Protein 5NNS (pdb70)

CATH classification: 2.70.50.70

Sequence (450 aa):
HGGVLAYSLAGTWYNGFVPYNTPTGQSTIQREWDTTYNPITDPTDASISCNINGASLGSAQKSATVAAGSSVTAYWNQWPHTIGPVMVYMANCGGDCTTATTSSLEWFKINQVGLVSGTLTSSGTWGMGQLVANNNSWTTSIPSSLAAGNYILRHELLAIHTSNQQPQFYPECAQLIVTGGEGATPPASYLVKLPGAYSMSDPGVNIDIYSHETETNYTIPGPAVWQGHGGVLAYSLAGTWYNNGFVPYNTPTGQSTIQREWDTTYNPITDPTDASISCNINGASLGSAQKSATVAAGSSVTAYWNQWPHTIGPVMVYMANCGGDCTTATTSSLEWFKINQVGLVSGTLTSSGTWGMGQLVANNNSWTTSIPSSLAAGNYILRHELLAIHTSNQPQFYPECAQLIVTGGEGATPPASYLVKLPGAYSMSDPGVNIDIYSHETETNYTIPGPAVWQG

Foldseek 3Di:
DWAFQWKQWQRDTWGEEDACDDLVPDATLWFDAHDRFFDFAQQDLCLQAHVPRAASVPRHDAAEHEAFIKMKTAIDLDDFFAFKKWKKKWAQVPDVSPGDRQPTWIFTADMWAFPWFARAPGGGNSNVCNVVNVMDMDGRAQADAFHKMKIKIWTWGCQDQQGTGIHMIIGIYGYDDHNRDDDPPQRIAGRSPQDHSVQDRRRHGRVVGGRHTDHDHTGGDHDND/DWAFQWKQKQNDTWGEEDACDDLVPDATLWFDEHDRFFDFAQLDLQLQAHVPRAQSPPSHDAAEHAQFIKMKTAIDLDDFFAFKKWKKKWAQVPDVSPGDRQPTWIFTADMWGFPWFARPPGHGNSNVCNVVNVMDMDGRQQADAFHKMKIKIWTWGCQDQQGTGIHMIIGIYGYDDHNRDDDDPQRIAGRSGQDHSVQDRSRDGRVVGGRHTDHDHTGGDHDRD

Radius of gyration: 25.84 Å; Cα contacts (8 Å, |Δi|>4): 1245; chains: 2; bounding box: 68×42×73 Å

Secondary structure (DSSP, 8-state):
---EEEEEETTEEEE---TTS-STT--BSBPPB--SPPB--TT-TTTTT-SB----GGGB--EEEETT-EEEEEESS----SS-EEEEEEE-SS-STT--GGGS-EEEEEEE-EEES-TTTSEEHHHHHHHTTTEEEEEPPTTBPSEEEEEEEEEEE--STT--EEEEEEEEEEEES---B---GGG-B-TTTS--TTSTTTS--GGG-TT------SS--B---/---EEEEEETTEEEE---SSS-STT--BSBPPB--SPPB--TT-TTTTT-SB----GGGB--EEEETT-EEEEEESS----SS-EEEEEEE-SS-TTT--GGGS-EEEEEEE-EEES-TTTSEEHHHHHHHTTTEEEEEPPTTBPSEEEEEEEEEEE--STT--EEEEEEEEEEEE-S--B---GGG-B-TTTS--TTSTTTS--GGG-TT------SS--B---

Organism: Heterobasidion irregulare (strain TC 32-1) (NCBI:txid747525)

Structure (mmCIF, N/CA/C/O backbone):
data_5NNS
#
_entry.id   5NNS
#
_cell.length_a   53.695
_cell.length_b   46.375
_cell.length_c   86.492
_cell.angle_alpha   90.00
_cell.angle_beta   103.23
_cell.angle_gamma   90.00
#
_symmetry.space_group_name_H-M   'P 1 21 1'
#
loop_
_entity.id
_entity.type
_entity.pdbx_description
1 polymer 'Glycosyl hydrolase family 61, 2 protein'
2 non-polymer 2-acetamido-2-deoxy-beta-D-glucopyranose
3 non-polymer 'COPPER (II) ION'
4 non-polymer GLYCEROL
5 non-polymer 'ACRYLIC ACID'
6 non-polymer 'SODIUM ION'
7 water water
#
loop_
_atom_site.group_PDB
_atom_site.id
_atom_site.type_symbol
_atom_site.label_atom_id
_atom_site.label_alt_id
_atom_site.label_comp_id
_atom_site.label_asym_id
_atom_site.label_entity_id
_atom_site.label_seq_id
_atom_site.pdbx_PDB_ins_code
_atom_site.Cartn_x
_atom_site.Cartn_y
_atom_site.Cartn_z
_atom_site.occupancy
_atom_site.B_iso_or_equiv
_atom_site.auth_seq_id
_atom_site.auth_comp_id
_atom_site.auth_asym_id
_atom_site.auth_atom_id
_atom_site.pdbx_PDB_model_num
ATOM 1 N N . HIS A 1 1 ? -8.644 36.379 39.173 1.00 16.46 1 HIS A N 1
ATOM 2 C CA . HIS A 1 1 ? -7.324 37.073 39.123 1.00 16.43 1 HIS A CA 1
ATOM 3 C C . HIS A 1 1 ? -6.422 36.438 40.161 1.00 15.72 1 HIS A C 1
ATOM 4 O O . HIS A 1 1 ? -6.839 36.201 41.298 1.00 15.19 1 HIS A O 1
ATOM 11 N N . GLY A 1 2 ? -5.194 36.153 39.754 1.00 15.32 2 GLY A N 1
ATOM 12 C CA . GLY A 1 2 ? -4.266 35.394 40.569 1.00 15.19 2 GLY A CA 1
ATOM 13 C C . GLY A 1 2 ? -3.616 34.313 39.753 1.00 14.87 2 GLY A C 1
ATOM 14 O O . GLY A 1 2 ? -3.490 34.439 38.535 1.00 15.06 2 GLY A O 1
ATOM 15 N N . GLY A 1 3 ? -3.211 33.247 40.434 1.00 14.46 3 GLY A N 1
ATOM 16 C CA . GLY A 1 3 ? -2.587 32.109 39.787 1.00 14.17 3 GLY A CA 1
ATOM 17 C C . GLY A 1 3 ? -2.008 31.191 40.830 1.00 14.12 3 GLY A C 1
ATOM 18 O O . GLY A 1 3 ? -2.256 31.367 42.028 1.00 14.15 3 GLY A O 1
ATOM 19 N N . VAL A 1 4 ? -1.230 30.217 40.368 1.00 13.73 4 VAL A N 1
ATOM 20 C CA . VAL A 1 4 ? -0.576 29.253 41.244 1.00 13.25 4 VAL A CA 1
ATOM 21 C C . VAL A 1 4 ? 0.639 29.917 41.899 1.00 13.10 4 VAL A C 1
ATOM 22 O O . VAL A 1 4 ? 1.608 30.279 41.212 1.00 12.56 4 VAL A O 1
ATOM 26 N N . LEU A 1 5 ? 0.567 30.073 43.222 1.00 12.85 5 LEU A N 1
ATOM 27 C CA . LEU A 1 5 ? 1.622 30.705 44.012 1.00 12.90 5 LEU A CA 1
ATOM 28 C C . LEU A 1 5 ? 2.663 29.718 44.538 1.00 13.20 5 LEU A C 1
ATOM 29 O O . LEU A 1 5 ? 3.811 30.098 44.756 1.00 13.43 5 LEU A O 1
ATOM 34 N N . ALA A 1 6 ? 2.263 28.467 44.755 1.00 13.19 6 ALA A N 1
ATOM 35 C CA . ALA A 1 6 ? 3.153 27.455 45.316 1.00 13.15 6 ALA A CA 1
ATOM 36 C C . ALA A 1 6 ? 2.655 26.049 45.000 1.00 13.39 6 ALA A C 1
ATOM 37 O O . ALA A 1 6 ? 1.532 25.869 44.519 1.00 13.24 6 ALA A O 1
ATOM 39 N N . TYR A 1 7 ? 3.504 25.060 45.279 1.00 13.53 7 TYR A N 1
ATOM 40 C CA . TYR A 1 7 ? 3.165 23.651 45.087 1.00 13.80 7 TYR A CA 1
ATOM 41 C C . TYR A 1 7 ? 3.533 22.814 46.308 1.00 14.36 7 TYR A C 1
ATOM 42 O O . TYR A 1 7 ? 4.409 23.192 47.095 1.00 14.29 7 TYR A O 1
ATOM 51 N N . SER A 1 8 ? 2.829 21.692 46.458 1.00 14.90 8 SER A N 1
ATOM 52 C CA . SER A 1 8 ? 3.281 20.564 47.271 1.00 15.31 8 SER A CA 1
ATOM 53 C C . SER A 1 8 ? 3.272 19.360 46.340 1.00 15.81 8 SER A C 1
ATOM 54 O O . SER A 1 8 ? 2.212 18.954 45.862 1.00 15.92 8 SER A O 1
ATOM 57 N N . LEU A 1 9 ? 4.460 18.825 46.062 1.00 16.72 9 LEU A N 1
ATOM 58 C CA . LEU A 1 9 ? 4.650 17.749 45.095 1.00 17.39 9 LEU A CA 1
ATOM 59 C C . LEU A 1 9 ? 5.326 16.572 45.800 1.00 18.05 9 LEU A C 1
ATOM 60 O O . LEU A 1 9 ? 6.483 16.674 46.228 1.00 17.20 9 LEU A O 1
ATOM 65 N N . ALA A 1 10 ? 4.583 15.470 45.932 1.00 18.86 10 ALA A N 1
ATOM 66 C CA . ALA A 1 10 ? 5.063 14.253 46.586 1.00 19.01 10 ALA A CA 1
ATOM 67 C C . ALA A 1 10 ? 5.690 14.556 47.956 1.00 19.57 10 ALA A C 1
ATOM 68 O O . ALA A 1 10 ? 6.819 14.145 48.245 1.00 19.39 10 ALA A O 1
ATOM 70 N N . GLY A 1 11 ? 4.952 15.316 48.770 1.00 20.12 11 GLY A N 1
ATOM 71 C CA 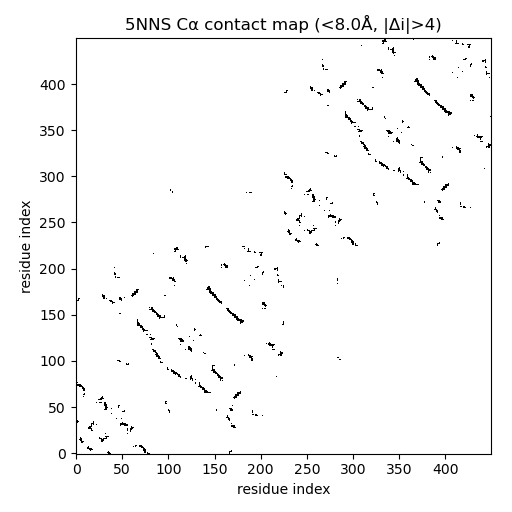. GLY A 1 11 ? 5.325 15.602 50.152 1.00 20.45 11 GLY A CA 1
ATOM 72 C C . GLY A 1 11 ? 6.256 16.777 50.417 1.00 20.66 11 GLY A C 1
ATOM 73 O O . GLY A 1 11 ? 6.587 17.032 51.573 1.00 20.50 11 GLY A O 1
ATOM 74 N N . THR A 1 12 ? 6.671 17.498 49.375 1.00 21.09 12 THR A N 1
ATOM 75 C CA . THR A 1 12 ? 7.659 18.582 49.512 1.00 21.17 12 THR A CA 1
ATOM 76 C C . THR A 1 12 ? 7.104 19.897 48.984 1.00 21.03 12 THR A C 1
ATOM 77 O O . THR A 1 12 ? 6.564 19.947 47.881 1.00 21.03 12 THR A O 1
ATOM 81 N N . TRP A 1 13 ? 7.274 20.955 49.770 1.00 20.97 13 TRP A N 1
ATOM 82 C CA . TRP A 1 13 ? 6.818 22.295 49.405 1.00 21.36 13 TRP A CA 1
ATOM 83 C C . TRP A 1 13 ? 7.761 22.934 48.381 1.00 21.24 13 TRP A C 1
ATOM 84 O O . TRP A 1 13 ? 8.976 22.819 48.505 1.00 20.87 13 TRP A O 1
ATOM 95 N N . TYR A 1 14 ? 7.189 23.606 47.382 1.00 21.25 14 TYR A N 1
ATOM 96 C CA . TYR A 1 14 ? 7.950 24.397 46.417 1.00 21.37 14 TYR A CA 1
ATOM 97 C C . TYR A 1 14 ? 7.313 25.776 46.263 1.00 21.54 14 TYR A C 1
ATOM 98 O O . TYR A 1 14 ? 6.111 25.883 45.980 1.00 20.89 14 TYR A O 1
ATOM 107 N N . ASN A 1 15 ? 8.118 26.821 46.460 1.00 21.65 15 ASN A N 1
ATOM 108 C CA . ASN A 1 15 ? 7.705 28.196 46.174 1.00 21.97 15 ASN A CA 1
ATOM 109 C C . ASN A 1 15 ? 7.514 28.349 44.665 1.00 21.68 15 ASN A C 1
ATOM 110 O O . ASN A 1 15 ? 8.214 27.701 43.884 1.00 22.26 15 ASN A O 1
ATOM 115 N N . GLY A 1 16 ? 6.557 29.184 44.270 1.00 21.40 16 GLY A N 1
ATOM 116 C CA . GLY A 1 16 ? 6.348 29.542 42.862 1.00 21.50 16 GLY A CA 1
ATOM 117 C C . GLY A 1 16 ? 6.996 30.880 42.550 1.00 21.34 16 GLY A C 1
ATOM 118 O O . GLY A 1 16 ? 7.653 31.476 43.407 1.00 20.93 16 GLY A O 1
ATOM 119 N N . PHE A 1 17 ? 6.796 31.355 41.324 1.00 21.21 17 PHE A N 1
ATOM 120 C CA . PHE A 1 17 ? 7.238 32.689 40.925 1.00 21.26 17 PHE A CA 1
ATOM 121 C C . PHE A 1 17 ? 6.364 33.737 41.611 1.00 21.41 17 PHE A C 1
ATOM 122 O O . PHE A 1 17 ? 5.185 33.493 41.847 1.00 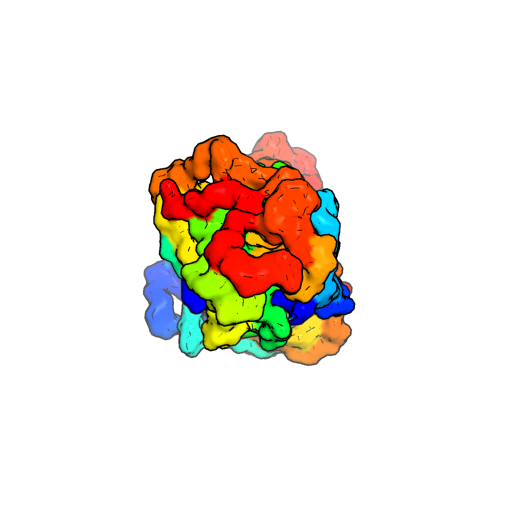21.87 17 PHE A O 1
ATOM 130 N N . VAL A 1 18 ? 6.954 34.886 41.939 1.00 21.51 18 VAL A N 1
ATOM 131 C CA . VAL A 1 18 ? 6.225 36.022 42.514 1.00 21.70 18 VAL A CA 1
ATOM 132 C C . VAL A 1 18 ? 5.962 37.044 41.395 1.00 21.90 18 VAL A C 1
ATOM 133 O O . VAL A 1 18 ? 6.893 37.717 40.947 1.00 21.45 18 VAL A O 1
ATOM 137 N N . PRO A 1 19 ? 4.699 37.152 40.926 1.00 22.02 19 PRO A N 1
ATOM 138 C CA . PRO A 1 19 ? 4.408 38.127 39.862 1.00 22.67 19 PRO A CA 1
ATOM 139 C C . PRO A 1 19 ? 4.597 39.586 40.286 1.00 22.96 19 PRO A C 1
ATOM 140 O O . PRO A 1 19 ? 4.610 39.893 41.480 1.00 22.13 19 PRO A O 1
ATOM 144 N N . TYR A 1 20 ? 4.764 40.455 39.290 1.00 23.81 20 TYR A N 1
ATOM 145 C CA . TYR A 1 20 ? 5.000 41.899 39.467 1.00 24.97 20 TYR A CA 1
ATOM 146 C C . TYR A 1 20 ? 6.390 42.274 39.990 1.00 25.43 20 TYR A C 1
ATOM 147 O O . TYR A 1 20 ? 6.787 43.423 39.858 1.00 26.96 20 TYR A O 1
ATOM 156 N N . ASN A 1 21 ? 7.102 41.339 40.612 1.00 26.33 21 ASN A N 1
ATOM 157 C CA . ASN A 1 21 ? 8.513 41.511 40.915 1.00 27.21 21 ASN A CA 1
ATOM 158 C C . ASN A 1 21 ? 9.344 41.041 39.737 1.00 27.87 21 ASN A C 1
ATOM 159 O O . ASN A 1 21 ? 8.910 40.193 38.947 1.00 28.20 21 ASN A O 1
ATOM 164 N N . THR A 1 22 ? 10.549 41.599 39.638 1.00 28.52 22 THR A N 1
ATOM 165 C CA . THR A 1 22 ? 11.511 41.230 38.603 1.00 28.15 22 THR A CA 1
ATOM 166 C C . THR A 1 22 ? 11.906 39.754 38.727 1.00 27.20 22 THR A C 1
ATOM 167 O O . THR A 1 22 ? 11.942 39.225 39.839 1.00 26.82 22 THR A O 1
ATOM 171 N N . PRO A 1 23 ? 12.173 39.078 37.587 1.00 26.64 23 PRO A N 1
ATOM 172 C CA . PRO A 1 23 ? 12.612 37.681 37.690 1.00 26.36 23 PRO A CA 1
ATOM 173 C C . PRO A 1 23 ? 14.032 37.529 38.242 1.00 26.42 23 PRO A C 1
ATOM 174 O O . PRO A 1 23 ? 14.348 36.483 38.810 1.00 25.85 23 PRO A O 1
ATOM 178 N N . THR A 1 24 ? 14.868 38.558 38.073 1.00 27.14 24 THR A N 1
ATOM 179 C CA . THR A 1 24 ? 16.209 38.588 38.665 1.00 27.69 24 THR A CA 1
ATOM 180 C C . THR A 1 24 ? 16.124 38.323 40.165 1.00 27.02 24 THR A C 1
ATOM 181 O O . THR A 1 24 ? 15.383 39.008 40.871 1.00 28.10 24 THR A O 1
ATOM 185 N N . GLY A 1 25 ? 16.854 37.311 40.630 1.00 26.34 25 GLY A N 1
ATOM 186 C CA . GLY A 1 25 ? 16.879 36.938 42.043 1.00 26.02 25 GLY A CA 1
ATOM 187 C C . GLY A 1 25 ? 15.902 35.846 42.447 1.00 25.98 25 GLY A C 1
ATOM 188 O O . GLY A 1 25 ? 16.111 35.180 43.465 1.00 25.77 25 GLY A O 1
ATOM 189 N N . GLN A 1 26 ? 14.830 35.658 41.674 1.00 25.27 26 GLN A N 1
ATOM 190 C CA . GLN A 1 26 ? 13.829 34.641 41.996 1.00 24.21 26 GLN A CA 1
ATOM 191 C C . GLN A 1 26 ? 14.346 33.267 41.584 1.00 23.80 26 GLN A C 1
ATOM 192 O O . GLN A 1 26 ? 15.090 33.138 40.612 1.00 24.24 26 GLN A O 1
ATOM 198 N N . SER A 1 27 ? 13.969 32.247 42.347 1.00 23.02 27 SER A N 1
ATOM 199 C CA . SER A 1 27 ? 14.356 30.875 42.059 1.00 21.83 27 SER A CA 1
ATOM 200 C C . SER A 1 27 ? 13.192 29.955 42.407 1.00 21.51 27 SER A C 1
ATOM 201 O O . SER A 1 27 ? 12.718 29.945 43.545 1.00 20.95 27 SER A O 1
ATOM 204 N N . THR A 1 28 ? 12.728 29.198 41.419 1.00 21.08 28 THR A N 1
ATOM 205 C CA . THR A 1 28 ? 11.556 28.351 41.590 1.00 21.04 28 THR A CA 1
ATOM 206 C C . THR A 1 28 ? 11.489 27.258 40.537 1.00 20.60 28 THR A C 1
ATOM 207 O O . THR A 1 28 ? 12.115 27.358 39.479 1.00 20.63 28 THR A O 1
ATOM 211 N N . ILE A 1 29 ? 10.717 26.217 40.838 1.00 20.12 29 ILE A N 1
ATOM 212 C CA . ILE A 1 29 ? 10.362 25.214 39.831 1.00 19.64 29 ILE A CA 1
ATOM 213 C C . ILE A 1 29 ? 9.408 25.774 38.767 1.00 18.95 29 ILE A C 1
ATOM 214 O O . ILE A 1 29 ? 9.290 25.208 37.676 1.00 19.07 29 ILE A O 1
ATOM 219 N N . GLN A 1 30 ? 8.738 26.877 39.097 1.00 18.20 30 GLN A N 1
ATOM 220 C CA . GLN A 1 30 ? 7.708 27.461 38.254 1.00 17.94 30 GLN A CA 1
ATOM 221 C C . GLN A 1 30 ? 8.283 28.382 37.176 1.00 17.94 30 GLN A C 1
ATOM 222 O O . GLN A 1 30 ? 9.262 29.091 37.418 1.00 18.47 30 GLN A O 1
ATOM 228 N N . ARG A 1 31 ? 7.661 28.366 35.995 1.00 17.63 31 ARG A N 1
ATOM 229 C CA . ARG A 1 31 ? 7.987 29.307 34.924 1.00 17.26 31 ARG A CA 1
ATOM 230 C C . ARG A 1 31 ? 7.461 30.696 35.271 1.00 17.11 31 ARG A C 1
ATOM 231 O O . ARG A 1 31 ? 6.461 30.834 35.988 1.00 16.80 31 ARG A O 1
ATOM 239 N N . GLU A 1 32 ? 8.153 31.718 34.766 1.00 16.46 32 GLU A N 1
ATOM 240 C CA . GLU A 1 32 ? 7.842 33.107 35.090 1.00 16.16 32 GLU A CA 1
ATOM 241 C C . GLU A 1 32 ? 6.462 33.484 34.571 1.00 15.91 32 GLU A C 1
ATOM 242 O O . GLU A 1 32 ? 6.161 33.259 33.407 1.00 16.29 32 GLU A O 1
ATOM 248 N N . TRP A 1 33 ? 5.636 34.045 35.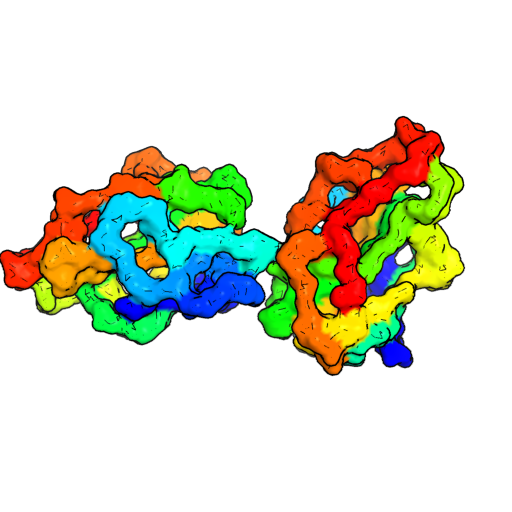446 1.00 15.35 33 TRP A N 1
ATOM 249 C CA . TRP A 1 33 ? 4.376 34.666 35.048 1.00 14.93 33 TRP A CA 1
ATOM 250 C C . TRP A 1 33 ? 4.280 36.007 35.761 1.00 14.82 33 TRP A C 1
ATOM 251 O O . TRP A 1 33 ? 4.476 36.083 36.968 1.00 14.53 33 TRP A O 1
ATOM 262 N N . ASP A 1 34 ? 3.979 37.061 35.008 1.00 15.31 34 ASP A N 1
ATOM 263 C CA . ASP A 1 34 ? 4.233 38.440 35.451 1.00 15.54 34 ASP A CA 1
ATOM 264 C C . ASP A 1 34 ? 3.066 39.232 36.051 1.00 15.44 34 ASP A C 1
ATOM 265 O O . ASP A 1 34 ? 3.306 40.264 36.686 1.00 15.53 34 ASP A O 1
ATOM 270 N N A THR A 1 35 ? 1.834 38.751 35.880 0.50 15.30 35 THR A N 1
ATOM 271 N N B THR A 1 35 ? 1.828 38.771 35.846 0.50 15.20 35 THR A N 1
ATOM 272 C CA A THR A 1 35 ? 0.658 39.458 36.376 0.50 15.19 35 THR A CA 1
ATOM 273 C CA B THR A 1 35 ? 0.637 39.475 36.328 0.50 15.04 35 THR A CA 1
ATOM 274 C C A THR A 1 35 ? -0.452 38.495 36.744 0.50 15.17 35 THR A C 1
ATOM 275 C C B THR A 1 35 ? -0.445 38.496 36.750 0.50 15.08 35 THR A C 1
ATOM 276 O O A THR A 1 35 ? -0.451 37.342 36.322 0.50 15.15 35 THR A O 1
ATOM 277 O O B THR A 1 35 ? -0.414 37.329 36.372 0.50 15.05 35 THR A O 1
ATOM 284 N N . TYR A 1 36 ? -1.407 38.997 37.523 1.00 15.04 36 TYR A N 1
ATOM 285 C CA . TYR A 1 36 ? -2.612 38.247 37.897 1.00 15.02 36 TYR A CA 1
ATOM 286 C C . TYR A 1 36 ? -3.669 38.165 36.783 1.00 15.33 36 TYR A C 1
ATOM 287 O O . TYR A 1 36 ? -4.640 37.439 36.938 1.00 15.22 36 TYR A O 1
ATOM 296 N N . ASN A 1 37 ? -3.496 38.919 35.694 1.00 15.80 37 ASN A N 1
ATOM 297 C CA . ASN A 1 37 ? -4.504 39.059 34.643 1.00 16.17 37 ASN A CA 1
ATOM 298 C C . ASN A 1 37 ? -4.673 37.807 33.800 1.00 15.85 37 ASN A C 1
ATOM 299 O O . ASN A 1 37 ? -3.701 37.077 33.560 1.00 16.00 37 ASN A O 1
ATOM 304 N N . PRO A 1 38 ? -5.899 37.574 33.312 1.00 15.68 38 PRO A N 1
ATOM 305 C CA . PRO A 1 38 ? -6.103 36.436 32.426 1.00 15.78 38 PRO A CA 1
ATOM 306 C C . PRO A 1 38 ? -5.526 36.657 31.029 1.00 15.83 38 PRO A C 1
ATOM 307 O O . PRO A 1 38 ? -5.350 37.798 30.590 1.00 15.87 38 PRO A O 1
ATOM 311 N N . ILE A 1 39 ? -5.227 35.550 30.365 1.00 15.86 39 ILE A N 1
ATOM 312 C CA . ILE A 1 39 ? -5.061 35.516 28.918 1.00 16.01 39 ILE A CA 1
ATOM 313 C C . ILE A 1 39 ? -6.472 35.365 28.353 1.00 16.11 39 ILE A C 1
ATOM 314 O O . ILE A 1 39 ? -7.176 34.419 28.700 1.00 16.29 39 ILE A O 1
ATOM 319 N N . THR A 1 40 ? -6.881 36.312 27.510 1.00 16.07 40 THR A N 1
ATOM 320 C CA . THR A 1 40 ? -8.251 36.372 26.971 1.00 16.27 40 THR A CA 1
ATOM 321 C C . THR A 1 40 ? -8.393 35.865 25.526 1.00 16.29 40 THR A C 1
ATOM 322 O O . THR A 1 40 ? -9.508 35.597 25.076 1.00 15.84 40 THR A O 1
ATOM 326 N N . ASP A 1 41 ? -7.279 35.761 24.799 1.00 16.47 41 ASP A N 1
ATOM 327 C CA . ASP A 1 41 ? -7.279 35.187 23.458 1.00 16.59 41 ASP A CA 1
ATOM 328 C C . ASP A 1 41 ? -6.926 33.709 23.599 1.00 16.28 41 ASP A C 1
ATOM 329 O O . ASP A 1 41 ? -5.807 33.402 24.015 1.00 16.38 41 ASP A O 1
ATOM 334 N N . PRO A 1 42 ? -7.858 32.787 23.243 1.00 15.74 42 PRO A N 1
ATOM 335 C CA . PRO A 1 42 ? -7.528 31.359 23.363 1.00 15.45 42 PRO A CA 1
ATOM 336 C C . PRO A 1 42 ? -6.354 30.901 22.484 1.00 15.29 42 PRO A C 1
ATOM 337 O O . PRO A 1 42 ? -5.751 29.877 22.788 1.00 15.43 42 PRO A O 1
ATOM 341 N N . THR A 1 43 ? -6.036 31.654 21.427 1.00 15.18 43 THR A N 1
ATOM 342 C CA . THR A 1 43 ? -4.882 31.372 20.557 1.00 15.17 43 THR A CA 1
ATOM 343 C C . THR A 1 43 ? -3.619 32.185 20.884 1.00 15.18 43 THR A C 1
ATOM 344 O O . THR A 1 43 ? -2.683 32.187 20.090 1.00 15.05 43 THR A O 1
ATOM 348 N N . ASP A 1 44 ? -3.582 32.866 22.034 1.00 15.25 44 ASP A N 1
ATOM 349 C CA . ASP A 1 44 ? -2.406 33.657 22.445 1.00 15.37 44 ASP A CA 1
ATOM 350 C C . ASP A 1 44 ? -1.136 32.794 22.405 1.00 15.28 44 ASP A C 1
ATOM 351 O O . ASP A 1 44 ? -1.149 31.637 22.839 1.00 15.03 44 ASP A O 1
ATOM 356 N N . ALA A 1 45 ? -0.050 33.359 21.878 1.00 15.37 45 ALA A N 1
ATOM 357 C CA . ALA A 1 45 ? 1.231 32.635 21.751 1.00 15.52 45 ALA A CA 1
ATOM 358 C C . ALA A 1 45 ? 1.794 32.135 23.099 1.00 15.54 45 ALA A C 1
ATOM 359 O O . ALA A 1 45 ? 2.447 31.092 23.149 1.00 15.52 45 ALA A O 1
ATOM 361 N N . SER A 1 46 ? 1.519 32.875 24.175 1.00 15.57 46 SER A N 1
ATOM 362 C CA . SER A 1 46 ? 2.007 32.556 25.524 1.00 15.70 46 SER A CA 1
ATOM 363 C C . SER A 1 46 ? 0.994 31.813 26.420 1.00 15.48 46 SER A C 1
ATOM 364 O O . SER A 1 46 ? 1.164 31.765 27.641 1.00 15.45 46 SER A O 1
ATOM 367 N N . ILE A 1 47 ? -0.047 31.227 25.830 1.00 15.27 47 ILE A N 1
ATOM 368 C CA . ILE A 1 47 ? -1.084 30.555 26.624 1.00 15.10 47 ILE A CA 1
ATOM 369 C C . ILE A 1 47 ? -0.590 29.267 27.308 1.00 14.78 47 ILE A C 1
ATOM 370 O O . ILE A 1 47 ? -1.200 28.828 28.287 1.00 14.23 47 ILE A O 1
ATOM 375 N N . SER A 1 48 ? 0.515 28.684 26.821 1.00 14.64 48 SER A N 1
ATOM 376 C CA . SER A 1 48 ? 1.085 27.481 27.433 1.00 14.81 48 SER A CA 1
ATOM 377 C C . SER A 1 48 ? 1.533 27.712 28.876 1.00 14.95 48 SER A C 1
ATOM 378 O O . SER A 1 48 ? 1.109 26.981 29.770 1.00 14.50 48 SER A O 1
ATOM 381 N N . CYS A 1 49 ? 2.371 28.729 29.099 1.00 15.42 49 CYS A N 1
ATOM 382 C CA . CYS A 1 49 ? 2.933 28.989 30.431 1.00 15.69 49 CYS A CA 1
ATOM 383 C C . CYS A 1 49 ? 2.824 30.440 30.899 1.00 15.77 49 CYS A C 1
ATOM 384 O O . CYS A 1 49 ? 3.574 30.873 31.778 1.00 15.71 49 CYS A O 1
ATOM 387 N N . ASN A 1 50 ? 1.842 31.160 30.345 1.00 15.71 50 ASN A N 1
ATOM 388 C CA . ASN A 1 50 ? 1.544 32.556 30.682 1.00 15.43 50 ASN A CA 1
ATOM 389 C C . ASN A 1 50 ? 2.582 33.522 30.119 1.00 15.45 50 ASN A C 1
ATOM 390 O O . ASN A 1 50 ? 3.521 33.104 29.450 1.00 15.28 50 ASN A O 1
ATOM 395 N N . ILE A 1 51 ? 2.373 34.813 30.372 1.00 15.73 51 ILE A N 1
ATOM 396 C CA . ILE A 1 51 ? 3.266 35.875 29.939 1.00 16.09 51 ILE A CA 1
ATOM 397 C C . ILE A 1 51 ? 4.221 36.239 31.093 1.00 16.71 51 ILE A C 1
ATOM 398 O O . ILE A 1 51 ? 3.754 36.565 32.181 1.00 16.40 51 ILE A O 1
ATOM 403 N N . ASN A 1 52 ? 5.543 36.202 30.889 1.00 17.30 52 ASN A N 1
ATOM 404 C CA . ASN A 1 52 ? 6.191 35.820 29.620 1.00 17.58 52 ASN A CA 1
ATOM 405 C C . ASN A 1 52 ? 6.450 34.312 29.497 1.00 17.98 52 ASN A C 1
ATOM 406 O O . ASN A 1 52 ? 6.865 33.847 28.440 1.00 18.77 52 ASN A O 1
ATOM 411 N N . GLY A 1 53 ? 6.222 33.553 30.569 1.00 18.18 53 GLY A N 1
ATOM 412 C CA . GLY A 1 53 ? 6.443 32.104 30.562 1.00 18.46 53 GLY A CA 1
ATOM 413 C C . GLY A 1 53 ? 7.913 31.716 30.549 1.00 18.96 53 GLY A C 1
ATOM 414 O O . GLY A 1 53 ? 8.249 30.554 30.304 1.00 18.50 53 GLY A O 1
ATOM 415 N N . ALA A 1 54 ? 8.786 32.677 30.855 1.00 19.64 54 ALA A N 1
ATOM 416 C CA . ALA A 1 54 ? 10.214 32.510 30.644 1.00 20.13 54 ALA A CA 1
ATOM 417 C C . ALA A 1 54 ? 10.829 31.557 31.660 1.00 20.68 54 ALA A C 1
ATOM 418 O O . ALA A 1 54 ? 10.382 31.459 32.809 1.00 21.05 54 ALA A O 1
ATOM 420 N N . SER A 1 55 ? 11.841 30.835 31.198 1.00 20.94 55 SER A N 1
ATOM 421 C CA . SER A 1 55 ? 12.729 30.075 32.059 1.00 21.26 55 SER A CA 1
ATOM 422 C C . SER A 1 55 ? 13.550 31.046 32.910 1.00 21.47 55 SER A C 1
ATOM 423 O O . SER A 1 55 ? 13.781 32.182 32.508 1.00 20.73 55 SER A O 1
ATOM 426 N N . LEU A 1 56 ? 13.990 30.585 34.077 1.00 22.33 56 LEU A N 1
ATOM 427 C CA . LEU A 1 56 ? 14.851 31.378 34.961 1.00 23.54 56 LEU A CA 1
ATOM 428 C C . LEU A 1 56 ? 16.350 31.046 34.829 1.00 24.14 56 LEU A C 1
ATOM 429 O O . LEU A 1 56 ? 17.146 31.444 35.683 1.00 23.89 56 LEU A O 1
ATOM 434 N N . GLY A 1 57 ? 16.732 30.330 33.770 1.00 24.99 57 GLY A N 1
ATOM 435 C CA . GLY A 1 57 ? 18.138 30.047 33.487 1.00 25.48 57 GLY A CA 1
ATOM 436 C C . GLY A 1 57 ? 18.797 29.207 34.568 1.00 26.35 57 GLY A C 1
ATOM 437 O O . GLY A 1 57 ? 18.343 28.095 34.861 1.00 26.07 57 GLY A O 1
ATOM 438 N N . SER A 1 58 ? 19.860 29.744 35.165 1.00 26.97 58 SER A N 1
ATOM 439 C CA . SER A 1 58 ? 20.574 29.064 36.252 1.00 27.93 58 SER A CA 1
ATOM 440 C C . SER A 1 58 ? 19.764 29.012 37.559 1.00 28.07 58 SER A C 1
ATOM 441 O O . SER A 1 58 ? 19.962 28.101 38.364 1.00 27.99 58 SER A O 1
ATOM 444 N N . ALA A 1 59 ? 18.865 29.980 37.762 1.00 27.99 59 ALA A N 1
ATOM 445 C CA . ALA A 1 59 ? 17.954 29.979 38.919 1.00 28.47 59 ALA A CA 1
ATOM 446 C C . ALA A 1 59 ? 16.731 29.053 38.758 1.00 28.40 59 ALA A C 1
ATOM 447 O O . ALA A 1 59 ? 15.976 28.862 39.719 1.00 28.27 59 ALA A O 1
ATOM 449 N N . GLN A 1 60 ? 16.536 28.483 37.564 1.00 27.80 60 GLN A N 1
ATOM 450 C CA . GLN A 1 60 ? 15.397 27.605 37.292 1.00 26.94 60 GLN A CA 1
ATOM 451 C C . GLN A 1 60 ? 15.579 26.266 37.994 1.00 26.82 60 GLN A C 1
ATOM 452 O O . GLN A 1 60 ? 16.590 25.596 37.791 1.00 26.95 60 GLN A O 1
ATOM 458 N N . LYS A 1 61 ? 14.600 25.885 38.813 1.00 26.46 61 LYS A N 1
ATOM 459 C CA . LYS A 1 61 ? 14.596 24.585 39.485 1.00 26.51 61 LYS A CA 1
ATOM 460 C C . LYS A 1 61 ? 13.667 23.606 38.759 1.00 25.46 61 LYS A C 1
ATOM 461 O O . LYS A 1 61 ? 12.896 24.006 37.885 1.00 24.82 61 LYS A O 1
ATOM 467 N N . SER A 1 62 ? 13.781 22.323 39.110 1.00 25.01 62 SER A N 1
ATOM 468 C CA . SER A 1 62 ? 12.832 21.271 38.704 1.00 24.95 62 SER A CA 1
ATOM 469 C C . SER A 1 62 ? 12.518 20.377 39.913 1.00 24.69 62 SER A C 1
ATOM 470 O O . SER A 1 62 ? 13.405 20.082 40.709 1.00 25.16 62 SER A O 1
ATOM 473 N N . ALA A 1 63 ? 11.264 19.943 40.043 1.00 24.20 63 ALA A N 1
ATOM 474 C CA . ALA A 1 63 ? 10.856 19.059 41.136 1.00 23.35 63 ALA A CA 1
ATOM 475 C C . ALA A 1 63 ? 10.968 17.615 40.682 1.00 22.90 63 ALA A C 1
ATOM 476 O O . ALA A 1 63 ? 10.348 17.228 39.693 1.00 21.33 63 ALA A O 1
ATOM 478 N N . THR A 1 64 ? 11.766 16.821 41.395 1.00 22.87 64 THR A N 1
ATOM 479 C CA . THR A 1 64 ? 11.868 15.389 41.117 1.00 22.85 64 THR A CA 1
ATOM 480 C C . THR A 1 64 ? 10.767 14.652 41.865 1.00 22.53 64 THR A C 1
ATOM 481 O O . THR A 1 64 ? 10.638 14.803 43.080 1.00 22.42 64 THR A O 1
ATOM 485 N N . VAL A 1 65 ? 9.970 13.875 41.124 1.00 22.15 65 VAL A N 1
ATOM 486 C CA . VAL A 1 65 ? 8.824 13.134 41.670 1.00 21.87 65 VAL A CA 1
ATOM 487 C C . VAL A 1 65 ? 8.630 11.819 40.921 1.00 21.35 65 VAL A C 1
ATOM 488 O O . VAL A 1 65 ? 8.874 11.743 39.720 1.00 21.85 65 VAL A O 1
ATOM 492 N N . ALA A 1 66 ? 8.185 10.787 41.631 1.00 20.65 66 ALA A N 1
ATOM 493 C CA . ALA A 1 66 ? 7.869 9.507 41.000 1.00 20.20 66 ALA A CA 1
ATOM 494 C C . ALA A 1 66 ? 6.560 9.629 40.233 1.00 20.18 66 ALA A C 1
ATOM 495 O O . ALA A 1 66 ? 5.677 10.411 40.606 1.00 20.42 66 ALA A O 1
ATOM 497 N N . ALA A 1 67 ? 6.444 8.869 39.149 1.00 19.69 67 ALA A N 1
ATOM 498 C CA . ALA A 1 67 ? 5.178 8.725 38.455 1.00 19.10 67 ALA A CA 1
ATOM 499 C C . ALA A 1 67 ? 4.265 8.003 39.435 1.00 18.94 67 ALA A C 1
ATOM 500 O O . ALA A 1 67 ? 4.706 7.071 40.106 1.00 19.58 67 ALA A O 1
ATOM 502 N N . GLY A 1 68 ? 3.017 8.460 39.549 1.00 18.31 68 GLY A N 1
ATOM 503 C CA . GLY A 1 68 ? 2.098 7.992 40.597 1.00 17.62 68 GLY A CA 1
ATOM 504 C C . GLY A 1 68 ? 1.963 8.971 41.757 1.00 17.20 68 GLY A C 1
ATOM 505 O O . GLY A 1 68 ? 0.972 8.916 42.490 1.00 16.75 68 GLY A O 1
ATOM 506 N N . SER A 1 69 ? 2.954 9.862 41.920 1.00 16.47 69 SER A N 1
ATOM 507 C CA . SER A 1 69 ? 2.972 10.871 42.987 1.00 16.09 69 SER A CA 1
ATOM 508 C C . SER A 1 69 ? 1.809 11.853 42.926 1.00 15.55 69 SER A C 1
ATOM 509 O O . SER A 1 69 ? 1.370 12.238 41.847 1.00 15.29 69 SER A O 1
ATOM 512 N N . SER A 1 70 ? 1.363 12.275 44.105 1.00 14.95 70 SER A N 1
ATOM 513 C CA . SER A 1 70 ? 0.341 13.299 44.260 1.00 14.42 70 SER A CA 1
ATOM 514 C C . SER A 1 70 ? 0.997 14.680 44.125 1.00 14.13 70 SER A C 1
ATOM 515 O O . SER A 1 70 ? 2.038 14.946 44.742 1.00 13.72 70 SER A O 1
ATOM 518 N N . VAL A 1 71 ? 0.378 15.548 43.325 1.00 13.76 71 VAL A N 1
ATOM 519 C CA . VAL A 1 71 ? 0.858 16.911 43.109 1.00 13.62 71 VAL A CA 1
ATOM 520 C C . VAL A 1 71 ? -0.279 17.883 43.397 1.00 13.31 71 VAL A C 1
ATOM 521 O O . VAL A 1 71 ? -1.384 17.724 42.875 1.00 13.33 71 VAL A O 1
ATOM 525 N N . THR A 1 72 ? -0.009 18.856 44.267 1.00 12.86 72 THR A N 1
ATOM 526 C CA . THR A 1 72 ? -0.983 19.869 44.650 1.00 12.64 72 THR A CA 1
ATOM 527 C C . THR A 1 72 ? -0.474 21.235 44.213 1.00 12.57 72 THR A C 1
ATOM 528 O O . THR A 1 72 ? 0.710 21.548 44.395 1.00 12.67 72 THR A O 1
ATOM 532 N N . ALA A 1 73 ? -1.373 22.028 43.628 1.00 12.28 73 ALA A N 1
ATOM 533 C CA . ALA A 1 73 ? -1.103 23.422 43.284 1.00 12.05 73 ALA A CA 1
ATOM 534 C C . ALA A 1 73 ? -1.935 24.293 44.205 1.00 11.85 73 ALA A C 1
ATOM 535 O O . ALA A 1 73 ? -3.111 23.999 44.440 1.00 11.54 73 ALA A O 1
ATOM 537 N N . TYR A 1 74 ? -1.322 25.350 44.738 1.00 11.76 74 TYR A N 1
ATOM 538 C CA . TYR A 1 74 ? -2.010 26.266 45.648 1.00 11.79 74 TYR A CA 1
ATOM 539 C C . TYR A 1 74 ? -2.172 27.629 44.990 1.00 11.53 74 TYR A C 1
ATOM 540 O O . TYR A 1 74 ? -1.214 28.162 44.421 1.00 11.46 74 TYR A O 1
ATOM 549 N N . TRP A 1 75 ? -3.382 28.182 45.077 1.00 11.19 75 TRP A N 1
ATOM 550 C CA . TRP A 1 75 ? -3.685 29.511 44.544 1.00 11.08 75 TRP A CA 1
ATOM 551 C C . TRP A 1 75 ? -3.743 30.557 45.656 1.00 11.15 75 TRP A C 1
ATOM 552 O O . TRP A 1 75 ? -3.727 30.231 46.851 1.00 11.04 75 TRP A O 1
ATOM 563 N N . ASN A 1 76 ? -3.810 31.818 45.236 1.00 11.20 76 ASN A N 1
ATOM 564 C CA . ASN A 1 76 ? -4.304 32.906 46.079 1.00 11.40 76 ASN A CA 1
ATOM 565 C C . ASN A 1 76 ? -5.761 32.635 46.483 1.00 11.58 76 ASN A C 1
ATOM 566 O O . ASN A 1 76 ? -6.372 31.659 46.033 1.00 11.34 76 ASN A O 1
ATOM 571 N N . GLN A 1 77 ? -6.321 33.496 47.323 1.00 11.73 77 GLN A N 1
ATOM 572 C CA . GLN A 1 77 ? -7.764 33.437 47.612 1.00 11.80 77 GLN A CA 1
ATOM 573 C C . GLN A 1 77 ? -8.538 33.756 46.332 1.00 11.76 77 GLN A C 1
ATOM 574 O O . GLN A 1 77 ? -8.828 34.919 46.033 1.00 11.66 77 GLN A O 1
ATOM 580 N N . TRP A 1 78 ? -8.834 32.692 45.582 1.00 11.52 78 TRP A N 1
ATOM 581 C CA . TRP A 1 78 ? -9.296 32.784 44.205 1.00 11.43 78 TRP A CA 1
ATOM 582 C C . TRP A 1 78 ? -10.716 33.355 44.163 1.00 11.55 78 TRP A C 1
ATOM 583 O O . TRP A 1 78 ? -11.609 32.825 44.844 1.00 11.58 78 TRP A O 1
ATOM 594 N N . PRO A 1 79 ? -10.922 34.448 43.396 1.00 11.55 79 PRO A N 1
ATOM 595 C CA . PRO A 1 79 ? -12.222 35.147 43.402 1.00 11.93 79 PRO A CA 1
ATOM 596 C C . PRO A 1 79 ? -13.312 34.614 42.462 1.00 12.07 79 PRO A C 1
ATOM 597 O O . PRO A 1 79 ? -14.452 35.056 42.570 1.00 12.49 79 PRO A O 1
ATOM 601 N N . HIS A 1 80 ? -12.984 33.696 41.557 1.00 12.01 80 HIS A N 1
ATOM 602 C CA . HIS A 1 80 ? -13.953 33.231 40.569 1.00 12.02 80 HIS A CA 1
ATOM 603 C C . HIS A 1 80 ? -14.387 31.797 40.829 1.00 12.01 80 HIS A C 1
ATOM 604 O O . HIS A 1 80 ? -13.615 30.984 41.329 1.00 12.15 80 HIS A O 1
ATOM 611 N N . THR A 1 81 ? -15.647 31.510 40.524 1.00 11.82 81 THR A N 1
ATOM 612 C CA . THR A 1 81 ? -16.258 30.230 40.865 1.00 11.70 81 THR A CA 1
ATOM 613 C C . THR A 1 81 ? -16.859 29.456 39.684 1.00 11.41 81 THR A C 1
ATOM 614 O O . THR A 1 81 ? -17.262 28.311 39.865 1.00 11.35 81 THR A O 1
ATOM 618 N N . ILE A 1 82 ? -16.886 30.047 38.490 1.00 11.22 82 ILE A N 1
ATOM 619 C CA . ILE A 1 82 ? -17.565 29.449 37.335 1.00 11.27 82 ILE A CA 1
ATOM 620 C C . ILE A 1 82 ? -16.568 29.141 36.210 1.00 11.08 82 ILE A C 1
ATOM 621 O O . ILE A 1 82 ? -16.012 30.047 35.591 1.00 11.19 82 ILE A O 1
ATOM 626 N N . GLY A 1 83 ? -16.350 27.850 35.977 1.00 10.70 83 GLY A N 1
ATOM 627 C CA . GLY A 1 83 ? -15.548 27.346 34.864 1.00 10.62 83 GLY A CA 1
ATOM 628 C C . GLY A 1 83 ? -14.756 26.102 35.252 1.00 10.35 83 GLY A C 1
ATOM 629 O O . GLY A 1 83 ? -14.733 25.727 36.427 1.00 10.15 83 GLY A O 1
ATOM 630 N N . PRO A 1 84 ? -14.118 25.443 34.267 1.00 10.34 84 PRO A N 1
ATOM 631 C CA . PRO A 1 84 ? -13.387 24.216 34.554 1.00 10.36 84 PRO A CA 1
ATOM 632 C C . PRO A 1 84 ? -11.995 24.454 35.123 1.00 10.52 84 PRO A C 1
ATOM 633 O O . PRO A 1 84 ? -11.434 25.536 34.957 1.00 10.44 84 PRO A O 1
ATOM 637 N N . VAL A 1 85 ? -11.469 23.429 35.797 1.00 10.69 85 VAL A N 1
ATOM 638 C CA . VAL A 1 85 ? -10.050 23.330 36.155 1.00 10.76 85 VAL A CA 1
ATOM 639 C C . VAL A 1 85 ? -9.451 22.251 35.271 1.00 10.89 85 VAL A C 1
ATOM 640 O O . VAL A 1 85 ? -10.074 21.211 35.079 1.00 10.73 85 VAL A O 1
ATOM 644 N N . MET A 1 86 ? -8.251 22.492 34.746 1.00 11.07 86 MET A N 1
ATOM 645 C CA . MET A 1 86 ? -7.564 21.515 33.897 1.00 11.33 86 MET A CA 1
ATOM 646 C C . MET A 1 86 ? -6.112 21.405 34.310 1.00 11.48 86 MET A C 1
ATOM 647 O O . MET A 1 86 ? -5.469 22.416 34.618 1.00 11.57 86 MET A O 1
ATOM 652 N N . VAL A 1 87 ? -5.604 20.177 34.318 1.00 11.65 87 VAL A N 1
ATOM 653 C CA . VAL A 1 87 ? -4.197 19.911 34.590 1.00 12.00 87 VAL A CA 1
ATOM 654 C C . VAL A 1 87 ? -3.610 19.190 33.379 1.00 12.51 87 VAL A C 1
ATOM 655 O O . VAL A 1 87 ? -4.110 18.148 32.964 1.00 12.38 87 VAL A O 1
ATOM 659 N N . TYR A 1 88 ? -2.576 19.790 32.794 1.00 13.44 88 TYR A N 1
ATOM 660 C CA . TYR A 1 88 ? -1.884 19.251 31.629 1.00 14.04 88 TYR A CA 1
ATOM 661 C C . TYR A 1 88 ? -0.455 18.882 32.007 1.00 14.69 88 TYR A C 1
ATOM 662 O O . TYR A 1 88 ? 0.105 19.400 32.987 1.00 14.77 88 TYR A O 1
ATOM 671 N N . MET A 1 89 ? 0.136 18.002 31.204 1.00 15.08 89 MET A N 1
ATOM 672 C CA . MET A 1 89 ? 1.580 17.811 31.195 1.00 15.47 89 MET A CA 1
ATOM 673 C C . MET A 1 89 ? 2.109 17.746 29.764 1.00 15.77 89 MET A C 1
ATOM 674 O O . MET A 1 89 ? 1.357 17.517 28.815 1.00 15.24 89 MET A O 1
ATOM 679 N N . ALA A 1 90 ? 3.415 17.949 29.633 1.00 16.38 90 ALA A N 1
ATOM 680 C CA . ALA A 1 90 ? 4.103 17.858 28.352 1.00 17.24 90 ALA A CA 1
ATOM 681 C C . ALA A 1 90 ? 5.535 17.427 28.573 1.00 18.07 90 ALA A C 1
ATOM 682 O O . ALA A 1 90 ? 6.205 17.960 29.449 1.00 17.86 90 ALA A O 1
ATOM 684 N N . ASN A 1 91 ? 5.998 16.478 27.762 1.00 19.69 91 ASN A N 1
ATOM 685 C CA . ASN A 1 91 ? 7.407 16.088 27.731 1.00 20.54 91 ASN A CA 1
ATOM 686 C C . ASN A 1 91 ? 8.208 17.245 27.140 1.00 21.81 91 ASN A C 1
ATOM 687 O O . ASN A 1 91 ? 7.849 17.778 26.096 1.00 21.95 91 ASN A O 1
ATOM 692 N N . CYS A 1 92 ? 9.283 17.634 27.819 1.00 24.00 92 CYS A N 1
ATOM 693 C CA . CYS A 1 92 ? 10.156 18.711 27.343 1.00 25.61 92 CYS A CA 1
ATOM 694 C C . CYS A 1 92 ? 11.088 18.277 26.200 1.00 26.45 92 CYS A C 1
ATOM 695 O O . CYS A 1 92 ? 11.650 19.131 25.509 1.00 26.57 92 CYS A O 1
ATOM 698 N N . GLY A 1 93 ? 11.261 16.968 26.010 1.00 27.07 93 GLY A N 1
ATOM 699 C CA . GLY A 1 93 ? 12.102 16.440 24.931 1.00 28.73 93 GLY A CA 1
ATOM 700 C C . GLY A 1 93 ? 13.538 16.915 25.033 1.00 29.23 93 GLY A C 1
ATOM 701 O O . GLY A 1 93 ? 14.110 17.381 24.048 1.00 30.54 93 GLY A O 1
ATOM 702 N N . GLY A 1 94 ? 14.103 16.795 26.236 1.00 29.41 94 GLY A N 1
ATOM 703 C CA . GLY A 1 94 ? 15.404 17.368 26.579 1.00 29.75 94 GLY A CA 1
ATOM 704 C C . GLY A 1 94 ? 15.332 18.069 27.925 1.00 30.03 94 GLY A C 1
ATOM 705 O O . GLY A 1 94 ? 14.620 17.619 28.825 1.00 31.53 94 GLY A O 1
ATOM 706 N N . ASP A 1 95 ? 16.067 19.168 28.061 1.00 29.86 95 ASP A N 1
ATOM 707 C CA . ASP A 1 95 ? 16.029 20.001 29.266 1.00 30.18 95 ASP A CA 1
ATOM 708 C C . ASP A 1 95 ? 14.787 20.906 29.213 1.00 28.92 95 ASP A C 1
ATOM 709 O O . ASP A 1 95 ? 14.534 21.545 28.190 1.00 29.17 95 ASP A O 1
ATOM 714 N N . CYS A 1 96 ? 14.011 20.951 30.297 1.00 27.60 96 CYS A N 1
ATOM 715 C CA . CYS A 1 96 ? 12.834 21.843 30.375 1.00 26.39 96 CYS A CA 1
ATOM 716 C C . CYS A 1 96 ? 13.226 23.313 30.442 1.00 25.42 96 CYS A C 1
ATOM 717 O O . CYS A 1 96 ? 12.553 24.168 29.863 1.00 24.36 96 CYS A O 1
ATOM 720 N N . THR A 1 97 ? 14.320 23.590 31.146 1.00 24.86 97 THR A N 1
ATOM 721 C CA . THR A 1 97 ? 14.853 24.941 31.309 1.00 24.06 97 THR A CA 1
ATOM 722 C C . THR A 1 97 ? 15.090 25.650 29.967 1.00 24.14 97 THR A C 1
ATOM 723 O O . THR A 1 97 ? 14.861 26.854 29.858 1.00 23.61 97 THR A O 1
ATOM 727 N N . THR A 1 98 ? 15.533 24.901 28.956 1.00 24.50 98 THR A N 1
ATOM 728 C CA . THR A 1 98 ? 15.808 25.452 27.618 1.00 24.56 98 THR A CA 1
ATOM 729 C C . THR A 1 98 ? 14.678 25.217 26.591 1.00 24.68 98 THR A C 1
ATOM 730 O O . THR A 1 98 ? 14.798 25.635 25.439 1.00 24.88 98 THR A O 1
ATOM 734 N N . ALA A 1 99 ? 13.590 24.566 27.009 1.00 24.27 99 ALA A N 1
ATOM 735 C CA . ALA A 1 99 ? 12.490 24.208 26.108 1.00 23.55 99 ALA A CA 1
ATOM 736 C C . ALA A 1 99 ? 11.570 25.394 25.855 1.00 22.80 99 ALA A C 1
ATOM 737 O O . ALA A 1 99 ? 11.243 26.132 26.783 1.00 22.94 99 ALA A O 1
ATOM 739 N N . THR A 1 100 ? 11.165 25.572 24.598 1.00 22.55 100 THR A N 1
ATOM 740 C CA . THR A 1 100 ? 10.105 26.517 24.233 1.00 22.24 100 THR A CA 1
ATOM 741 C C . THR A 1 100 ? 8.775 25.795 24.478 1.00 21.44 100 THR A C 1
ATOM 742 O O . THR A 1 100 ? 8.468 24.808 23.800 1.00 21.10 100 THR A O 1
ATOM 746 N N . THR A 1 101 ? 8.003 26.272 25.456 1.00 20.34 101 THR A N 1
ATOM 747 C CA . THR A 1 101 ? 6.819 25.538 25.932 1.00 19.82 101 THR A CA 1
ATOM 748 C C . THR A 1 101 ? 5.677 25.529 24.901 1.00 19.69 101 THR A C 1
ATOM 749 O O . THR A 1 101 ? 4.876 24.584 24.868 1.00 19.19 101 THR A O 1
ATOM 753 N N . SER A 1 102 ? 5.629 26.563 24.055 1.00 19.61 102 SER A N 1
ATOM 754 C CA . SER A 1 102 ? 4.664 26.644 22.950 1.00 19.68 102 SER A CA 1
ATOM 755 C C . SER A 1 102 ? 4.870 25.598 21.844 1.00 19.81 102 SER A C 1
ATOM 756 O O . SER A 1 102 ? 3.959 25.374 21.043 1.00 19.86 102 SER A O 1
ATOM 759 N N . SER A 1 103 ? 6.050 24.974 21.794 1.00 19.62 103 SER A N 1
ATOM 760 C CA . SER A 1 103 ? 6.343 23.923 20.816 1.00 19.32 103 SER A CA 1
ATOM 761 C C . SER A 1 103 ? 6.072 22.508 21.323 1.00 18.65 103 SER A C 1
ATOM 762 O O . SER A 1 103 ? 6.214 21.556 20.561 1.00 18.47 103 SER A O 1
ATOM 765 N N . LEU A 1 104 ? 5.681 22.359 22.588 1.00 17.98 104 LEU A N 1
ATOM 766 C CA . LEU A 1 104 ? 5.556 21.034 23.190 1.00 17.55 104 LEU A CA 1
ATOM 767 C C . LEU A 1 104 ? 4.225 20.374 22.860 1.00 17.38 104 LEU A C 1
ATOM 768 O O . LEU A 1 104 ? 3.272 21.031 22.418 1.00 16.57 104 LEU A O 1
ATOM 773 N N . GLU A 1 105 ? 4.188 19.059 23.074 1.00 17.33 105 GLU A N 1
ATOM 774 C CA . GLU A 1 105 ? 2.976 18.263 22.921 1.00 17.34 105 GLU A CA 1
ATOM 775 C C . GLU A 1 105 ? 2.335 18.063 24.287 1.00 16.53 105 GLU A 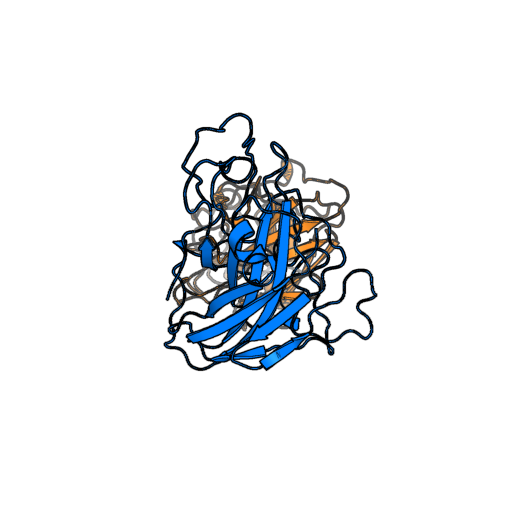C 1
ATOM 776 O O . GLU A 1 105 ? 2.880 17.356 25.139 1.00 16.44 105 GLU A O 1
ATOM 782 N N . TRP A 1 106 ? 1.175 18.683 24.479 1.00 15.69 106 TRP A N 1
ATOM 783 C CA . TRP A 1 106 ? 0.493 18.709 25.774 1.00 15.05 106 TRP A CA 1
ATOM 784 C C . TRP A 1 106 ? -0.586 17.655 25.845 1.00 14.99 106 TRP A C 1
ATOM 785 O O . TRP A 1 106 ? -1.392 17.533 24.920 1.00 14.87 106 TRP A O 1
ATOM 796 N N . PHE A 1 107 ? -0.607 16.916 26.956 1.00 14.75 107 PHE A N 1
ATOM 797 C CA . PHE A 1 107 ? -1.685 15.977 27.263 1.00 14.51 107 PHE A CA 1
ATOM 798 C C . PHE A 1 107 ? -2.309 16.320 28.616 1.00 14.28 107 PHE A C 1
ATOM 799 O O . PHE A 1 107 ? -1.636 16.813 29.523 1.00 14.29 107 PHE A O 1
ATOM 807 N N . LYS A 1 108 ? -3.598 16.030 28.731 1.00 14.12 108 LYS A N 1
ATOM 808 C CA . LYS A 1 108 ? -4.412 16.378 29.889 1.00 13.94 108 LYS A CA 1
ATOM 809 C C . LYS A 1 108 ? -4.507 15.180 30.848 1.00 13.62 108 LYS A C 1
ATOM 810 O O . LYS A 1 108 ? -4.905 14.090 30.440 1.00 13.43 108 LYS A O 1
ATOM 816 N N . ILE A 1 109 ? -4.115 15.380 32.108 1.00 13.01 109 ILE A N 1
ATOM 817 C CA . ILE A 1 109 ? -4.171 14.303 33.119 1.00 12.83 109 ILE A CA 1
ATOM 818 C C . ILE A 1 109 ? -5.363 14.402 34.069 1.00 12.54 109 ILE A C 1
ATOM 819 O O . ILE A 1 109 ? -5.722 13.414 34.709 1.00 12.48 109 ILE A O 1
ATOM 824 N N . ASN A 1 110 ? -5.969 15.585 34.167 1.00 12.19 110 ASN A N 1
ATOM 825 C CA . ASN A 1 110 ? -7.106 15.784 35.052 1.00 12.09 110 ASN A CA 1
ATOM 826 C C . ASN A 1 110 ? -7.909 17.005 34.627 1.00 11.76 110 ASN A C 1
ATOM 827 O O . ASN A 1 110 ? -7.339 18.021 34.235 1.00 11.84 110 ASN A O 1
ATOM 832 N N . GLN A 1 111 ? -9.229 16.895 34.691 1.00 11.43 111 GLN A N 1
ATOM 833 C CA . GLN A 1 111 ? -10.090 18.065 34.591 1.00 11.38 111 GLN A CA 1
ATOM 834 C C . GLN A 1 111 ? -11.389 17.838 35.342 1.00 11.44 111 GLN A C 1
ATOM 835 O O . GLN A 1 111 ? -11.822 16.697 35.516 1.00 11.31 111 GLN A O 1
ATOM 841 N N . VAL A 1 112 ? -11.987 18.934 35.801 1.00 11.60 112 VAL A N 1
ATOM 842 C CA . VAL A 1 112 ? -13.334 18.917 36.359 1.00 11.85 112 VAL A CA 1
ATOM 843 C C . VAL A 1 112 ? -14.031 20.174 35.859 1.00 12.25 112 VAL A C 1
ATOM 844 O O . VAL A 1 112 ? -13.570 21.289 36.121 1.00 12.16 112 VAL A O 1
ATOM 848 N N . GLY A 1 113 ? -15.123 19.978 35.126 1.00 12.77 113 GLY A N 1
ATOM 849 C CA . GLY A 1 113 ? -15.904 21.067 34.554 1.00 13.27 113 GLY A CA 1
ATOM 850 C C . GLY A 1 113 ? -17.163 21.260 35.365 1.00 13.78 113 GLY A C 1
ATOM 851 O O . GLY A 1 113 ? -17.096 21.454 36.584 1.00 13.81 113 GLY A O 1
ATOM 852 N N . LEU A 1 114 ? -18.311 21.204 34.695 1.00 14.58 114 LEU A N 1
ATOM 853 C CA . LEU A 1 114 ? -19.602 21.337 35.368 1.00 15.29 114 LEU A CA 1
ATOM 854 C C . LEU A 1 114 ? -19.933 19.990 36.002 1.00 15.70 114 LEU A C 1
ATOM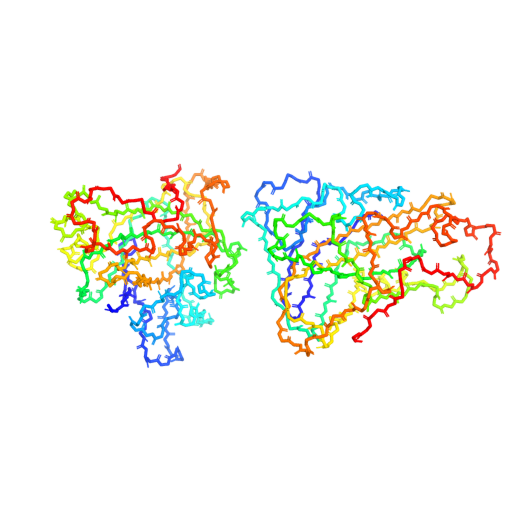 855 O O . LEU A 1 114 ? -20.167 19.021 35.292 1.00 15.83 114 LEU A O 1
ATOM 860 N N . VAL A 1 115 ? -19.914 19.937 37.333 1.00 16.27 115 VAL A N 1
ATOM 861 C CA . VAL A 1 115 ? -20.132 18.693 38.075 1.00 16.75 115 VAL A CA 1
ATOM 862 C C . VAL A 1 115 ? -21.623 18.356 38.133 1.00 17.09 115 VAL A C 1
ATOM 863 O O . VAL A 1 115 ? -22.006 17.202 37.965 1.00 17.34 115 VAL A O 1
ATOM 867 N N . SER A 1 116 ? -22.450 19.362 38.392 1.00 17.32 116 SER A N 1
ATOM 868 C CA . SER A 1 116 ? -23.907 19.207 38.369 1.00 17.28 116 SER A CA 1
ATOM 869 C C . SER A 1 116 ? -24.568 20.571 38.310 1.00 16.73 116 SER A C 1
ATOM 870 O O . SER A 1 116 ? -23.909 21.604 38.477 1.00 16.61 116 SER A O 1
ATOM 873 N N . GLY A 1 117 ? -25.878 20.564 38.091 1.00 16.28 117 GLY A N 1
ATOM 874 C CA . GLY A 1 117 ? -26.647 21.795 37.999 1.00 15.88 117 GLY A CA 1
ATOM 875 C C . GLY A 1 117 ? -26.475 22.459 36.650 1.00 15.63 117 GLY A C 1
ATOM 876 O O . GLY A 1 117 ? -26.016 21.846 35.680 1.00 14.83 117 GLY A O 1
ATOM 877 N N . THR A 1 118 ? -26.857 23.726 36.600 1.00 15.77 118 THR A N 1
ATOM 878 C CA . THR A 1 118 ? -26.836 24.488 35.370 1.00 16.18 118 THR A CA 1
ATOM 879 C C . THR A 1 118 ? -25.582 25.330 35.321 1.00 16.53 118 THR A C 1
ATOM 880 O O . THR A 1 118 ? -24.903 25.498 36.338 1.00 16.86 118 THR A O 1
ATOM 884 N N . LEU A 1 119 ? -25.291 25.882 34.147 1.00 16.75 119 LEU A N 1
ATOM 885 C CA . LEU A 1 119 ? -24.115 26.740 33.973 1.00 17.11 119 LEU A CA 1
ATOM 886 C C . LEU A 1 119 ? -24.065 27.858 35.022 1.00 17.29 119 LEU A C 1
ATOM 887 O O . LEU A 1 119 ? -23.000 28.160 35.562 1.00 17.41 119 LEU A O 1
ATOM 892 N N . THR A 1 120 ? -25.228 28.445 35.316 1.00 17.51 120 THR A N 1
ATOM 893 C CA . THR A 1 120 ? -25.326 29.636 36.173 1.00 17.69 120 THR A CA 1
ATOM 894 C C . THR A 1 120 ? -25.585 29.402 37.668 1.00 17.65 120 THR A C 1
ATOM 895 O O . THR A 1 120 ? -25.322 30.306 38.475 1.00 17.76 120 THR A O 1
ATOM 899 N N A SER A 1 121 ? -26.105 28.223 38.028 0.50 17.41 121 SER A N 1
ATOM 900 N N B SER A 1 121 ? -26.109 28.231 38.025 0.50 17.58 121 SER A N 1
ATOM 901 C CA A SER A 1 121 ? -26.386 27.871 39.432 0.50 17.28 121 SER A CA 1
ATOM 902 C CA B SER A 1 121 ? -26.343 27.879 39.425 0.50 17.55 121 SER A CA 1
ATOM 903 C C A SER A 1 121 ? -25.769 26.536 39.895 0.50 17.23 121 SER A C 1
ATOM 904 C C B SER A 1 121 ? -25.965 26.426 39.722 0.50 17.46 121 SER A C 1
ATOM 905 O O A SER A 1 121 ? -26.035 26.094 41.018 0.50 17.61 121 SER A O 1
ATOM 906 O O B SER A 1 121 ? -26.640 25.760 40.506 0.50 18.22 121 SER A O 1
ATOM 911 N N . GLY A 1 122 ? -24.907 25.935 39.079 1.00 16.90 122 GLY A N 1
ATOM 912 C CA . GLY A 1 122 ? -24.369 24.597 39.347 1.00 16.42 122 GLY A CA 1
ATOM 913 C C . GLY A 1 122 ? -23.062 24.594 40.122 1.00 15.66 122 GLY A C 1
ATOM 914 O O . GLY A 1 122 ? -22.595 25.629 40.596 1.00 15.82 122 GLY A O 1
ATOM 915 N N . THR A 1 123 ? -22.481 23.407 40.253 1.00 14.96 123 THR A N 1
ATOM 916 C CA . THR A 1 123 ? -21.199 23.224 40.911 1.00 14.52 123 THR A CA 1
ATOM 917 C C . THR A 1 123 ? -20.128 23.010 39.849 1.00 13.64 123 THR A C 1
ATOM 918 O O . THR A 1 123 ? -20.233 22.090 39.032 1.00 13.36 123 THR A O 1
ATOM 922 N N . TRP A 1 124 ? -19.107 23.861 39.884 1.00 12.96 124 TRP A N 1
ATOM 923 C CA . TRP A 1 124 ? -17.966 23.789 38.975 1.00 12.62 124 TRP A CA 1
ATOM 924 C C . TRP A 1 124 ? -16.695 23.372 39.711 1.00 12.36 124 TRP A C 1
ATOM 925 O O . TRP A 1 124 ? -16.561 23.591 40.917 1.00 12.08 124 TRP A O 1
ATOM 936 N N . GLY A 1 125 ? -15.757 22.785 38.969 1.00 12.41 125 GLY A N 1
ATOM 937 C CA . GLY A 1 125 ? -14.415 22.492 39.482 1.00 12.36 125 GLY A CA 1
ATOM 938 C C . GLY A 1 125 ? -13.738 23.689 40.135 1.00 12.32 125 GLY A C 1
ATOM 939 O O . GLY A 1 125 ? -13.074 23.554 41.163 1.00 12.24 125 GLY A O 1
ATOM 940 N N . MET A 1 126 ? -13.922 24.867 39.546 1.00 12.53 126 MET A N 1
ATOM 941 C CA . MET A 1 126 ? -13.328 26.097 40.074 1.00 12.77 126 MET A CA 1
ATOM 942 C C . MET A 1 126 ? -13.893 26.462 41.442 1.00 12.49 126 MET A C 1
ATOM 943 O O . MET A 1 126 ? -13.154 26.947 42.302 1.00 12.56 126 MET A O 1
ATOM 948 N N . GLY A 1 127 ? -15.197 26.239 41.628 1.00 12.18 127 GLY A N 1
ATOM 949 C CA . GLY A 1 127 ? -15.834 26.340 42.941 1.00 12.04 127 GLY A CA 1
ATOM 950 C C . GLY A 1 127 ? -15.313 25.324 43.943 1.00 12.09 127 GLY A C 1
ATOM 951 O O . GLY A 1 127 ? -15.184 25.631 45.126 1.00 12.03 127 GLY A O 1
ATOM 952 N N . GLN A 1 128 ? -15.015 24.118 43.469 1.00 12.29 128 GLN A N 1
ATOM 953 C CA . GLN A 1 128 ? -14.412 23.081 44.315 1.00 12.66 128 GLN A CA 1
ATOM 954 C C . GLN A 1 128 ? -12.978 23.443 44.728 1.00 12.67 128 GLN A C 1
ATOM 955 O O . GLN A 1 128 ? -12.587 23.207 45.863 1.00 12.22 128 GLN A O 1
ATOM 961 N N . LEU A 1 129 ? -12.213 24.006 43.792 1.00 13.08 129 LEU A N 1
ATOM 962 C CA . LEU A 1 129 ? -10.854 24.489 44.052 1.00 13.15 129 LEU A CA 1
ATOM 963 C C . LEU A 1 129 ? -10.834 25.531 45.183 1.00 13.26 129 LEU A C 1
ATOM 964 O O . LEU A 1 129 ? -10.060 25.407 46.129 1.00 13.03 129 LEU A O 1
ATOM 969 N N . VAL A 1 130 ? -11.713 26.526 45.088 1.00 13.65 130 VAL A N 1
ATOM 970 C CA . VAL A 1 130 ? -11.834 27.575 46.116 1.00 13.87 130 VAL A CA 1
ATOM 971 C C . VAL A 1 130 ? -12.161 26.942 47.475 1.00 14.14 130 VAL A C 1
ATOM 972 O O . VAL A 1 130 ? -11.514 27.250 48.478 1.00 13.87 130 VAL A O 1
ATOM 976 N N . ALA A 1 131 ? -13.149 26.043 47.483 1.00 14.59 131 ALA A N 1
ATOM 977 C CA . ALA A 1 131 ? -13.612 25.367 48.707 1.00 14.85 131 ALA A CA 1
ATOM 978 C C . ALA A 1 131 ? -12.568 24.470 49.361 1.00 15.18 131 ALA A C 1
ATOM 979 O O . ALA A 1 131 ? -12.615 24.258 50.571 1.00 15.18 131 ALA A O 1
ATOM 981 N N . ASN A 1 132 ? -11.633 23.953 48.562 1.00 15.67 132 ASN A N 1
ATOM 982 C CA . ASN A 1 132 ? -10.550 23.104 49.048 1.00 16.11 132 ASN A CA 1
ATOM 983 C C . ASN A 1 132 ? -9.296 23.938 49.323 1.00 16.20 132 ASN A C 1
ATOM 984 O O . ASN A 1 132 ? -8.223 23.643 48.793 1.00 15.97 132 ASN A O 1
ATOM 989 N N . ASN A 1 133 ? -9.431 24.971 50.156 1.00 16.56 133 ASN A N 1
ATOM 990 C CA . ASN A 1 133 ? -8.302 25.832 50.541 1.00 16.92 133 ASN A CA 1
ATOM 991 C C . ASN A 1 133 ? -7.578 26.444 49.324 1.00 15.45 133 ASN A C 1
ATOM 992 O O . ASN A 1 133 ? -6.351 26.539 49.303 1.00 15.44 133 ASN A O 1
ATOM 997 N N . ASN A 1 134 ? -8.346 26.839 48.310 1.00 13.93 134 ASN A N 1
ATOM 998 C CA . ASN A 1 134 ? -7.806 27.423 47.085 1.00 13.13 134 ASN A CA 1
ATOM 999 C C . ASN A 1 134 ? -6.693 26.578 46.484 1.00 12.68 134 ASN A C 1
ATOM 1000 O O . ASN A 1 134 ? -5.601 27.090 46.195 1.00 12.42 134 ASN A O 1
ATOM 1005 N N . SER A 1 135 ? -6.969 25.282 46.317 1.00 12.05 135 SER A N 1
ATOM 1006 C CA . SER A 1 135 ? -5.959 24.334 45.854 1.00 11.94 135 SER A CA 1
ATOM 1007 C C . SER A 1 135 ? -6.555 23.208 45.027 1.00 11.79 135 SER A C 1
ATOM 1008 O O . SER A 1 135 ? -7.758 22.975 45.060 1.00 11.58 135 SER A O 1
ATOM 1011 N N . TRP A 1 136 ? -5.691 22.523 44.284 1.00 11.66 136 TRP A N 1
ATOM 1012 C CA . TRP A 1 136 ? -6.103 21.435 43.417 1.00 11.69 136 TRP A CA 1
ATOM 1013 C C . TRP A 1 136 ? -5.091 20.291 43.497 1.00 12.09 136 TRP A C 1
ATOM 1014 O O . TRP A 1 136 ? -3.898 20.478 43.221 1.00 11.81 136 TRP A O 1
ATOM 1025 N N . THR A 1 137 ? -5.577 19.112 43.863 1.00 12.58 137 THR A N 1
ATOM 1026 C CA . THR A 1 137 ? -4.729 17.937 44.019 1.00 13.23 137 THR A CA 1
ATOM 1027 C C . THR A 1 137 ? -5.158 16.823 43.062 1.00 14.19 137 THR A C 1
ATOM 1028 O O . THR A 1 137 ? -6.337 16.450 43.018 1.00 14.02 137 THR A O 1
ATOM 1032 N N . THR A 1 138 ? -4.189 16.329 42.286 1.00 15.18 138 THR A N 1
ATOM 1033 C CA . THR A 1 138 ? -4.361 15.174 41.406 1.00 16.26 138 THR A CA 1
ATOM 1034 C C . THR A 1 138 ? -3.016 14.445 41.300 1.00 17.07 138 THR A C 1
ATOM 1035 O O . THR A 1 138 ? -1.986 14.996 41.682 1.00 17.63 138 THR A O 1
ATOM 1039 N N . SER A 1 139 ? -3.021 13.212 40.799 1.00 17.70 139 SER A N 1
ATOM 1040 C CA . SER A 1 139 ? -1.793 12.408 40.732 1.00 18.51 139 SER A CA 1
ATOM 1041 C C . SER A 1 139 ? -1.187 12.429 39.336 1.00 18.60 139 SER A C 1
ATOM 1042 O O . SER A 1 139 ? -1.906 12.508 38.347 1.00 18.68 139 SER A O 1
ATOM 1045 N N . ILE A 1 140 ? 0.139 12.366 39.268 1.00 18.82 140 ILE A N 1
ATOM 1046 C CA . ILE A 1 140 ? 0.839 12.124 38.006 1.00 18.74 140 ILE A CA 1
ATOM 1047 C C . ILE A 1 140 ? 0.543 10.673 37.619 1.00 18.83 140 ILE A C 1
ATOM 1048 O O . ILE A 1 140 ? 0.631 9.788 38.476 1.00 18.45 140 ILE A O 1
ATOM 1053 N N . PRO A 1 141 ? 0.159 10.421 36.349 1.00 19.23 141 PRO A N 1
ATOM 1054 C CA . PRO A 1 141 ? -0.172 9.037 35.974 1.00 19.70 141 PRO A CA 1
ATOM 1055 C C . PRO A 1 141 ? 0.918 8.006 36.325 1.00 20.48 141 PRO A C 1
ATOM 1056 O O . PRO A 1 141 ? 2.087 8.193 35.957 1.00 19.82 141 PRO A O 1
ATOM 1060 N N . SER A 1 142 ? 0.516 6.946 37.039 1.00 21.48 142 SER A N 1
ATOM 1061 C CA . SER A 1 142 ? 1.418 5.871 37.506 1.00 22.13 142 SER A CA 1
ATOM 1062 C C . SER A 1 142 ? 2.302 5.280 36.409 1.00 22.39 142 SER A C 1
ATOM 1063 O O . SER A 1 142 ? 3.475 4.989 36.648 1.00 22.38 142 SER A O 1
ATOM 1066 N N . SER A 1 143 ? 1.732 5.128 35.212 1.00 22.46 143 SER A N 1
ATOM 1067 C CA . SER A 1 143 ? 2.410 4.505 34.071 1.00 22.74 143 SER A CA 1
ATOM 1068 C C . SER A 1 143 ? 3.340 5.414 33.252 1.00 22.78 143 SER A C 1
ATOM 1069 O O . SER A 1 143 ? 4.078 4.912 32.394 1.00 22.17 143 SER A O 1
ATOM 1072 N N . LEU A 1 144 ? 3.308 6.727 33.501 1.00 22.56 144 LEU A N 1
ATOM 1073 C CA . LEU A 1 144 ? 3.985 7.701 32.640 1.00 22.37 144 LEU A CA 1
ATOM 1074 C C . LEU A 1 144 ? 5.475 7.385 32.488 1.00 23.02 144 LEU A C 1
ATOM 1075 O O . LEU A 1 144 ? 6.140 7.044 33.469 1.00 23.06 144 LEU A O 1
ATOM 1080 N N . ALA A 1 145 ? 5.984 7.493 31.260 1.00 22.83 145 ALA A N 1
ATOM 1081 C CA . ALA A 1 145 ? 7.395 7.238 30.976 1.00 23.25 145 ALA A CA 1
ATOM 1082 C C . ALA A 1 145 ? 8.271 8.235 31.724 1.00 23.46 145 ALA A C 1
ATOM 1083 O O . ALA A 1 145 ? 7.953 9.425 31.772 1.00 23.22 145 ALA A O 1
ATOM 1085 N N . ALA A 1 146 ? 9.363 7.751 32.313 1.00 23.58 146 ALA A N 1
ATOM 1086 C CA . ALA A 1 146 ? 10.322 8.629 32.997 1.00 23.21 146 ALA A CA 1
ATOM 1087 C C . ALA A 1 146 ? 10.848 9.687 32.028 1.00 22.87 146 ALA A C 1
ATOM 1088 O O . ALA A 1 146 ? 11.029 9.418 30.837 1.00 22.56 146 ALA A O 1
ATOM 1090 N N . GLY A 1 147 ? 11.062 10.894 32.540 1.00 22.59 147 GLY A N 1
ATOM 1091 C CA . GLY A 1 147 ? 11.568 11.986 31.726 1.00 22.43 147 GLY A CA 1
ATOM 1092 C C . GLY A 1 147 ? 11.340 13.349 32.331 1.00 22.39 147 GLY A C 1
ATOM 1093 O O . GLY A 1 147 ? 10.878 13.473 33.475 1.00 22.40 147 GLY A O 1
ATOM 1094 N N . ASN A 1 148 ? 11.672 14.363 31.540 1.00 21.66 148 ASN A N 1
ATOM 1095 C CA . ASN A 1 148 ? 11.529 15.758 31.921 1.00 21.59 148 ASN A CA 1
ATOM 1096 C C . ASN A 1 148 ? 10.206 16.276 31.362 1.00 21.11 148 ASN A C 1
ATOM 1097 O O . ASN A 1 148 ? 9.948 16.153 30.154 1.00 21.12 148 ASN A O 1
ATOM 1102 N N . TYR A 1 149 ? 9.376 16.833 32.246 1.00 19.86 149 TYR A N 1
ATOM 1103 C CA . TYR A 1 149 ? 8.021 17.274 31.909 1.00 18.89 149 TYR A CA 1
ATOM 1104 C C . TYR A 1 149 ? 7.693 18.638 32.502 1.00 18.15 149 TYR A C 1
ATOM 1105 O O . TYR A 1 149 ? 8.149 18.969 33.604 1.00 17.83 149 TYR A O 1
ATOM 1114 N N . ILE A 1 150 ? 6.883 19.413 31.780 1.00 17.29 150 ILE A N 1
ATOM 1115 C CA . ILE A 1 150 ? 6.175 20.541 32.379 1.00 16.95 150 ILE A CA 1
ATOM 1116 C C . ILE A 1 150 ? 4.874 20.016 32.992 1.00 16.38 150 ILE A C 1
ATOM 1117 O O . ILE A 1 150 ? 4.227 19.149 32.408 1.00 16.36 150 ILE A O 1
ATOM 1122 N N . LEU A 1 151 ? 4.515 20.539 34.164 1.00 15.75 151 LEU A N 1
ATOM 1123 C CA . LEU A 1 151 ? 3.214 20.311 34.789 1.00 15.46 151 LEU A CA 1
ATOM 1124 C C . LEU A 1 151 ? 2.469 21.634 34.754 1.00 15.06 151 LEU A C 1
ATOM 1125 O O . LEU A 1 151 ? 2.939 22.623 35.326 1.00 15.53 151 LEU A O 1
ATOM 1130 N N . ARG A 1 152 ? 1.298 21.632 34.120 1.00 14.12 152 ARG A N 1
ATOM 1131 C CA . ARG A 1 152 ? 0.577 22.849 33.780 1.00 13.36 152 ARG A CA 1
ATOM 1132 C C . ARG A 1 152 ? -0.808 22.849 34.429 1.00 12.77 152 ARG A C 1
ATOM 1133 O O . ARG A 1 152 ? -1.591 21.924 34.198 1.00 12.47 152 ARG A O 1
ATOM 1141 N N . HIS A 1 153 ? -1.104 23.884 35.223 1.00 11.96 153 HIS A N 1
ATOM 1142 C CA . HIS A 1 153 ? -2.446 24.078 35.801 1.00 11.52 153 HIS A CA 1
ATOM 1143 C C . HIS A 1 153 ? -3.133 25.235 35.102 1.00 11.16 153 HIS A C 1
ATOM 1144 O O . HIS A 1 153 ? -2.502 26.258 34.837 1.00 10.99 153 HIS A O 1
ATOM 1151 N N . GLU A 1 154 ? -4.427 25.069 34.824 1.00 10.75 154 GLU A N 1
ATOM 1152 C CA . GLU A 1 154 ? -5.196 26.058 34.095 1.00 10.49 154 GLU A CA 1
ATOM 1153 C C . GLU A 1 154 ? -6.601 26.211 34.657 1.00 10.41 154 GLU A C 1
ATOM 1154 O O . GLU A 1 154 ? -7.304 25.218 34.902 1.00 10.28 154 GLU A O 1
ATOM 1160 N N . LEU A 1 155 ? -6.991 27.468 34.849 1.00 10.17 155 LEU A N 1
ATOM 1161 C CA . LEU A 1 155 ? -8.349 27.826 35.218 1.00 10.11 155 LEU A CA 1
ATOM 1162 C C . LEU A 1 155 ? -8.938 28.593 34.063 1.00 10.13 155 LEU A C 1
ATOM 1163 O O . LEU A 1 155 ? -8.302 29.507 33.534 1.00 10.43 155 LEU A O 1
ATOM 1168 N N . LEU A 1 156 ? -10.139 28.203 33.656 1.00 10.11 156 LEU A N 1
ATOM 1169 C CA . LEU A 1 156 ? -10.868 28.893 32.605 1.00 10.11 156 LEU A CA 1
ATOM 1170 C C . LEU A 1 156 ? -12.105 29.482 33.261 1.00 10.08 156 LEU A C 1
ATOM 1171 O O . LEU A 1 156 ? -13.097 28.789 33.445 1.00 9.76 156 LEU A O 1
ATOM 1176 N N . ALA A 1 157 ? -12.015 30.755 33.637 1.00 10.18 157 ALA A N 1
ATOM 1177 C CA . ALA A 1 157 ? -13.134 31.488 34.212 1.00 10.37 157 ALA A CA 1
ATOM 1178 C C . ALA A 1 157 ? -14.016 32.020 33.087 1.00 10.47 157 ALA A C 1
ATOM 1179 O O . ALA A 1 157 ? -13.532 32.742 32.219 1.00 10.34 157 ALA A O 1
ATOM 1181 N N . ILE A 1 158 ? -15.302 31.666 33.120 1.00 10.64 158 ILE A N 1
ATOM 1182 C CA . ILE A 1 158 ? -16.259 31.999 32.048 1.00 10.92 158 ILE A CA 1
ATOM 1183 C C . ILE A 1 158 ? -17.478 32.782 32.568 1.00 11.29 158 ILE A C 1
ATOM 1184 O O . ILE A 1 158 ? -18.585 32.685 32.027 1.00 11.15 158 ILE A O 1
ATOM 1189 N N . HIS A 1 159 ? -17.236 33.567 33.614 1.00 11.73 159 HIS A N 1
ATOM 1190 C CA . HIS A 1 159 ? -18.239 34.425 34.237 1.00 12.40 159 HIS A CA 1
ATOM 1191 C C . HIS A 1 159 ? -18.555 35.697 33.442 1.00 12.97 159 HIS A C 1
ATOM 1192 O O . HIS A 1 159 ? -19.590 36.321 33.692 1.00 12.93 159 HIS A O 1
ATOM 1199 N N . THR A 1 160 ? -17.664 36.101 32.531 1.00 13.61 160 THR A N 1
ATOM 1200 C CA . THR A 1 160 ? -17.918 37.247 31.640 1.00 14.40 160 THR A CA 1
ATOM 1201 C C . THR A 1 160 ? -18.358 36.753 30.271 1.00 14.48 160 THR A C 1
ATOM 1202 O O . THR A 1 160 ? -17.622 36.019 29.616 1.00 14.49 160 THR A O 1
ATOM 1206 N N . SER A 1 161 ? -19.551 37.176 29.853 1.00 14.92 161 SER A N 1
ATOM 1207 C CA . SER A 1 161 ? -20.167 36.770 28.581 1.00 15.42 161 SER A CA 1
ATOM 1208 C C . SER A 1 161 ? -19.239 36.882 27.384 1.00 15.43 161 SER A C 1
ATOM 1209 O O . SER A 1 161 ? -18.811 37.973 27.037 1.00 15.69 161 SER A O 1
ATOM 1212 N N . ASN A 1 162 ? -18.915 35.740 26.783 1.00 15.56 162 ASN A N 1
ATOM 1213 C CA . ASN A 1 162 ? -18.125 35.658 25.539 1.00 15.75 162 ASN A CA 1
ATOM 1214 C C . ASN A 1 162 ? -16.659 36.124 25.617 1.00 15.81 162 ASN A C 1
ATOM 1215 O O . ASN A 1 162 ? -16.024 36.307 24.584 1.00 15.98 162 ASN A O 1
ATOM 1220 N N A GLN A 1 163 ? -16.154 36.350 26.832 0.70 16.24 163 GLN A N 1
ATOM 1221 N N B GLN A 1 163 ? -16.121 36.238 26.830 0.30 15.74 163 GLN A N 1
ATOM 1222 C CA A GLN A 1 163 ? -14.747 36.641 27.072 0.70 16.52 163 GLN A CA 1
ATOM 1223 C CA B GLN A 1 163 ? -14.746 36.662 27.052 0.30 15.70 163 GLN A CA 1
ATOM 1224 C C A GLN A 1 163 ? -14.220 35.532 27.978 0.70 16.16 163 GLN A C 1
ATOM 1225 C C B GLN A 1 163 ? -14.081 35.643 27.973 0.30 15.61 163 GLN A C 1
ATOM 1226 O O A GLN A 1 163 ? -14.497 35.528 29.184 0.70 16.40 163 GLN A O 1
ATOM 1227 O O B GLN A 1 163 ? -14.112 35.820 29.194 0.30 15.71 163 GLN A O 1
ATOM 1238 N N . PRO A 1 164 ? -13.488 34.567 27.398 1.00 15.51 164 PRO A N 1
ATOM 1239 C CA . PRO A 1 164 ? -12.854 33.546 28.234 1.00 15.09 164 PRO A CA 1
ATOM 1240 C C . PRO A 1 164 ? -11.649 34.118 28.948 1.00 14.32 164 PRO A C 1
ATOM 1241 O O . PRO A 1 164 ? -10.988 34.997 28.411 1.00 14.51 164 PRO A O 1
ATOM 1245 N N . GLN A 1 165 ? -11.398 33.641 30.160 1.00 13.67 165 GLN A N 1
ATOM 1246 C CA . GLN A 1 165 ? -10.252 34.065 30.940 1.00 13.19 165 GLN A CA 1
ATOM 1247 C C . GLN A 1 165 ? -9.439 32.830 31.310 1.00 12.77 165 GLN A C 1
ATOM 1248 O O . GLN A 1 165 ? -9.821 32.068 32.206 1.00 12.58 165 GLN A O 1
ATOM 1254 N N . PHE A 1 166 ? -8.336 32.639 30.590 1.00 12.02 166 PHE A N 1
ATOM 1255 C CA . PHE A 1 166 ? -7.406 31.551 30.822 1.00 11.72 166 PHE A CA 1
ATOM 1256 C C . PHE A 1 166 ? -6.339 32.007 31.811 1.00 11.78 166 PHE A C 1
ATOM 1257 O O . PHE A 1 166 ? -5.732 33.066 31.626 1.00 11.55 166 PHE A O 1
ATOM 1265 N N . TYR A 1 167 ? -6.127 31.215 32.861 1.00 11.90 167 TYR A N 1
ATOM 1266 C CA . TYR A 1 167 ? -5.100 31.491 33.873 1.00 12.12 167 TYR A CA 1
ATOM 1267 C C . TYR A 1 167 ? -4.181 30.277 33.985 1.00 12.52 167 TYR A C 1
ATOM 1268 O O . TYR A 1 167 ? -4.443 29.379 34.792 1.00 12.35 167 TYR A O 1
ATOM 1277 N N . PRO A 1 168 ? -3.115 30.231 33.160 1.00 13.08 168 PRO A N 1
ATOM 1278 C CA . PRO A 1 168 ? -2.199 29.097 33.162 1.00 13.41 168 PRO A CA 1
ATOM 1279 C C . PRO A 1 168 ? -0.895 29.369 33.895 1.00 13.78 168 PRO A C 1
ATOM 1280 O O . PRO A 1 168 ? -0.362 30.465 33.794 1.00 13.95 168 PRO A O 1
ATOM 1284 N N . GLU A 1 169 ? -0.393 28.376 34.627 1.00 14.16 169 GLU A N 1
ATOM 1285 C CA . GLU A 1 169 ? 0.991 28.384 35.120 1.00 14.46 169 GLU A CA 1
ATOM 1286 C C . GLU A 1 169 ? 1.646 27.037 34.858 1.00 15.05 169 GLU A C 1
ATOM 1287 O O . GLU A 1 169 ? 0.958 26.024 34.717 1.00 15.41 169 GLU A O 1
ATOM 1293 N N . CYS A 1 170 ? 2.978 27.050 34.793 1.00 15.65 170 CYS A N 1
ATOM 1294 C CA . CYS A 1 170 ? 3.789 25.861 34.507 1.00 15.99 170 CYS A CA 1
ATOM 1295 C C . CYS A 1 170 ? 4.848 25.630 35.570 1.00 16.08 170 CYS A C 1
ATOM 1296 O O . CYS A 1 170 ? 5.419 26.583 36.091 1.00 16.12 170 CYS A O 1
ATOM 1299 N N . ALA A 1 171 ? 5.106 24.358 35.867 1.00 16.36 171 ALA A N 1
ATOM 1300 C CA . ALA A 1 171 ? 6.178 23.939 36.772 1.00 16.65 171 ALA A CA 1
ATOM 1301 C C . ALA A 1 171 ? 7.016 22.865 36.088 1.00 17.05 171 ALA A C 1
ATOM 1302 O O . ALA A 1 171 ? 6.469 22.019 35.381 1.00 16.89 171 ALA A O 1
ATOM 1304 N N . GLN A 1 172 ? 8.334 22.901 36.293 1.00 17.90 172 GLN A N 1
ATOM 1305 C CA . GLN A 1 172 ? 9.239 21.892 35.722 1.00 18.49 172 GLN A CA 1
ATOM 1306 C C . GLN A 1 172 ? 9.359 20.689 36.655 1.00 18.91 172 GLN A C 1
ATOM 1307 O O . GLN A 1 172 ? 9.584 20.852 37.853 1.00 18.91 172 GLN A O 1
ATOM 1313 N N . LEU A 1 173 ? 9.194 19.489 36.101 1.00 19.68 173 LEU A N 1
ATOM 1314 C CA . LEU A 1 173 ? 9.365 18.248 36.852 1.00 20.59 173 LEU A CA 1
ATOM 1315 C C . LEU A 1 173 ? 10.430 17.358 36.219 1.00 21.75 173 LEU A C 1
ATOM 1316 O O . LEU A 1 173 ? 10.689 17.439 35.017 1.00 22.18 173 LEU A O 1
ATOM 1321 N N . ILE A 1 174 ? 11.044 16.521 37.049 1.00 23.20 174 ILE A N 1
ATOM 1322 C CA . ILE A 1 174 ? 11.785 15.353 36.598 1.00 24.05 174 ILE A CA 1
ATOM 1323 C C . ILE A 1 174 ? 10.979 14.150 37.086 1.00 24.44 174 ILE A C 1
ATOM 1324 O O . ILE A 1 174 ? 10.884 13.911 38.287 1.00 24.50 174 ILE A O 1
ATOM 1329 N N . VAL A 1 175 ? 10.373 13.419 36.150 1.00 25.10 175 VAL A N 1
ATOM 1330 C CA . VAL A 1 175 ? 9.549 12.259 36.473 1.00 25.31 175 VAL A CA 1
ATOM 1331 C C . VAL A 1 175 ? 10.430 11.016 36.460 1.00 25.75 175 VAL A C 1
ATOM 1332 O O . VAL A 1 175 ? 11.094 10.738 35.463 1.00 26.02 175 VAL A O 1
ATOM 1336 N N . THR A 1 176 ? 10.433 10.283 37.573 1.00 26.52 176 THR A N 1
ATOM 1337 C CA . THR A 1 176 ? 11.242 9.072 37.733 1.00 26.90 176 THR A CA 1
ATOM 1338 C C . THR A 1 176 ? 10.331 7.852 37.830 1.00 27.29 176 THR A C 1
ATOM 1339 O O . THR A 1 176 ? 9.129 7.987 38.048 1.00 27.26 176 THR A O 1
ATOM 1343 N N . GLY A 1 177 ? 10.908 6.664 37.670 1.00 27.80 177 GLY A N 1
ATOM 1344 C CA . GLY A 1 177 ? 10.147 5.418 37.736 1.00 28.06 177 GLY A CA 1
ATOM 1345 C C . GLY A 1 177 ? 9.204 5.288 36.554 1.00 28.43 177 GLY A C 1
ATOM 1346 O O . GLY A 1 177 ? 9.602 5.525 35.416 1.00 28.85 177 GLY A O 1
ATOM 1347 N N . GLY A 1 178 ? 7.955 4.919 36.826 1.00 28.28 178 GLY A N 1
ATOM 1348 C CA . GLY A 1 178 ? 6.939 4.779 35.788 1.00 28.63 178 GLY A CA 1
ATOM 1349 C C . GLY A 1 178 ? 6.906 3.407 35.148 1.00 28.86 178 GLY A C 1
ATOM 1350 O O . GLY A 1 178 ? 7.497 2.463 35.660 1.00 29.77 178 GLY A O 1
ATOM 1351 N N . GLU A 1 179 ? 6.183 3.303 34.036 1.00 28.82 179 GLU A N 1
ATOM 1352 C CA . GLU A 1 179 ? 6.035 2.054 33.285 1.00 28.96 179 GLU A CA 1
ATOM 1353 C C . GLU A 1 179 ? 6.154 2.312 31.778 1.00 28.33 179 GLU A C 1
ATOM 1354 O O . GLU A 1 179 ? 5.554 1.592 30.975 1.00 28.56 179 GLU A O 1
ATOM 1360 N N . GLY A 1 180 ? 6.919 3.341 31.397 1.00 27.28 180 GLY A N 1
ATOM 1361 C CA . GLY A 1 180 ? 7.199 3.649 29.994 1.00 27.01 180 GLY A CA 1
ATOM 1362 C C . GLY A 1 180 ? 6.049 4.056 29.078 1.00 26.66 180 GLY A C 1
ATOM 1363 O O . GLY A 1 180 ? 6.237 4.133 27.862 1.00 26.04 180 GLY A O 1
ATOM 1364 N N . ALA A 1 181 ? 4.874 4.339 29.641 1.00 26.25 181 ALA A N 1
ATOM 1365 C CA . ALA A 1 181 ? 3.705 4.696 28.840 1.00 25.28 181 ALA A CA 1
ATOM 1366 C C . ALA A 1 181 ? 3.772 6.162 28.402 1.00 25.18 181 ALA A C 1
ATOM 1367 O O . ALA A 1 181 ? 4.205 7.029 29.167 1.00 24.57 181 ALA A O 1
ATOM 1369 N N . THR A 1 182 ? 3.373 6.415 27.155 1.00 24.90 182 THR A N 1
ATOM 1370 C CA . THR A 1 182 ? 3.231 7.768 26.609 1.00 24.76 182 THR A CA 1
ATOM 1371 C C . THR A 1 182 ? 1.829 7.907 26.021 1.00 24.01 182 THR A C 1
ATOM 1372 O O . THR A 1 182 ? 1.305 6.941 25.477 1.00 22.96 182 THR A O 1
ATOM 1376 N N . PRO A 1 183 ? 1.224 9.110 26.102 1.00 24.57 183 PRO A N 1
ATOM 1377 C CA . PRO A 1 183 ? -0.108 9.248 25.508 1.00 24.65 183 PRO A CA 1
ATOM 1378 C C . PRO A 1 183 ? -0.080 9.086 23.983 1.00 24.26 183 PRO A C 1
ATOM 1379 O O . PRO A 1 183 ? 0.840 9.608 23.345 1.00 24.87 183 PRO A O 1
ATOM 1383 N N . PRO A 1 184 ? -1.067 8.365 23.403 1.00 23.42 184 PRO A N 1
ATOM 1384 C CA . PRO A 1 184 ? -1.194 8.327 21.937 1.00 23.09 184 PRO A CA 1
ATOM 1385 C C . PRO A 1 184 ? -1.411 9.718 21.317 1.00 22.82 184 PRO A C 1
ATOM 1386 O O . PRO A 1 184 ? -1.831 10.651 22.007 1.00 23.03 184 PRO A O 1
ATOM 1390 N N . ALA A 1 185 ? -1.129 9.831 20.021 1.00 22.51 185 ALA A N 1
ATOM 1391 C CA . ALA A 1 185 ? -1.192 11.102 19.295 1.00 22.16 185 ALA A CA 1
ATOM 1392 C C . ALA A 1 185 ? -2.534 11.838 19.411 1.00 21.83 185 ALA A C 1
ATOM 1393 O O . ALA A 1 185 ? -2.550 13.056 19.438 1.00 22.39 185 ALA A O 1
ATOM 1395 N N . SER A 1 186 ? -3.641 11.103 19.497 1.00 22.05 186 SER A N 1
ATOM 1396 C CA . SER A 1 186 ? -4.982 11.702 19.633 1.00 22.04 186 SER A CA 1
ATOM 1397 C C . SER A 1 186 ? -5.230 12.503 20.919 1.00 21.59 186 SER A C 1
ATOM 1398 O O . SER A 1 186 ? -6.117 13.351 20.940 1.00 21.75 186 SER A O 1
ATOM 1401 N N . TYR A 1 187 ? -4.473 12.226 21.983 1.00 20.99 187 TYR A N 1
ATOM 1402 C CA . TYR A 1 187 ? -4.567 12.996 23.240 1.00 20.08 187 TYR A CA 1
ATOM 1403 C C . TYR A 1 187 ? -3.660 14.217 23.260 1.00 19.35 187 TYR A C 1
ATOM 1404 O O . TYR A 1 187 ? -3.781 15.050 24.154 1.00 18.63 187 TYR A O 1
ATOM 1413 N N . LEU A 1 188 ? -2.753 14.314 22.285 1.00 19.09 188 LEU A N 1
ATOM 1414 C CA . LEU A 1 188 ? -1.719 15.342 22.270 1.00 18.77 188 LEU A CA 1
ATOM 1415 C C . LEU A 1 188 ? -2.178 16.576 21.494 1.00 18.16 188 LEU A C 1
ATOM 1416 O O . LEU A 1 188 ? -2.710 16.460 20.390 1.00 17.86 188 LEU A O 1
ATOM 1421 N N . VAL A 1 189 ? -1.984 17.752 22.093 1.00 17.56 189 VAL A N 1
ATOM 1422 C CA . VAL A 1 189 ? -2.321 19.031 21.460 1.00 17.39 189 VAL A CA 1
ATOM 1423 C C . VAL A 1 189 ? -1.209 20.057 21.676 1.00 17.23 189 VAL A C 1
ATOM 1424 O O . VAL A 1 189 ? -0.277 19.837 22.450 1.00 17.09 189 VAL A O 1
ATOM 1428 N N . LYS A 1 190 ? -1.328 21.177 20.977 1.00 17.43 190 LYS A N 1
ATOM 1429 C CA . LYS A 1 190 ? -0.421 22.306 21.111 1.00 17.37 190 LYS A CA 1
ATOM 1430 C C . LYS A 1 190 ? -1.124 23.435 21.855 1.00 16.65 190 LYS A C 1
ATOM 1431 O O . LYS A 1 190 ? -2.363 23.515 21.874 1.00 15.65 190 LYS A O 1
ATOM 1437 N N . LEU A 1 191 ? -0.318 24.310 22.450 1.00 16.10 191 LEU A N 1
ATOM 1438 C CA . LEU A 1 191 ? -0.805 25.487 23.167 1.00 15.78 191 LEU A CA 1
ATOM 1439 C C . LEU A 1 191 ? 0.027 26.715 22.786 1.00 15.66 191 LEU A C 1
ATOM 1440 O O . LEU A 1 191 ? 1.174 26.813 23.227 1.00 15.75 191 LEU A O 1
ATOM 1445 N N . PRO A 1 192 ? -0.502 27.643 21.974 1.00 15.35 192 PRO A N 1
ATOM 1446 C CA . PRO A 1 192 ? -1.853 27.596 21.387 1.00 15.30 192 PRO A CA 1
ATOM 1447 C C . PRO A 1 192 ? -2.032 26.525 20.304 1.00 15.01 192 PRO A C 1
ATOM 1448 O O . PRO A 1 192 ? -1.053 25.937 19.829 1.00 14.92 192 PRO A O 1
ATOM 1452 N N . GLY A 1 193 ? -3.286 26.309 19.917 1.00 14.64 193 GLY A N 1
ATOM 1453 C CA . GLY A 1 193 ? -3.668 25.292 18.936 1.00 14.47 193 GLY A CA 1
ATOM 1454 C C . GLY A 1 193 ? -4.862 24.489 19.412 1.00 14.47 193 GLY A C 1
ATOM 1455 O O . GLY A 1 193 ? -5.770 24.203 18.633 1.00 14.43 193 GLY A O 1
ATOM 1456 N N . ALA A 1 194 ? -4.855 24.133 20.697 1.00 14.48 194 ALA A N 1
ATOM 1457 C CA . ALA A 1 194 ? -5.909 23.308 21.307 1.00 14.53 194 ALA A CA 1
ATOM 1458 C C . ALA A 1 194 ? -7.258 24.004 21.400 1.00 14.41 194 ALA A C 1
ATOM 1459 O O . ALA A 1 194 ? -8.294 23.347 21.294 1.00 14.28 194 ALA A O 1
ATOM 1461 N N . TYR A 1 195 ? -7.229 25.321 21.632 1.00 14.45 195 TYR A N 1
ATOM 1462 C CA . TYR A 1 195 ? -8.427 26.110 21.912 1.00 14.42 195 TYR A CA 1
ATOM 1463 C C . TYR A 1 195 ? -8.714 27.087 20.784 1.00 14.52 195 TYR A C 1
ATOM 1464 O O . TYR A 1 195 ? -7.802 27.519 20.084 1.00 14.91 195 TYR A O 1
ATOM 1473 N N . SER A 1 196 ? -9.985 27.439 20.621 1.00 14.44 196 SER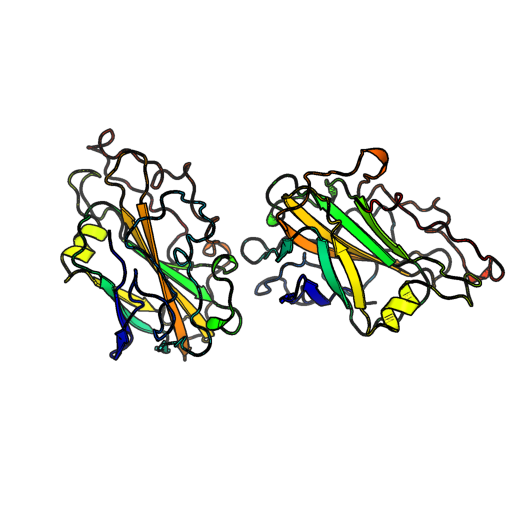 A N 1
ATOM 1474 C CA . SER A 1 196 ? -10.379 28.553 19.758 1.00 14.35 196 SER A CA 1
ATOM 1475 C C . SER A 1 196 ? -11.749 29.083 20.151 1.00 14.23 196 SER A C 1
ATOM 1476 O O . SER A 1 196 ? -12.484 28.443 20.904 1.00 13.57 196 SER A O 1
ATOM 1479 N N . MET A 1 197 ? -12.093 30.242 19.593 1.00 14.39 197 MET A N 1
ATOM 1480 C CA . MET A 1 197 ? -13.399 30.864 19.825 1.00 14.55 197 MET A CA 1
ATOM 1481 C C . MET A 1 197 ? -14.591 30.153 19.165 1.00 14.43 197 MET A C 1
ATOM 1482 O O . MET A 1 197 ? -15.720 30.603 19.332 1.00 15.10 197 MET A O 1
ATOM 1487 N N . SER A 1 198 ? -14.365 29.066 18.421 1.00 14.26 198 SER A N 1
ATOM 1488 C CA . SER A 1 198 ? -15.467 28.203 17.958 1.00 14.16 198 SER A CA 1
ATOM 1489 C C . SER A 1 198 ? -15.787 27.039 18.919 1.00 13.99 198 SER A C 1
ATOM 1490 O O . SER A 1 198 ? -16.789 26.339 18.733 1.00 13.94 198 SER A O 1
ATOM 1493 N N . ASP A 1 199 ? -14.963 26.843 19.951 1.00 13.50 199 ASP A N 1
ATOM 1494 C CA . ASP A 1 199 ? -15.248 25.848 20.991 1.00 13.07 199 ASP A CA 1
ATOM 1495 C C . ASP A 1 199 ? -16.423 26.301 21.854 1.00 12.69 199 ASP A C 1
ATOM 1496 O O . ASP A 1 199 ? -16.408 27.437 22.346 1.00 12.58 199 ASP A O 1
ATOM 1501 N N . PRO A 1 200 ? -17.422 25.416 22.073 1.00 12.25 200 PRO A N 1
ATOM 1502 C CA . PRO A 1 200 ? -18.599 25.798 22.870 1.00 12.09 200 PRO A CA 1
ATOM 1503 C C . PRO A 1 200 ? -18.301 26.181 24.313 1.00 11.57 200 PRO A C 1
ATOM 1504 O O . PRO A 1 200 ? -19.026 26.989 24.885 1.00 11.42 200 PRO A O 1
ATOM 1508 N N . GLY A 1 201 ? -17.253 25.596 24.887 1.00 11.05 201 GLY A N 1
ATOM 1509 C CA . GLY A 1 201 ? -16.826 25.930 26.240 1.00 10.74 201 GLY A CA 1
ATOM 1510 C C . GLY A 1 201 ? -15.930 27.151 26.373 1.00 10.39 201 GLY A C 1
ATOM 1511 O O . GLY A 1 201 ? -15.626 27.554 27.495 1.00 10.20 201 GLY A O 1
ATOM 1512 N N . VAL A 1 202 ? -15.510 27.739 25.249 1.00 10.24 202 VAL A N 1
ATOM 1513 C CA . VAL A 1 202 ? -14.578 28.878 25.236 1.00 10.28 202 VAL A CA 1
ATOM 1514 C C . VAL A 1 202 ? -15.288 30.199 24.954 1.00 10.34 202 VAL A C 1
ATOM 1515 O O . VAL A 1 202 ? -15.050 31.180 25.654 1.00 10.42 202 VAL A O 1
ATOM 1519 N N . ASN A 1 203 ? -16.117 30.220 23.912 1.00 10.34 203 ASN A N 1
ATOM 1520 C CA . ASN A 1 203 ? -16.895 31.391 23.532 1.00 10.38 203 ASN A CA 1
ATOM 1521 C C . ASN A 1 203 ? -18.325 31.134 23.968 1.00 10.60 203 ASN A C 1
ATOM 1522 O O . ASN A 1 203 ? -19.150 30.642 23.207 1.00 10.47 203 ASN A O 1
ATOM 1527 N N . ILE A 1 204 ? -18.605 31.480 25.216 1.00 11.19 204 ILE A N 1
ATOM 1528 C CA . ILE A 1 204 ? -19.851 31.102 25.872 1.00 11.40 204 ILE A CA 1
ATOM 1529 C C . ILE A 1 204 ? -20.411 32.284 26.641 1.00 11.66 204 ILE A C 1
ATOM 1530 O O . ILE A 1 204 ? -19.670 33.057 27.244 1.00 11.54 204 ILE A O 1
ATOM 1535 N N . ASP A 1 205 ? -21.726 32.431 26.579 1.00 12.12 205 ASP A N 1
ATOM 1536 C CA . ASP A 1 205 ? -22.454 33.384 27.392 1.00 12.54 205 ASP A CA 1
ATOM 1537 C C . ASP A 1 205 ? -23.355 32.525 28.254 1.00 12.66 205 ASP A C 1
ATOM 1538 O O . ASP A 1 205 ? -24.407 32.081 27.801 1.00 12.82 205 ASP A O 1
ATOM 1543 N N . ILE A 1 206 ? -22.925 32.278 29.489 1.00 13.10 206 ILE A N 1
ATOM 1544 C CA . ILE A 1 206 ? -23.684 31.426 30.424 1.00 13.38 206 ILE A CA 1
ATOM 1545 C C . ILE A 1 206 ? -25.068 32.002 30.770 1.00 13.70 206 ILE A C 1
ATOM 1546 O O . ILE A 1 206 ? -26.007 31.246 31.027 1.00 13.62 206 ILE A O 1
ATOM 1551 N N . TYR A 1 207 ? -25.188 33.331 30.728 1.00 14.04 207 TYR A N 1
ATOM 1552 C CA . TYR A 1 207 ? -26.422 34.040 31.121 1.00 14.41 207 TYR A CA 1
ATOM 1553 C C . TYR A 1 207 ? -27.580 33.934 30.117 1.00 14.81 207 TYR A C 1
ATOM 1554 O O . TYR A 1 207 ? -28.726 34.147 30.493 1.00 14.98 207 TYR A O 1
ATOM 1563 N N . SER A 1 208 ? -27.284 33.602 28.861 1.00 15.21 208 SER A N 1
ATOM 1564 C CA . SER A 1 208 ? -28.316 33.233 27.882 1.00 15.66 208 SER A CA 1
ATOM 1565 C C . SER A 1 208 ? -28.543 31.714 27.786 1.00 15.97 208 SER A C 1
ATOM 1566 O O . SER A 1 208 ? -29.180 31.256 26.850 1.00 16.59 208 SER A O 1
ATOM 1569 N N . HIS A 1 209 ? -28.022 30.942 28.741 1.00 16.38 209 HIS A N 1
ATOM 1570 C CA . HIS A 1 209 ? -28.125 29.478 28.746 1.00 17.07 209 HIS A CA 1
ATOM 1571 C C . HIS A 1 209 ? -28.235 28.988 30.189 1.00 17.91 209 HIS A C 1
ATOM 1572 O O . HIS A 1 209 ? -27.576 28.018 30.584 1.00 17.49 209 HIS A O 1
ATOM 1579 N N . GLU A 1 210 ? -29.101 29.645 30.961 1.00 19.20 210 GLU A N 1
ATOM 1580 C CA . GLU A 1 210 ? -29.164 29.447 32.409 1.00 20.30 210 GLU A CA 1
ATOM 1581 C C . GLU A 1 210 ? -29.810 28.134 32.853 1.00 20.05 210 GLU A C 1
ATOM 1582 O O . GLU A 1 210 ? -29.710 27.777 34.029 1.00 20.49 210 GLU A O 1
ATOM 1588 N N . THR A 1 211 ? -30.479 27.438 31.933 1.00 19.46 211 THR A N 1
ATOM 1589 C CA . THR A 1 211 ? -31.000 26.087 32.168 1.00 19.30 211 THR A CA 1
ATOM 1590 C C . THR A 1 211 ? -30.122 24.977 31.570 1.00 18.75 211 THR A C 1
ATOM 1591 O O . THR A 1 211 ? -30.429 23.798 31.750 1.00 18.47 211 THR A O 1
ATOM 1595 N N . GLU A 1 212 ? -29.048 25.347 30.863 1.00 18.18 212 GLU A N 1
ATOM 1596 C CA . GLU A 1 212 ? -28.120 24.375 30.271 1.00 17.74 212 GLU A CA 1
ATOM 1597 C C . GLU A 1 212 ? -27.328 23.623 31.348 1.00 17.07 212 GLU A C 1
ATOM 1598 O O . GLU A 1 212 ? -26.747 24.234 32.232 1.00 16.79 212 GLU A O 1
ATOM 1604 N N . THR A 1 213 ? -27.300 22.299 31.231 1.00 16.62 213 THR A N 1
ATOM 1605 C CA . THR A 1 213 ? -26.632 21.407 32.179 1.00 16.38 213 THR A CA 1
ATOM 1606 C C . THR A 1 213 ? -25.423 20.646 31.586 1.00 16.03 213 THR A C 1
ATOM 1607 O O . THR A 1 213 ? -24.806 19.837 32.285 1.00 16.32 213 THR A O 1
ATOM 1611 N N . ASN A 1 214 ? -25.084 20.904 30.318 1.00 15.30 214 ASN A N 1
ATOM 1612 C CA . ASN A 1 214 ? -23.903 20.307 29.682 1.00 15.01 214 ASN A CA 1
ATOM 1613 C C . ASN A 1 214 ? -22.828 21.359 29.441 1.00 13.99 214 ASN A C 1
ATOM 1614 O O . ASN A 1 214 ? -23.131 22.503 29.121 1.00 13.60 214 ASN A O 1
ATOM 1619 N N . TYR A 1 215 ? -21.571 20.956 29.601 1.00 13.22 215 TYR A N 1
ATOM 1620 C CA . TYR A 1 215 ? -20.440 21.807 29.274 1.00 12.64 215 TYR A CA 1
ATOM 1621 C C . TYR A 1 215 ? -19.291 20.936 28.798 1.00 12.36 215 TYR A C 1
ATOM 1622 O O . TYR A 1 215 ? -18.670 20.229 29.588 1.00 11.97 215 TYR A O 1
ATOM 1631 N N . THR A 1 216 ? -19.033 20.986 27.494 1.00 12.09 216 THR A N 1
ATOM 1632 C CA . THR A 1 216 ? -17.886 20.328 26.898 1.00 11.97 216 THR A CA 1
ATOM 1633 C C . THR A 1 216 ? -16.647 21.129 27.269 1.00 11.75 216 THR A C 1
ATOM 1634 O O . THR A 1 216 ? -16.501 22.290 26.874 1.00 11.32 216 THR A O 1
ATOM 1638 N N . ILE A 1 217 ? -15.774 20.513 28.055 1.00 11.73 217 ILE A N 1
ATOM 1639 C CA . ILE A 1 217 ? -14.565 21.177 28.495 1.00 12.00 217 ILE A CA 1
ATOM 1640 C C . ILE A 1 217 ? -13.682 21.275 27.252 1.00 12.41 217 ILE A C 1
ATOM 1641 O O . ILE A 1 217 ? -13.538 20.286 26.535 1.00 12.73 217 ILE A O 1
ATOM 1646 N N . PRO A 1 218 ? -13.121 22.469 26.968 1.00 12.80 218 PRO A N 1
ATOM 1647 C CA . PRO A 1 218 ? -12.201 22.609 25.833 1.00 12.87 218 PRO A CA 1
ATOM 1648 C C . PRO A 1 218 ? -10.964 21.731 25.958 1.00 12.82 218 PRO A C 1
ATOM 1649 O O . PRO A 1 218 ? -10.594 21.332 27.062 1.00 12.50 218 PRO A O 1
ATOM 1653 N N . GLY A 1 219 ? -10.321 21.466 24.826 1.00 12.93 219 GLY A N 1
ATOM 1654 C CA . GLY A 1 219 ? -9.085 20.699 24.800 1.00 13.10 219 GLY A CA 1
ATOM 1655 C C . GLY A 1 219 ? -9.359 19.224 24.642 1.00 13.33 219 GLY A C 1
ATOM 1656 O O . GLY A 1 219 ? -10.512 18.829 24.439 1.00 13.46 219 GLY A O 1
ATOM 1657 N N . PRO A 1 220 ? -8.307 18.392 24.744 1.00 13.61 220 PRO A N 1
ATOM 1658 C CA . PRO A 1 220 ? -8.443 16.959 24.469 1.00 13.77 220 PRO A CA 1
ATOM 1659 C C . PRO A 1 220 ? -9.076 16.165 25.613 1.00 13.89 220 PRO A C 1
ATOM 1660 O O . PRO A 1 220 ? -9.352 16.707 26.688 1.00 13.37 220 PRO A O 1
ATOM 1664 N N . ALA A 1 221 ? -9.299 14.877 25.361 1.00 14.20 221 ALA A N 1
ATOM 1665 C CA . ALA A 1 221 ? -9.719 13.948 26.406 1.00 14.42 221 ALA A CA 1
ATOM 1666 C C . ALA A 1 221 ? -8.596 13.783 27.427 1.00 14.58 221 ALA A C 1
ATOM 1667 O O . ALA A 1 221 ? -7.427 14.096 27.150 1.00 13.56 221 ALA A O 1
ATOM 1669 N N . VAL A 1 222 ? -8.977 13.303 28.608 1.00 14.83 222 VAL A N 1
ATOM 1670 C CA . VAL A 1 222 ? -8.042 13.090 29.705 1.00 15.20 222 VAL A CA 1
ATOM 1671 C C . VAL A 1 222 ? -7.316 11.758 29.519 1.00 15.72 222 VAL A C 1
ATOM 1672 O O . VAL A 1 222 ? -7.941 10.731 29.240 1.00 15.89 222 VAL A O 1
ATOM 1676 N N . TRP A 1 223 ? -5.993 11.798 29.666 1.00 16.43 223 TRP A N 1
ATOM 1677 C CA . TRP A 1 223 ? -5.147 10.612 29.630 1.00 16.97 223 TRP A CA 1
ATOM 1678 C C . TRP A 1 223 ? -4.742 10.241 31.061 1.00 17.57 223 TRP A C 1
ATOM 1679 O O . TRP A 1 223 ? -3.873 10.881 31.653 1.00 17.40 223 TRP A O 1
ATOM 1690 N N . GLN A 1 224 ? -5.389 9.207 31.600 1.00 18.57 224 GLN A N 1
ATOM 1691 C CA . GLN A 1 224 ? -5.126 8.717 32.957 1.00 19.52 224 GLN A CA 1
ATOM 1692 C C . GLN A 1 224 ? -3.984 7.689 33.085 1.00 20.11 224 GLN A C 1
ATOM 1693 O O . GLN A 1 224 ? -3.687 7.250 34.194 1.00 20.52 224 GLN A O 1
ATOM 1699 N N . GLY A 1 225 ? -3.348 7.316 31.972 1.00 20.88 225 GLY A N 1
ATOM 1700 C CA . GLY A 1 225 ? -2.193 6.406 31.986 1.00 21.26 225 GLY A CA 1
ATOM 1701 C C . GLY A 1 225 ? -2.263 5.356 30.898 1.00 21.77 225 GLY A C 1
ATOM 1702 O O . GLY A 1 225 ? -3.347 5.032 30.410 1.00 23.25 225 GLY A O 1
ATOM 1703 N N . HIS B 1 1 ? 23.955 9.744 -1.212 1.00 14.55 1 HIS B N 1
ATOM 1704 C CA . HIS B 1 1 ? 22.937 9.092 -0.336 1.00 14.61 1 HIS B CA 1
ATOM 1705 C C . HIS B 1 1 ? 23.013 9.724 1.042 1.00 14.14 1 HIS B C 1
ATOM 1706 O O . HIS B 1 1 ? 24.100 9.937 1.569 1.00 13.95 1 HIS B O 1
ATOM 1713 N N . GLY B 1 2 ? 21.853 10.040 1.599 1.00 13.88 2 GLY B N 1
ATOM 1714 C CA . GLY B 1 2 ? 21.764 10.828 2.814 1.00 13.86 2 GLY B CA 1
ATOM 1715 C C . GLY B 1 2 ? 20.725 11.909 2.662 1.00 13.83 2 GLY B C 1
ATOM 1716 O O . GLY B 1 2 ? 19.798 11.779 1.859 1.00 13.90 2 GLY B O 1
ATOM 1717 N N . GLY B 1 3 ? 20.895 12.978 3.434 1.00 13.65 3 GLY B N 1
ATOM 1718 C CA . GLY B 1 3 ? 20.005 14.128 3.396 1.00 13.74 3 GLY B CA 1
ATOM 1719 C C . GLY B 1 3 ? 20.244 15.004 4.601 1.00 13.96 3 GLY B C 1
ATOM 1720 O O . GLY B 1 3 ? 21.194 14.779 5.349 1.00 14.20 3 GLY B O 1
ATOM 1721 N N . VAL B 1 4 ? 19.382 15.999 4.787 1.00 14.17 4 VAL B N 1
ATOM 1722 C CA . VAL B 1 4 ? 19.503 16.941 5.900 1.00 14.31 4 VAL B CA 1
ATOM 1723 C C . VAL B 1 4 ? 19.101 16.258 7.214 1.00 14.33 4 VAL B C 1
ATOM 1724 O O . VAL B 1 4 ? 17.932 15.910 7.405 1.00 14.01 4 VAL B O 1
ATOM 1728 N N . LEU B 1 5 ? 20.071 16.087 8.111 1.00 14.58 5 LEU B N 1
ATOM 1729 C CA . LEU B 1 5 ? 19.847 15.442 9.412 1.00 14.79 5 LEU B CA 1
ATOM 1730 C C . LEU B 1 5 ? 19.476 16.421 10.523 1.00 15.07 5 LEU B C 1
ATOM 1731 O O . LEU B 1 5 ? 18.812 16.033 11.484 1.00 14.88 5 LEU B O 1
ATOM 1736 N N . ALA B 1 6 ? 19.932 17.669 10.408 1.00 15.31 6 ALA B N 1
ATOM 1737 C CA . ALA B 1 6 ? 19.653 18.701 11.402 1.00 15.51 6 ALA B CA 1
ATOM 1738 C C . ALA B 1 6 ? 19.810 20.113 10.827 1.00 16.02 6 ALA B C 1
ATOM 1739 O O . ALA B 1 6 ? 20.307 20.300 9.704 1.00 15.94 6 ALA B O 1
ATOM 1741 N N . TYR B 1 7 ? 19.380 21.099 11.614 1.00 16.15 7 TYR B N 1
ATOM 1742 C CA . TYR B 1 7 ? 19.456 22.504 11.230 1.00 16.31 7 TYR B CA 1
ATOM 1743 C C . TYR B 1 7 ? 20.043 23.341 12.357 1.00 16.66 7 TYR B C 1
ATOM 1744 O O . TYR B 1 7 ? 19.989 22.958 13.528 1.00 17.06 7 TYR B O 1
ATOM 1753 N N . SER B 1 8 ? 20.634 24.466 11.978 1.00 16.97 8 SER B N 1
ATOM 1754 C CA . SER B 1 8 ? 20.923 25.568 12.889 1.00 17.30 8 SER B CA 1
ATOM 1755 C C . SER B 1 8 ? 20.289 26.777 12.213 1.00 17.54 8 SER B C 1
ATOM 1756 O O . SER B 1 8 ? 20.696 27.150 11.101 1.00 17.26 8 SER B O 1
ATOM 1759 N N . LEU B 1 9 ? 19.263 27.337 12.854 1.00 17.91 9 LEU B N 1
ATOM 1760 C CA . LEU B 1 9 ? 18.447 28.417 12.287 1.00 18.42 9 LEU B CA 1
ATOM 1761 C C . LEU B 1 9 ? 18.423 29.595 13.260 1.00 18.73 9 LEU B C 1
ATOM 1762 O O . LEU B 1 9 ? 17.876 29.478 14.362 1.00 18.33 9 LEU B O 1
ATOM 1767 N N . ALA B 1 10 ? 19.030 30.717 12.858 1.00 19.43 10 ALA B N 1
ATOM 1768 C CA . ALA B 1 10 ? 19.070 31.937 13.681 1.00 19.60 10 ALA B CA 1
ATOM 1769 C C . ALA B 1 10 ? 19.537 31.644 15.117 1.00 19.64 10 ALA B C 1
ATOM 1770 O O . ALA B 1 10 ? 18.887 32.030 16.081 1.00 19.53 10 ALA B O 1
ATOM 1772 N N . GLY B 1 11 ? 20.639 30.909 15.238 1.00 19.99 11 GLY B N 1
ATOM 1773 C CA . GLY B 1 11 ? 21.261 30.623 16.527 1.00 20.58 11 GLY B CA 1
ATOM 1774 C C . GLY B 1 11 ? 20.816 29.375 17.273 1.00 20.84 11 GLY B C 1
ATOM 1775 O O . GLY B 1 11 ? 21.472 28.997 18.238 1.00 21.41 11 GLY B O 1
ATOM 1776 N N . THR B 1 12 ? 19.728 28.733 16.841 1.00 20.84 12 THR B N 1
ATOM 1777 C CA . THR B 1 12 ? 19.129 27.600 17.566 1.00 20.85 12 THR B CA 1
ATOM 1778 C C . THR B 1 12 ? 19.270 26.287 16.784 1.00 20.82 12 THR B C 1
ATOM 1779 O O . THR B 1 12 ? 18.958 26.235 15.597 1.00 20.09 12 THR B O 1
ATOM 1783 N N . TRP B 1 13 ? 19.706 25.231 17.470 1.00 21.05 13 TRP B N 1
ATOM 1784 C CA . TRP B 1 13 ? 19.833 23.900 16.877 1.00 21.33 13 TRP B CA 1
ATOM 1785 C C . TRP B 1 13 ? 18.471 23.215 16.814 1.00 20.96 13 TRP B C 1
ATOM 1786 O O . TRP B 1 13 ? 17.705 23.260 17.774 1.00 20.96 13 TRP B O 1
ATOM 1797 N N . TYR B 1 14 ? 18.191 22.573 15.682 1.00 20.19 14 TYR B N 1
ATOM 1798 C CA . TYR B 1 14 ? 16.969 21.802 15.490 1.00 19.67 14 TYR B CA 1
ATOM 1799 C C . TYR B 1 14 ? 17.311 20.437 14.902 1.00 19.57 14 TYR B C 1
ATOM 1800 O O . TYR B 1 14 ? 17.934 20.353 13.830 1.00 19.75 14 TYR B O 1
ATOM 1809 N N A ASN B 1 15 ? 16.897 19.382 15.604 0.50 19.25 15 ASN B N 1
ATOM 1810 N N B ASN B 1 15 ? 16.923 19.372 15.600 0.50 19.28 15 ASN B N 1
ATOM 1811 C CA A ASN B 1 15 ? 17.048 18.012 15.139 0.50 18.91 15 ASN B CA 1
ATOM 1812 C CA B ASN B 1 15 ? 17.128 18.017 15.110 0.50 18.96 15 ASN B CA 1
ATOM 1813 C C A ASN B 1 15 ? 16.090 17.760 13.980 0.50 18.72 15 ASN B C 1
ATOM 1814 C C B ASN B 1 15 ? 16.104 17.716 14.014 0.50 18.76 15 ASN B C 1
ATOM 1815 O O A ASN B 1 15 ? 14.947 18.215 14.018 0.50 19.20 15 ASN B O 1
ATOM 1816 O O B ASN B 1 15 ? 14.937 18.089 14.131 0.50 19.25 15 ASN B O 1
ATOM 1825 N N . GLY B 1 16 ? 16.556 17.056 12.951 1.00 18.39 16 GLY B N 1
ATOM 1826 C CA . GLY B 1 16 ? 15.700 16.677 11.817 1.00 18.33 16 GLY B CA 1
ATOM 1827 C C . GLY B 1 16 ? 14.970 15.376 12.097 1.00 18.06 16 GLY B C 1
ATOM 1828 O O . GLY B 1 16 ? 15.003 14.861 13.216 1.00 18.04 16 GLY B O 1
ATOM 1829 N N . PHE B 1 17 ? 14.314 14.846 11.070 1.00 17.76 17 PHE B N 1
ATOM 1830 C CA . PHE B 1 17 ? 13.696 13.519 11.124 1.00 17.49 17 PHE B CA 1
ATOM 1831 C C . PHE B 1 17 ? 14.796 12.462 11.014 1.00 17.46 17 PHE B C 1
ATOM 1832 O O . PHE B 1 17 ? 15.805 12.695 10.352 1.00 17.03 17 PHE B O 1
ATOM 1840 N N . VAL B 1 18 ? 14.599 11.314 11.662 1.00 17.68 18 VAL B N 1
ATOM 1841 C CA . VAL B 1 18 ? 15.508 10.160 11.539 1.00 18.13 18 VAL B CA 1
ATOM 1842 C C . VAL B 1 18 ? 14.924 9.168 10.516 1.00 18.42 18 VAL B C 1
ATOM 1843 O O . VAL B 1 18 ? 13.878 8.557 10.789 1.00 18.64 18 VAL B O 1
ATOM 1847 N N . PRO B 1 19 ? 15.583 9.000 9.343 1.00 18.36 19 PRO B N 1
ATOM 1848 C CA . PRO B 1 19 ? 15.070 8.061 8.327 1.00 18.73 19 PRO B CA 1
ATOM 1849 C C . PRO B 1 19 ? 15.159 6.582 8.731 1.00 19.16 19 PRO B C 1
ATOM 1850 O O . PRO B 1 19 ? 15.957 6.228 9.602 1.00 18.42 19 PRO B O 1
ATOM 1854 N N . TYR B 1 20 ? 14.317 5.758 8.098 1.00 19.85 20 TYR B N 1
ATOM 1855 C CA . TYR B 1 20 ? 14.193 4.301 8.331 1.00 20.75 20 TYR B CA 1
ATOM 1856 C C . TYR B 1 20 ? 13.431 3.919 9.612 1.00 22.05 20 TYR B C 1
ATOM 1857 O O . TYR B 1 20 ? 12.718 2.916 9.623 1.00 23.71 20 TYR B O 1
ATOM 1866 N N . ASN B 1 21 ? 13.591 4.694 10.680 1.00 22.87 21 ASN B N 1
ATOM 1867 C CA . ASN B 1 21 ? 12.789 4.529 11.883 1.00 23.55 21 ASN B CA 1
ATOM 1868 C C . ASN B 1 21 ? 11.372 5.035 11.660 1.00 23.95 21 ASN B C 1
ATOM 1869 O O . ASN B 1 21 ? 11.120 5.885 10.801 1.00 23.96 21 ASN B O 1
ATOM 1874 N N . THR B 1 22 ? 10.455 4.491 12.454 1.00 24.67 22 THR B N 1
ATOM 1875 C CA . THR B 1 22 ? 9.047 4.874 12.427 1.00 24.57 22 THR B CA 1
ATOM 1876 C C . THR B 1 22 ? 8.905 6.364 12.779 1.00 25.00 22 THR B C 1
ATOM 1877 O O . THR B 1 22 ? 9.708 6.885 13.567 1.00 24.87 22 THR B O 1
ATOM 1881 N N . PRO B 1 23 ? 7.923 7.068 12.165 1.00 24.99 23 PRO B N 1
ATOM 1882 C CA . PRO B 1 23 ? 7.686 8.455 12.585 1.00 24.78 23 PRO B CA 1
ATOM 1883 C C . PRO B 1 23 ? 7.107 8.571 13.994 1.00 24.41 23 PRO B C 1
ATOM 1884 O O . PRO B 1 23 ? 7.320 9.588 14.648 1.00 23.90 23 PRO B O 1
ATOM 1888 N N . THR B 1 24 ? 6.378 7.545 14.445 1.00 24.75 24 THR B N 1
ATOM 1889 C CA . THR B 1 24 ? 5.789 7.527 15.790 1.00 24.62 24 THR B CA 1
ATOM 1890 C C . THR B 1 24 ? 6.877 7.771 16.834 1.00 24.05 24 THR B C 1
ATOM 1891 O O . THR B 1 24 ? 7.898 7.084 16.826 1.00 24.36 24 THR B O 1
ATOM 1895 N N . GLY B 1 25 ? 6.669 8.771 17.693 1.00 23.56 25 GLY B N 1
ATOM 1896 C CA . GLY B 1 25 ? 7.650 9.161 18.710 1.00 23.16 25 GLY B CA 1
ATOM 1897 C C . GLY B 1 25 ? 8.595 10.283 18.305 1.00 23.25 25 GLY B C 1
ATOM 1898 O O . GLY B 1 25 ? 9.098 10.998 19.172 1.00 23.55 25 GLY B O 1
ATOM 1899 N N . GLN B 1 26 ? 8.846 10.447 17.000 1.00 23.03 26 GLN B N 1
ATOM 1900 C CA . GLN B 1 26 ? 9.765 11.483 16.511 1.00 22.08 26 GLN B CA 1
ATOM 1901 C C . GLN B 1 26 ? 9.088 12.846 16.562 1.00 21.31 26 GLN B C 1
ATOM 1902 O O . GLN B 1 26 ? 7.890 12.953 16.335 1.00 21.27 26 GLN B O 1
ATOM 1908 N N . SER B 1 27 ? 9.856 13.883 16.876 1.00 20.58 27 SER B N 1
ATOM 1909 C CA . SER B 1 27 ? 9.335 15.249 16.882 1.00 20.18 27 SER B CA 1
ATOM 1910 C C . SER B 1 27 ? 10.395 16.194 16.343 1.00 19.65 27 SER B C 1
ATOM 1911 O O . SER B 1 27 ? 11.512 16.227 16.856 1.00 19.67 27 SER B O 1
ATOM 1914 N N . THR B 1 28 ? 10.029 16.965 15.319 1.00 18.83 28 THR B N 1
ATOM 1915 C CA . THR B 1 28 ? 10.990 17.765 14.571 1.00 18.47 28 THR B CA 1
ATOM 1916 C C . THR B 1 28 ? 10.294 18.826 13.720 1.00 17.88 28 THR B C 1
ATOM 1917 O O . THR B 1 28 ? 9.117 18.684 13.374 1.00 17.42 28 THR B O 1
ATOM 1921 N N . ILE B 1 29 ? 11.027 19.892 13.401 1.00 17.36 29 ILE B N 1
ATOM 1922 C CA . ILE B 1 29 ? 10.579 20.864 12.391 1.00 17.24 29 ILE B CA 1
ATOM 1923 C C . ILE B 1 29 ? 10.558 20.277 10.975 1.00 17.03 29 ILE B C 1
ATOM 1924 O O . ILE B 1 29 ? 9.841 20.774 10.104 1.00 17.12 29 ILE B O 1
ATOM 1929 N N . GLN B 1 30 ? 11.354 19.237 10.753 1.00 16.49 30 GLN B N 1
ATOM 1930 C CA . GLN B 1 30 ? 11.507 18.653 9.435 1.00 16.62 30 GLN B CA 1
ATOM 1931 C C . GLN B 1 30 ? 10.300 17.790 9.067 1.00 16.75 30 GLN B C 1
ATOM 1932 O O . GLN B 1 30 ? 9.708 17.152 9.934 1.00 16.85 30 GLN B O 1
ATOM 1938 N N . ARG B 1 31 ? 9.944 17.785 7.783 1.00 17.08 31 ARG B N 1
ATOM 1939 C CA . ARG B 1 31 ? 8.961 16.838 7.254 1.00 17.11 31 ARG B CA 1
ATOM 1940 C C . ARG B 1 31 ? 9.592 15.458 7.101 1.00 16.79 31 ARG B C 1
ATOM 1941 O O . ARG B 1 31 ? 10.786 15.341 6.799 1.00 16.25 31 ARG B O 1
ATOM 1949 N N . GLU B 1 32 ? 8.773 14.424 7.307 1.00 16.39 32 GLU B N 1
ATOM 1950 C CA . GLU B 1 32 ? 9.228 13.033 7.316 1.00 16.04 32 GLU B CA 1
ATOM 1951 C C . GLU B 1 32 ? 9.872 12.665 5.990 1.00 15.57 32 GLU B C 1
ATOM 1952 O O . GLU B 1 32 ? 9.295 12.894 4.940 1.00 15.66 32 GLU B O 1
ATOM 1958 N N . TRP B 1 33 ? 11.076 12.113 6.058 1.00 15.08 33 TRP B N 1
ATOM 1959 C CA . TRP B 1 33 ? 11.714 11.478 4.911 1.00 14.66 33 TRP B CA 1
ATOM 1960 C C . TRP B 1 33 ? 12.284 10.143 5.370 1.00 14.41 33 TRP B C 1
ATOM 1961 O O . TRP B 1 33 ? 12.955 10.066 6.394 1.00 14.18 33 TRP B O 1
ATOM 1972 N N . ASP B 1 34 ? 11.992 9.093 4.613 1.00 14.63 34 ASP B N 1
ATOM 1973 C CA . ASP B 1 34 ? 12.105 7.720 5.105 1.00 14.87 34 ASP B CA 1
ATOM 1974 C C . ASP B 1 34 ? 13.363 6.930 4.710 1.00 14.96 34 ASP B C 1
ATOM 1975 O O . ASP B 1 34 ? 13.663 5.919 5.352 1.00 14.99 34 ASP B O 1
ATOM 1980 N N A THR B 1 35 ? 14.096 7.390 3.695 0.50 15.06 35 THR B N 1
ATOM 1981 N N B THR B 1 35 ? 14.080 7.372 3.673 0.50 14.98 35 THR B N 1
ATOM 1982 C CA A THR B 1 35 ? 15.291 6.694 3.222 0.50 15.01 35 THR B CA 1
ATOM 1983 C CA B THR B 1 35 ? 15.288 6.687 3.205 0.50 14.87 35 THR B CA 1
ATOM 1984 C C A THR B 1 35 ? 16.338 7.667 2.718 0.50 15.09 35 THR B C 1
ATOM 1985 C C B THR B 1 35 ? 16.344 7.674 2.745 0.50 15.01 35 THR B C 1
ATOM 1986 O O A THR B 1 35 ? 16.037 8.821 2.422 0.50 15.27 35 THR B O 1
ATOM 1987 O O B THR B 1 35 ? 16.053 8.842 2.499 0.50 15.18 35 THR B O 1
ATOM 1994 N N . TYR B 1 36 ? 17.569 7.173 2.610 1.00 15.03 36 TYR B N 1
ATOM 1995 C CA . TYR B 1 36 ? 18.689 7.927 2.047 1.00 15.09 36 TYR B CA 1
ATOM 1996 C C . TYR B 1 36 ? 18.655 7.983 0.505 1.00 15.26 36 TYR B C 1
ATOM 1997 O O . TYR B 1 36 ? 19.476 8.681 -0.091 1.00 15.11 36 TYR B O 1
ATOM 2006 N N . ASN B 1 37 ? 17.731 7.253 -0.137 1.00 15.28 37 ASN B N 1
ATOM 2007 C CA . ASN B 1 37 ? 17.708 7.114 -1.596 1.00 15.32 37 ASN B CA 1
ATOM 2008 C C . ASN B 1 37 ? 17.263 8.380 -2.309 1.00 15.25 37 ASN B C 1
ATOM 2009 O O . ASN B 1 37 ? 16.399 9.111 -1.803 1.00 15.28 37 ASN B O 1
ATOM 2014 N N . PRO B 1 38 ? 17.821 8.620 -3.507 1.00 15.01 38 PRO B N 1
ATOM 2015 C CA . PRO B 1 38 ? 17.369 9.759 -4.294 1.00 15.30 38 PRO B CA 1
ATOM 2016 C C . PRO B 1 38 ? 16.005 9.524 -4.914 1.00 15.40 38 PRO B C 1
ATOM 2017 O O . PRO B 1 38 ? 15.604 8.374 -5.126 1.00 15.69 38 PRO B O 1
ATOM 2021 N N . ILE B 1 39 ? 15.311 10.622 -5.184 1.00 15.33 39 ILE B N 1
ATOM 2022 C CA . ILE B 1 39 ? 14.218 10.648 -6.142 1.00 15.53 39 ILE B CA 1
ATOM 2023 C C . ILE B 1 39 ? 14.864 10.801 -7.526 1.00 15.79 39 ILE B C 1
ATOM 2024 O O . ILE B 1 39 ? 15.593 11.766 -7.772 1.00 15.79 39 ILE B O 1
ATOM 2029 N N . THR B 1 40 ? 14.604 9.837 -8.408 1.00 15.68 40 THR B N 1
ATOM 2030 C CA . THR B 1 40 ? 15.217 9.779 -9.740 1.00 15.63 40 THR B CA 1
ATOM 2031 C C . THR B 1 40 ? 14.327 10.294 -10.875 1.00 15.69 40 THR B C 1
ATOM 2032 O O . THR B 1 40 ? 14.819 10.544 -11.978 1.00 15.53 40 THR B O 1
ATOM 2036 N N . ASP B 1 41 ? 13.026 10.429 -10.613 1.00 15.79 41 ASP B N 1
ATOM 2037 C CA . ASP B 1 41 ? 12.082 10.985 -11.572 1.00 15.80 41 ASP B CA 1
ATOM 2038 C C . ASP B 1 41 ? 11.899 12.470 -11.247 1.00 15.69 41 ASP B C 1
ATOM 2039 O O . ASP B 1 41 ? 11.402 12.792 -10.164 1.00 16.27 41 ASP B O 1
ATOM 2044 N N . PRO B 1 42 ? 12.279 13.383 -12.174 1.00 15.32 42 PRO B N 1
ATOM 2045 C CA . PRO B 1 42 ? 12.132 14.821 -11.861 1.00 15.26 42 PRO B CA 1
ATOM 2046 C C . PRO B 1 42 ? 10.678 15.313 -11.684 1.00 14.89 42 PRO B C 1
ATOM 2047 O O . PRO B 1 42 ? 10.475 16.395 -11.137 1.00 14.46 42 PRO B O 1
ATOM 2051 N N . THR B 1 43 ? 9.700 14.529 -12.149 1.00 14.73 43 THR B N 1
ATOM 2052 C CA . THR B 1 43 ? 8.273 14.827 -11.979 1.00 14.69 43 THR B CA 1
ATOM 2053 C C . THR B 1 43 ? 7.599 13.989 -10.878 1.00 14.65 43 THR B C 1
ATOM 2054 O O . THR B 1 43 ? 6.371 13.962 -10.799 1.00 14.31 43 THR B O 1
ATOM 2058 N N . ASP B 1 44 ? 8.389 13.329 -10.025 1.00 14.96 44 ASP B N 1
ATOM 2059 C CA . ASP B 1 44 ? 7.856 12.504 -8.925 1.00 15.18 44 ASP B CA 1
ATOM 2060 C C . ASP B 1 44 ? 6.889 13.328 -8.080 1.00 15.31 44 ASP B C 1
ATOM 2061 O O . ASP B 1 44 ? 7.175 14.490 -7.753 1.00 15.15 44 ASP B O 1
ATOM 2066 N N . ALA B 1 45 ? 5.753 12.723 -7.732 1.00 15.35 45 ALA B N 1
ATOM 2067 C CA . ALA B 1 45 ? 4.716 13.394 -6.932 1.00 15.61 45 ALA B CA 1
ATOM 2068 C C . ALA B 1 45 ? 5.224 13.920 -5.574 1.00 15.42 45 ALA B C 1
ATOM 2069 O O . ALA B 1 45 ? 4.714 14.916 -5.072 1.00 15.38 45 ALA B O 1
ATOM 2071 N N . SER B 1 46 ? 6.230 13.252 -5.009 1.00 15.29 46 SER B N 1
ATOM 2072 C CA . SER B 1 46 ? 6.792 13.604 -3.706 1.00 15.28 46 SER B CA 1
ATOM 2073 C C . SER B 1 46 ? 8.156 14.334 -3.770 1.00 14.99 46 SER B C 1
ATOM 2074 O O . SER B 1 46 ? 8.883 14.353 -2.781 1.00 14.95 46 SER B O 1
ATOM 2077 N N . ILE B 1 47 ? 8.496 14.937 -4.912 1.00 14.53 47 ILE B N 1
ATOM 2078 C CA . ILE B 1 47 ? 9.781 15.635 -5.057 1.00 14.43 47 ILE B CA 1
ATOM 2079 C C . ILE B 1 47 ? 9.919 16.908 -4.192 1.00 14.24 47 ILE B C 1
ATOM 2080 O O . ILE B 1 47 ? 11.048 17.343 -3.914 1.00 13.49 47 ILE B O 1
ATOM 2085 N N . SER B 1 48 ? 8.791 17.486 -3.763 1.00 13.90 48 SER B N 1
ATOM 2086 C CA . SER B 1 48 ? 8.813 18.684 -2.920 1.00 14.21 48 SER B CA 1
ATOM 2087 C C . SER B 1 48 ? 9.504 18.438 -1.580 1.00 14.25 48 SER B C 1
ATOM 2088 O O . SER B 1 48 ? 10.475 19.126 -1.254 1.00 13.55 48 SER B O 1
ATOM 2091 N N . CYS B 1 49 ? 9.022 17.450 -0.826 1.00 14.40 49 CYS B N 1
ATOM 2092 C CA . CYS B 1 49 ? 9.548 17.173 0.516 1.00 14.68 49 CYS B CA 1
ATOM 2093 C C . CYS B 1 49 ? 9.911 15.707 0.752 1.00 14.55 49 CYS B C 1
ATOM 2094 O O . CYS B 1 49 ? 9.962 15.251 1.898 1.00 14.55 49 CYS B O 1
ATOM 2097 N N . ASN B 1 50 ? 10.216 14.995 -0.337 1.00 14.39 50 ASN B N 1
ATOM 2098 C CA . ASN B 1 50 ? 10.681 13.601 -0.305 1.00 14.40 50 ASN B CA 1
ATOM 2099 C C . ASN B 1 50 ? 9.543 12.630 0.014 1.00 14.55 50 ASN B C 1
ATOM 2100 O O . ASN B 1 50 ? 8.392 13.044 0.179 1.00 14.48 50 ASN B O 1
ATOM 2105 N N . ILE B 1 51 ? 9.882 11.341 0.080 1.00 14.83 51 ILE B N 1
ATOM 2106 C CA . ILE B 1 51 ? 8.944 10.269 0.392 1.00 15.02 51 ILE B CA 1
ATOM 2107 C C . ILE B 1 51 ? 9.105 9.869 1.872 1.00 15.16 51 ILE B C 1
ATOM 2108 O O . ILE B 1 51 ? 10.222 9.608 2.307 1.00 14.92 51 ILE B O 1
ATOM 2113 N N . ASN B 1 52 ? 8.025 9.801 2.657 1.00 15.38 52 ASN B N 1
ATOM 2114 C CA . ASN B 1 52 ? 6.663 10.137 2.233 1.00 15.67 52 ASN B CA 1
ATOM 2115 C C . ASN B 1 52 ? 6.374 11.646 2.301 1.00 16.09 52 ASN B C 1
ATOM 2116 O O . ASN B 1 52 ? 5.326 12.086 1.836 1.00 16.23 52 ASN B O 1
ATOM 2121 N N . GLY B 1 53 ? 7.291 12.428 2.887 1.00 16.56 53 GLY B N 1
ATOM 2122 C CA . GLY B 1 53 ? 7.126 13.883 3.010 1.00 16.89 53 GLY B CA 1
ATOM 2123 C C . GLY B 1 53 ? 6.064 14.288 4.017 1.00 17.43 53 GLY B C 1
ATOM 2124 O O . GLY B 1 53 ? 5.627 15.446 4.028 1.00 17.09 53 GLY B O 1
ATOM 2125 N N . ALA B 1 54 ? 5.666 13.350 4.879 1.00 18.27 54 ALA B N 1
ATOM 2126 C CA . ALA B 1 54 ? 4.469 13.522 5.700 1.00 19.38 54 ALA B CA 1
ATOM 2127 C C . ALA B 1 54 ? 4.689 14.478 6.865 1.00 20.23 54 ALA B C 1
ATOM 2128 O O . ALA B 1 54 ? 5.770 14.528 7.463 1.00 20.78 54 ALA B O 1
ATOM 2130 N N . SER B 1 55 ? 3.640 15.240 7.161 1.00 20.68 55 SER B N 1
ATOM 2131 C CA . SER B 1 55 ? 3.532 15.984 8.403 1.00 20.92 55 SER B CA 1
ATOM 2132 C C . SER B 1 55 ? 3.495 15.008 9.579 1.00 21.21 55 SER B C 1
ATOM 2133 O O . SER B 1 55 ? 2.967 13.901 9.454 1.00 20.63 55 SER B O 1
ATOM 2136 N N . LEU B 1 56 ? 4.052 15.437 10.713 1.00 21.88 56 LEU B N 1
ATOM 2137 C CA . LEU B 1 56 ? 4.038 14.661 11.961 1.00 22.15 56 LEU B CA 1
ATOM 2138 C C . LEU B 1 56 ? 2.894 15.059 12.919 1.00 22.82 56 LEU B C 1
ATOM 2139 O O . LEU B 1 56 ? 2.884 14.633 14.078 1.00 22.45 56 LEU B O 1
ATOM 2144 N N . GLY B 1 57 ? 1.939 15.864 12.441 1.00 23.31 57 GLY B N 1
ATOM 2145 C CA . GLY B 1 57 ? 0.747 16.215 13.217 1.00 23.71 57 GLY B CA 1
ATOM 2146 C C . GLY B 1 57 ? 1.075 17.054 14.439 1.00 24.43 57 GLY B C 1
ATOM 2147 O O . GLY B 1 57 ? 1.710 18.102 14.320 1.00 24.07 57 GLY B O 1
ATOM 2148 N N . SER B 1 58 ? 0.657 16.587 15.617 1.00 25.28 58 SER B N 1
ATOM 2149 C CA . SER B 1 58 ? 0.950 17.286 16.875 1.00 26.03 58 SER B CA 1
ATOM 2150 C C . SER B 1 58 ? 2.448 17.277 17.221 1.00 25.59 58 SER B C 1
ATOM 2151 O O . SER B 1 58 ? 2.938 18.191 17.888 1.00 25.92 58 SER B O 1
ATOM 2154 N N . ALA B 1 59 ? 3.171 16.262 16.743 1.00 25.10 59 ALA B N 1
ATOM 2155 C CA . ALA B 1 59 ? 4.634 16.205 16.875 1.00 24.74 59 ALA B CA 1
ATOM 2156 C C . ALA B 1 59 ? 5.402 17.109 15.899 1.00 24.53 59 ALA B C 1
ATOM 2157 O O . ALA B 1 59 ? 6.627 17.205 15.996 1.00 24.96 59 ALA B O 1
ATOM 2159 N N . GLN B 1 60 ? 4.701 17.763 14.969 1.00 24.29 60 GLN B N 1
ATOM 2160 C CA . GLN B 1 60 ? 5.334 18.624 13.987 1.00 23.93 60 GLN B CA 1
ATOM 2161 C C . GLN B 1 60 ? 5.660 19.967 14.613 1.00 24.29 60 GLN B C 1
ATOM 2162 O O . GLN B 1 60 ? 4.763 20.686 15.058 1.00 24.16 60 GLN B O 1
ATOM 2168 N N . LYS B 1 61 ? 6.949 20.296 14.644 1.00 24.74 61 LYS B N 1
ATOM 2169 C CA . LYS B 1 61 ? 7.410 21.589 15.117 1.00 24.98 61 LYS B CA 1
ATOM 2170 C C . LYS B 1 61 ? 7.543 22.563 13.947 1.00 24.23 61 LYS B C 1
ATOM 2171 O O . LYS B 1 61 ? 7.458 22.170 12.778 1.00 22.94 61 LYS B O 1
ATOM 2177 N N . SER B 1 62 ? 7.735 23.835 14.291 1.00 23.68 62 SER B N 1
ATOM 2178 C CA . SER B 1 62 ? 8.146 24.873 13.349 1.00 23.64 62 SER B CA 1
ATOM 2179 C C . SER B 1 62 ? 9.197 25.771 14.007 1.00 23.49 62 SER B C 1
ATOM 2180 O O . SER B 1 62 ? 9.110 26.059 15.200 1.00 23.83 62 SER B O 1
ATOM 2183 N N . ALA B 1 63 ? 10.189 26.195 13.226 1.00 22.99 63 ALA B N 1
ATOM 2184 C CA . ALA B 1 63 ? 11.237 27.097 13.697 1.00 22.80 63 ALA B CA 1
ATOM 2185 C C . ALA B 1 63 ? 10.804 28.541 13.500 1.00 22.36 63 ALA B C 1
ATOM 2186 O O . ALA B 1 63 ? 10.496 28.942 12.380 1.00 21.68 63 ALA B O 1
ATOM 2188 N N . THR B 1 64 ? 10.778 29.315 14.583 1.00 22.53 64 THR B N 1
ATOM 2189 C CA . THR B 1 64 ? 10.510 30.746 14.501 1.00 22.65 64 THR B CA 1
ATOM 2190 C C . THR B 1 64 ? 11.824 31.465 14.235 1.00 23.04 64 THR B C 1
ATOM 2191 O O . THR B 1 64 ? 12.779 31.322 15.007 1.00 23.21 64 THR B O 1
ATOM 2195 N N . VAL B 1 65 ? 11.871 32.205 13.124 1.00 22.99 65 VAL B N 1
ATOM 2196 C CA . VAL B 1 65 ? 13.070 32.929 12.690 1.00 23.22 65 VAL B CA 1
ATOM 2197 C C . VAL B 1 65 ? 12.682 34.259 12.031 1.00 23.18 65 VAL B C 1
ATOM 2198 O O . VAL B 1 65 ? 11.669 34.343 11.340 1.00 22.48 65 VAL B O 1
ATOM 2202 N N . ALA B 1 66 ? 13.495 35.292 12.250 1.00 22.57 66 ALA B N 1
ATOM 2203 C CA . ALA B 1 66 ? 13.305 36.576 11.578 1.00 22.08 66 ALA B CA 1
ATOM 2204 C C . ALA B 1 66 ? 13.681 36.438 10.106 1.00 21.81 66 ALA B C 1
ATOM 2205 O O . ALA B 1 66 ? 14.580 35.658 9.757 1.00 21.88 66 ALA B O 1
ATOM 2207 N N . ALA B 1 67 ? 12.978 37.170 9.243 1.00 20.91 67 ALA B N 1
ATOM 2208 C CA . ALA B 1 67 ? 13.411 37.337 7.864 1.00 20.32 67 ALA B CA 1
ATOM 2209 C C . ALA B 1 67 ? 14.750 38.070 7.928 1.00 20.07 67 ALA B C 1
ATOM 2210 O O . ALA B 1 67 ? 14.898 39.023 8.695 1.00 21.06 67 ALA B O 1
ATOM 2212 N N . GLY B 1 68 ? 15.732 37.593 7.167 1.00 19.66 68 GLY B N 1
ATOM 2213 C CA . GLY B 1 68 ? 17.124 38.068 7.283 1.00 18.76 68 GLY B CA 1
ATOM 2214 C C . GLY B 1 68 ? 18.021 37.135 8.087 1.00 18.09 68 GLY B C 1
ATOM 2215 O O . GLY B 1 68 ? 19.248 37.294 8.062 1.00 18.05 68 GLY B O 1
ATOM 2216 N N . SER B 1 69 ? 17.421 36.173 8.804 1.00 17.37 69 SER B N 1
ATOM 2217 C CA . SER B 1 69 ? 18.170 35.212 9.629 1.00 17.14 69 SER B CA 1
ATOM 2218 C C . SER B 1 69 ? 19.038 34.290 8.786 1.00 16.60 69 SER B C 1
ATOM 2219 O O . SER B 1 69 ? 18.702 33.985 7.646 1.00 16.33 69 SER B O 1
ATOM 2222 N N . SER B 1 70 ? 20.137 33.833 9.375 1.00 15.90 70 SER B N 1
ATOM 2223 C CA . SER B 1 70 ? 20.990 32.838 8.751 1.00 15.53 70 SER B CA 1
ATOM 2224 C C . SER B 1 70 ? 20.451 31.444 9.085 1.00 15.28 70 SER B C 1
ATOM 2225 O O . SER B 1 70 ? 20.121 31.166 10.238 1.00 15.01 70 SER B O 1
ATOM 2228 N N . VAL B 1 71 ? 20.379 30.581 8.069 1.00 14.95 71 VAL B N 1
ATOM 2229 C CA . VAL B 1 71 ? 19.879 29.214 8.217 1.00 14.71 71 VAL B CA 1
ATOM 2230 C C . VAL B 1 71 ? 20.883 28.224 7.618 1.00 14.34 71 VAL B C 1
ATOM 2231 O O . VAL B 1 71 ? 21.324 28.390 6.482 1.00 14.01 71 VAL B O 1
ATOM 2235 N N . THR B 1 72 ? 21.253 27.217 8.409 1.00 13.95 72 THR B N 1
ATOM 2236 C CA . THR B 1 72 ? 22.198 26.186 8.001 1.00 13.91 72 THR B CA 1
ATOM 2237 C C . THR B 1 72 ? 21.533 24.823 8.043 1.00 13.61 72 THR B C 1
ATOM 2238 O O . THR B 1 72 ? 20.895 24.471 9.037 1.00 13.67 72 THR B O 1
ATOM 2242 N N . ALA B 1 73 ? 21.672 24.079 6.950 1.00 13.22 73 ALA B N 1
ATOM 2243 C CA . ALA B 1 73 ? 21.303 22.666 6.901 1.00 12.76 73 ALA B CA 1
ATOM 2244 C C . ALA B 1 73 ? 22.589 21.850 7.021 1.00 12.30 73 ALA B C 1
ATOM 2245 O O . ALA B 1 73 ? 23.596 22.192 6.407 1.00 11.59 73 ALA B O 1
ATOM 2247 N N . TYR B 1 74 ? 22.546 20.801 7.843 1.00 12.28 74 TYR B N 1
ATOM 2248 C CA . TYR B 1 74 ? 23.661 19.872 8.018 1.00 12.35 74 TYR B CA 1
ATOM 2249 C C . TYR B 1 74 ? 23.278 18.509 7.462 1.00 12.41 74 TYR B C 1
ATOM 2250 O O . TYR B 1 74 ? 22.214 17.975 7.790 1.00 11.96 74 TYR B O 1
ATOM 2259 N N . TRP B 1 75 ? 24.167 17.944 6.648 1.00 12.58 75 TRP B N 1
ATOM 2260 C CA . TRP B 1 75 ? 23.974 16.623 6.061 1.00 12.75 75 TRP B CA 1
ATOM 2261 C C . TRP B 1 75 ? 24.797 15.611 6.835 1.00 13.09 75 TRP B C 1
ATOM 2262 O O . TRP B 1 75 ? 25.614 15.976 7.688 1.00 13.22 75 TRP B O 1
ATOM 2273 N N . ASN B 1 76 ? 24.572 14.338 6.524 1.00 13.34 76 ASN B N 1
ATOM 2274 C CA . ASN B 1 76 ? 25.534 13.267 6.809 1.00 13.57 76 ASN B CA 1
ATOM 2275 C C . ASN B 1 76 ? 26.861 13.546 6.094 1.00 13.63 76 ASN B C 1
ATOM 2276 O O . ASN B 1 76 ? 26.977 14.512 5.331 1.00 13.85 76 ASN B O 1
ATOM 2281 N N . GLN B 1 77 ? 27.863 12.703 6.325 1.00 13.48 77 GLN B N 1
ATOM 2282 C CA . GLN B 1 77 ? 29.084 12.760 5.518 1.00 13.33 77 GLN B CA 1
ATOM 2283 C C . GLN B 1 77 ? 28.718 12.427 4.064 1.00 13.37 77 GLN B C 1
ATOM 2284 O O . GLN B 1 77 ? 28.663 11.259 3.661 1.00 13.24 77 GLN B O 1
ATOM 2290 N N . TRP B 1 78 ? 28.429 13.484 3.305 1.00 13.36 78 TRP B N 1
ATOM 2291 C CA . TRP B 1 78 ? 27.801 13.385 1.988 1.00 13.24 78 TRP B CA 1
ATOM 2292 C C . TRP B 1 78 ? 28.814 12.840 0.970 1.00 13.34 78 TRP B C 1
ATOM 2293 O O . TRP B 1 78 ? 29.920 13.387 0.858 1.00 13.02 78 TRP B O 1
ATOM 2304 N N . PRO B 1 79 ? 28.461 11.741 0.258 1.00 13.61 79 PRO B N 1
ATOM 2305 C CA . PRO B 1 79 ? 29.433 11.043 -0.610 1.00 13.82 79 PRO B CA 1
ATOM 2306 C C . PRO B 1 79 ? 29.571 11.541 -2.059 1.00 14.21 79 PRO B C 1
ATOM 2307 O O . PRO B 1 79 ? 30.455 11.052 -2.781 1.00 14.59 79 PRO B O 1
ATOM 2311 N N . HIS B 1 80 ? 28.730 12.487 -2.479 1.00 14.00 80 HIS B N 1
ATOM 2312 C CA . HIS B 1 80 ? 28.704 12.944 -3.871 1.00 14.28 80 HIS B CA 1
ATOM 2313 C C . HIS B 1 80 ? 29.183 14.392 -4.003 1.00 14.60 80 HIS B C 1
ATOM 2314 O O . HIS B 1 80 ? 28.942 15.220 -3.121 1.00 15.09 80 HIS B O 1
ATOM 2321 N N . THR B 1 81 ? 29.886 14.678 -5.095 1.00 14.36 81 THR B N 1
ATOM 2322 C CA . THR B 1 81 ? 30.565 15.964 -5.285 1.00 14.33 81 THR B CA 1
ATOM 2323 C C . THR B 1 81 ? 30.190 16.722 -6.574 1.00 13.77 81 THR B C 1
ATOM 2324 O O . THR B 1 81 ? 30.675 17.832 -6.774 1.00 13.73 81 THR B O 1
ATOM 2328 N N . ILE B 1 82 ? 29.342 16.146 -7.428 1.00 13.01 82 ILE B N 1
ATOM 2329 C CA . ILE B 1 82 ? 29.059 16.722 -8.746 1.00 12.77 82 ILE B CA 1
ATOM 2330 C C . ILE B 1 82 ? 27.571 17.051 -8.882 1.00 12.40 82 ILE B C 1
ATOM 2331 O O . ILE B 1 82 ? 26.735 16.153 -8.931 1.00 12.15 82 ILE B O 1
ATOM 2336 N N . GLY B 1 83 ? 27.272 18.349 -8.924 1.00 11.99 83 GLY B N 1
ATOM 2337 C CA . GLY B 1 83 ? 25.935 18.873 -9.236 1.00 11.80 83 GLY B CA 1
ATOM 2338 C C . GLY B 1 83 ? 25.563 20.062 -8.354 1.00 11.57 83 GLY B C 1
ATOM 2339 O O . GLY B 1 83 ? 26.319 20.426 -7.446 1.00 11.55 83 GLY B O 1
ATOM 2340 N N . PRO B 1 84 ? 24.395 20.676 -8.606 1.00 11.52 84 PRO B N 1
ATOM 2341 C CA . PRO B 1 84 ? 24.074 21.902 -7.888 1.00 11.55 84 PRO B CA 1
ATOM 2342 C C . PRO B 1 84 ? 23.476 21.685 -6.503 1.00 11.61 84 PRO B C 1
ATOM 2343 O O . PRO B 1 84 ? 22.939 20.611 -6.214 1.00 11.56 84 PRO B O 1
ATOM 2347 N N . VAL B 1 85 ? 23.600 22.716 -5.666 1.00 11.67 85 VAL B N 1
ATOM 2348 C CA . VAL B 1 85 ? 22.848 22.858 -4.422 1.00 11.84 85 VAL B CA 1
ATOM 2349 C C . VAL B 1 85 ? 21.786 23.923 -4.676 1.00 11.94 85 VAL B C 1
ATOM 2350 O O . VAL B 1 85 ? 22.038 24.885 -5.397 1.00 11.90 85 VAL B O 1
ATOM 2354 N N . MET B 1 86 ? 20.602 23.745 -4.090 1.00 12.07 86 MET B N 1
ATOM 2355 C CA . MET B 1 86 ? 19.505 24.699 -4.241 1.00 12.37 86 MET B CA 1
ATOM 2356 C C . MET B 1 86 ? 18.730 24.798 -2.943 1.00 12.65 86 MET B C 1
ATOM 2357 O O . MET B 1 86 ? 18.485 23.776 -2.275 1.00 12.79 86 MET B O 1
ATOM 2362 N N . VAL B 1 87 ? 18.337 26.021 -2.590 1.00 12.61 87 VAL B N 1
ATOM 2363 C CA . VAL B 1 87 ? 17.464 26.258 -1.445 1.00 12.84 87 VAL B CA 1
ATOM 2364 C C . VAL B 1 87 ? 16.188 26.982 -1.889 1.00 13.20 87 VAL B C 1
ATOM 2365 O O . VAL B 1 87 ? 16.243 28.051 -2.495 1.00 13.18 87 VAL B O 1
ATOM 2369 N N . TYR B 1 88 ? 15.044 26.379 -1.583 1.00 13.76 88 TYR B N 1
ATOM 2370 C CA . TYR B 1 88 ? 13.741 26.909 -1.953 1.00 14.27 88 TYR B CA 1
ATOM 2371 C C . TYR B 1 88 ? 12.964 27.298 -0.699 1.00 14.78 88 TYR B C 1
ATOM 2372 O O . TYR B 1 88 ? 13.274 26.862 0.418 1.00 14.45 88 TYR B O 1
ATOM 2381 N N . MET B 1 89 ? 11.943 28.117 -0.905 1.00 15.40 89 MET B N 1
ATOM 2382 C CA . MET B 1 89 ? 10.949 28.392 0.127 1.00 16.18 89 MET B CA 1
ATOM 2383 C C . MET B 1 89 ? 9.566 28.443 -0.504 1.00 16.78 89 MET B C 1
ATOM 2384 O O . MET B 1 89 ? 9.439 28.639 -1.719 1.00 16.40 89 MET B O 1
ATOM 2389 N N . ALA B 1 90 ? 8.540 28.254 0.326 1.00 17.61 90 ALA B N 1
ATOM 2390 C CA . ALA B 1 90 ? 7.149 28.337 -0.117 1.00 18.46 90 ALA B CA 1
ATOM 2391 C C . ALA B 1 90 ? 6.239 28.741 1.027 1.00 19.10 90 ALA B C 1
ATOM 2392 O O . ALA B 1 90 ? 6.367 28.222 2.132 1.00 19.15 90 ALA B O 1
ATOM 2394 N N . ASN B 1 91 ? 5.302 29.639 0.744 1.00 19.78 91 ASN B N 1
ATOM 2395 C CA . ASN B 1 91 ? 4.317 30.063 1.728 1.00 20.46 91 ASN B CA 1
ATOM 2396 C C . ASN B 1 91 ? 3.278 28.958 1.865 1.00 21.44 91 ASN B C 1
ATOM 2397 O O . ASN B 1 91 ? 2.718 28.513 0.873 1.00 21.64 91 ASN B O 1
ATOM 2402 N N . CYS B 1 92 ? 3.014 28.532 3.097 1.00 22.37 92 CYS B N 1
ATOM 2403 C CA . CYS B 1 92 ? 2.077 27.440 3.352 1.00 22.96 92 CYS B CA 1
ATOM 2404 C C . CYS B 1 92 ? 0.594 27.807 3.180 1.00 23.89 92 CYS B C 1
ATOM 2405 O O . CYS B 1 92 ? -0.253 26.907 3.162 1.00 23.69 92 CYS B O 1
ATOM 2408 N N . GLY B 1 93 ? 0.277 29.100 3.063 1.00 24.89 93 GLY B N 1
ATOM 2409 C CA . GLY B 1 93 ? -1.112 29.557 2.874 1.00 26.13 93 GLY B CA 1
ATOM 2410 C C . GLY B 1 93 ? -2.034 29.160 4.016 1.00 26.88 93 GLY B C 1
ATOM 2411 O O . GLY B 1 93 ? -3.195 28.818 3.797 1.00 28.44 93 GLY B O 1
ATOM 2412 N N . GLY B 1 94 ? -1.487 29.183 5.227 1.00 27.54 94 GLY B N 1
ATOM 2413 C CA . GLY B 1 94 ? -2.154 28.720 6.438 1.00 27.73 94 GLY B CA 1
ATOM 2414 C C . GLY B 1 94 ? -1.135 28.028 7.329 1.00 27.80 94 GLY B C 1
ATOM 2415 O O . GLY B 1 94 ? 0.035 28.424 7.364 1.00 28.01 94 GLY B O 1
ATOM 2416 N N . ASP B 1 95 ? -1.575 26.994 8.039 1.00 28.09 95 ASP B N 1
ATOM 2417 C CA . ASP B 1 95 ? -0.689 26.185 8.889 1.00 28.88 95 ASP B CA 1
ATOM 2418 C C . ASP B 1 95 ? 0.153 25.258 7.993 1.00 27.60 95 ASP B C 1
ATOM 2419 O O . ASP B 1 95 ? -0.396 24.555 7.141 1.00 28.58 95 ASP B O 1
ATOM 2424 N N . CYS B 1 96 ? 1.474 25.268 8.181 1.00 25.30 96 CYS B N 1
ATOM 2425 C CA . CYS B 1 96 ? 2.373 24.388 7.411 1.00 24.16 96 CYS B CA 1
ATOM 2426 C C . CYS B 1 96 ? 2.173 22.911 7.721 1.00 23.86 96 CYS B C 1
ATOM 2427 O O . CYS B 1 96 ? 2.286 22.070 6.828 1.00 23.60 96 CYS B O 1
ATOM 2430 N N . THR B 1 97 ? 1.876 22.609 8.984 1.00 23.59 97 THR B N 1
ATOM 2431 C CA . THR B 1 97 ? 1.630 21.238 9.438 1.00 23.14 97 THR B CA 1
ATOM 2432 C C . THR B 1 97 ? 0.531 20.525 8.647 1.00 23.26 97 THR B C 1
ATOM 2433 O O . THR B 1 97 ? 0.630 19.323 8.429 1.00 23.01 97 THR B O 1
ATOM 2437 N N . THR B 1 98 ? -0.501 21.255 8.223 1.00 23.47 98 THR B N 1
ATOM 2438 C CA . THR B 1 98 ? -1.608 20.664 7.453 1.00 24.30 98 THR B CA 1
ATOM 2439 C C . THR B 1 98 ? -1.517 20.898 5.933 1.00 24.06 98 THR B C 1
ATOM 2440 O O . THR B 1 98 ? -2.272 20.284 5.173 1.00 24.35 98 THR B O 1
ATOM 2444 N N . ALA B 1 99 ? -0.601 21.765 5.496 1.00 23.74 99 ALA B N 1
ATOM 2445 C CA . ALA B 1 99 ? -0.426 22.081 4.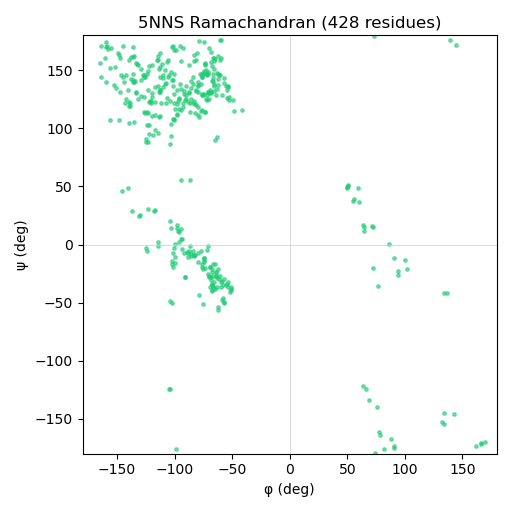065 1.00 23.31 99 ALA B CA 1
ATOM 2446 C C . ALA B 1 99 ? 0.119 20.907 3.250 1.00 22.30 99 ALA B C 1
ATOM 2447 O O . ALA B 1 99 ? 0.987 20.173 3.715 1.00 21.94 99 ALA B O 1
ATOM 2449 N N . THR B 1 100 ? -0.404 20.749 2.036 1.00 22.02 100 THR B N 1
ATOM 2450 C CA . THR B 1 100 ? 0.102 19.774 1.077 1.00 22.00 100 THR B CA 1
ATOM 2451 C C . THR B 1 100 ? 1.236 20.443 0.308 1.00 21.07 100 THR B C 1
ATOM 2452 O O . THR B 1 100 ? 1.010 21.404 -0.429 1.00 20.42 100 THR B O 1
ATOM 2456 N N . THR B 1 101 ? 2.454 19.935 0.488 1.00 20.40 101 THR B N 1
ATOM 2457 C CA . THR B 1 101 ? 3.646 20.614 -0.019 1.00 20.11 101 THR B CA 1
ATOM 2458 C C . THR B 1 101 ? 3.730 20.607 -1.544 1.00 19.90 101 THR B C 1
ATOM 2459 O O . THR B 1 101 ? 4.271 21.546 -2.132 1.00 19.68 101 THR B O 1
ATOM 2463 N N . SER B 1 102 ? 3.180 19.565 -2.174 1.00 20.24 102 SER B N 1
ATOM 2464 C CA . SER B 1 102 ? 3.103 19.486 -3.645 1.00 20.56 102 SER B CA 1
ATOM 2465 C C . SER B 1 102 ? 2.232 20.580 -4.280 1.00 20.80 102 SER B C 1
ATOM 2466 O O . SER B 1 102 ? 2.418 20.900 -5.457 1.00 21.25 102 SER B O 1
ATOM 2469 N N . SER B 1 103 ? 1.299 21.145 -3.508 1.00 20.81 103 SER B N 1
ATOM 2470 C CA . SER B 1 103 ? 0.420 22.216 -3.982 1.00 21.00 103 SER B CA 1
ATOM 2471 C C . SER B 1 103 ? 0.986 23.636 -3.861 1.00 20.74 103 SER B C 1
ATOM 2472 O O . SER B 1 103 ? 0.374 24.580 -4.366 1.00 21.24 103 SER B O 1
ATOM 2475 N N . LEU B 1 104 ? 2.128 23.802 -3.201 1.00 20.30 104 LEU B N 1
ATOM 2476 C CA . LEU B 1 104 ? 2.632 25.139 -2.893 1.00 20.19 104 LEU B CA 1
ATOM 2477 C C . LEU B 1 104 ? 3.352 25.792 -4.071 1.00 20.20 104 LEU B C 1
ATOM 2478 O O . LEU B 1 104 ? 3.703 25.135 -5.055 1.00 20.21 104 LEU B O 1
ATOM 2483 N N . GLU B 1 105 ? 3.542 27.104 -3.956 1.00 20.12 105 GLU B N 1
ATOM 2484 C CA . GLU B 1 105 ? 4.261 27.898 -4.941 1.00 20.17 105 GLU B CA 1
ATOM 2485 C C . GLU B 1 105 ? 5.660 28.147 -4.398 1.00 19.07 105 GLU B C 1
ATOM 2486 O O . GLU B 1 105 ? 5.844 28.922 -3.452 1.00 19.13 105 GLU B O 1
ATOM 2492 N N . TRP B 1 106 ? 6.639 27.474 -4.996 1.00 17.88 106 TRP B N 1
ATOM 2493 C CA . TRP B 1 106 ? 8.011 27.465 -4.498 1.00 16.73 106 TRP B CA 1
ATOM 2494 C C . TRP B 1 106 ? 8.829 28.519 -5.205 1.00 16.33 106 TRP B C 1
ATOM 2495 O O . TRP B 1 106 ? 8.710 28.693 -6.417 1.00 16.20 106 TRP B O 1
ATOM 2506 N N . PHE B 1 107 ? 9.662 29.213 -4.437 1.00 15.89 107 PHE B N 1
ATOM 2507 C CA . PHE B 1 107 ? 10.632 30.151 -4.973 1.00 15.60 107 PHE B CA 1
ATOM 2508 C C . PHE B 1 107 ? 12.025 29.817 -4.445 1.00 15.36 107 PHE B C 1
ATOM 2509 O O . PHE B 1 107 ? 12.180 29.379 -3.306 1.00 15.16 107 PHE B O 1
ATOM 2517 N N . LYS B 1 108 ? 13.024 30.045 -5.293 1.00 15.16 108 LYS B N 1
ATOM 2518 C CA . LYS B 1 108 ? 14.421 29.750 -5.000 1.00 15.25 108 LYS B CA 1
ATOM 2519 C C . LYS B 1 108 ? 15.092 30.974 -4.352 1.00 15.30 108 LYS B C 1
ATOM 2520 O O . LYS B 1 108 ? 15.042 32.072 -4.918 1.00 15.23 108 LYS B O 1
ATOM 2526 N N . ILE B 1 109 ? 15.693 30.792 -3.169 1.00 14.83 109 ILE B N 1
ATOM 2527 C CA . ILE B 1 109 ? 16.424 31.881 -2.481 1.00 14.55 109 ILE B CA 1
ATOM 2528 C C . ILE B 1 109 ? 17.955 31.800 -2.594 1.00 14.34 109 ILE B C 1
ATOM 2529 O O . ILE B 1 109 ? 18.639 32.783 -2.300 1.00 14.22 109 ILE B O 1
ATOM 2534 N N . ASN B 1 110 ? 18.484 30.650 -3.016 1.00 13.85 110 ASN B N 1
ATOM 2535 C CA . ASN B 1 110 ? 19.929 30.458 -3.147 1.00 13.63 110 ASN B CA 1
ATOM 2536 C C . ASN B 1 110 ? 20.227 29.229 -4.006 1.00 13.58 110 ASN B C 1
ATOM 2537 O O . ASN B 1 110 ? 19.494 28.240 -3.947 1.00 13.61 110 ASN B O 1
ATOM 2542 N N . GLN B 1 111 ? 21.291 29.309 -4.805 1.00 13.27 111 GLN B N 1
ATOM 2543 C CA . GLN B 1 111 ? 21.839 28.146 -5.502 1.00 13.30 111 GLN B CA 1
ATOM 2544 C C . GLN B 1 111 ? 23.309 28.359 -5.852 1.00 13.26 111 GLN B C 1
ATOM 2545 O O . GLN B 1 111 ? 23.758 29.494 -6.007 1.00 12.98 111 GLN B O 1
ATOM 2551 N N . VAL B 1 112 ? 24.049 27.257 -5.942 1.00 13.41 112 VAL B N 1
ATOM 2552 C CA . VAL B 1 112 ? 25.397 27.252 -6.496 1.00 13.59 112 VAL B CA 1
ATOM 2553 C C . VAL B 1 112 ? 25.495 25.998 -7.359 1.00 14.06 112 VAL B C 1
ATOM 2554 O O . VAL B 1 112 ? 25.269 24.875 -6.865 1.00 14.23 112 VAL B O 1
ATOM 2558 N N . GLY B 1 113 ? 25.794 26.206 -8.640 1.00 14.15 113 GLY B N 1
ATOM 2559 C CA . GLY B 1 113 ? 25.930 25.130 -9.619 1.00 14.51 113 GLY B CA 1
ATOM 2560 C C . GLY B 1 113 ? 27.400 24.911 -9.916 1.00 14.67 113 GLY B C 1
ATOM 2561 O O . GLY B 1 113 ? 28.180 24.682 -8.999 1.00 14.01 113 GLY B O 1
ATOM 2562 N N . LEU B 1 114 ? 27.767 24.991 -11.194 1.00 15.43 114 LEU B N 1
ATOM 2563 C CA . LEU B 1 114 ? 29.164 24.862 -11.629 1.00 16.40 114 LEU B CA 1
ATOM 2564 C C . LEU B 1 114 ? 29.895 26.181 -11.377 1.00 16.98 114 LEU B C 1
ATOM 2565 O O . LEU B 1 114 ? 29.623 27.170 -12.054 1.00 16.95 114 LEU B O 1
ATOM 2570 N N . VAL B 1 115 ? 30.809 26.196 -10.407 1.00 17.48 115 VAL B N 1
ATOM 2571 C CA . VAL B 1 115 ? 31.458 27.443 -9.965 1.00 17.91 115 VAL B CA 1
ATOM 2572 C C . VAL B 1 115 ? 32.505 27.895 -10.987 1.00 18.26 115 VAL B C 1
ATOM 2573 O O . VAL B 1 115 ? 32.506 29.051 -11.404 1.00 18.27 115 VAL B O 1
ATOM 2577 N N . SER B 1 116 ? 33.389 26.975 -11.365 1.00 18.46 116 SER B N 1
ATOM 2578 C CA . SER B 1 116 ? 34.309 27.159 -12.491 1.00 18.59 116 SER B CA 1
ATOM 2579 C C . SER B 1 116 ? 34.808 25.794 -12.984 1.00 18.38 116 SER B C 1
ATOM 2580 O O . SER B 1 116 ? 34.521 24.762 -12.368 1.00 18.61 116 SER B O 1
ATOM 2583 N N . GLY B 1 117 ? 35.561 25.795 -14.079 1.00 17.92 117 GLY B N 1
ATOM 2584 C CA . GLY B 1 117 ? 36.084 24.556 -14.662 1.00 17.66 117 GLY B CA 1
ATOM 2585 C C . GLY B 1 117 ? 35.036 23.795 -15.456 1.00 17.31 117 GLY B C 1
ATOM 2586 O O . GLY B 1 117 ? 34.010 24.356 -15.847 1.00 16.64 117 GLY B O 1
ATOM 2587 N N . THR B 1 118 ? 35.298 22.512 -15.688 1.00 17.50 118 THR B N 1
ATOM 2588 C CA . THR B 1 118 ? 34.439 21.680 -16.539 1.00 17.86 118 THR B CA 1
ATOM 2589 C C . THR B 1 118 ? 33.427 20.891 -15.706 1.00 17.87 118 THR B C 1
ATOM 2590 O O . THR B 1 118 ? 33.513 20.870 -14.482 1.00 17.85 118 THR B O 1
ATOM 2594 N N . LEU B 1 119 ? 32.468 20.253 -16.374 1.00 17.73 119 LEU B N 1
ATOM 2595 C CA . LEU B 1 119 ? 31.448 19.456 -15.680 1.00 18.27 119 LEU B CA 1
ATOM 2596 C C . LEU B 1 119 ? 32.047 18.332 -14.830 1.00 18.66 119 LEU B C 1
ATOM 2597 O O . LEU B 1 119 ? 31.513 18.013 -13.762 1.00 18.97 119 LEU B O 1
ATOM 2602 N N . THR B 1 120 ? 33.149 17.754 -15.317 1.00 18.82 120 THR B N 1
ATOM 2603 C CA . THR B 1 120 ? 33.783 16.570 -14.731 1.00 19.13 120 THR B CA 1
ATOM 2604 C C . THR B 1 120 ? 34.995 16.830 -13.823 1.00 19.77 120 THR B C 1
ATOM 2605 O O . THR B 1 120 ? 35.250 16.023 -12.918 1.00 20.21 120 THR B O 1
ATOM 2609 N N A SER B 1 121 ? 35.740 17.911 -14.086 0.50 19.67 121 SER B N 1
ATOM 2610 N N B SER B 1 121 ? 35.740 17.911 -14.067 0.50 19.89 121 SER B N 1
ATOM 2611 C CA A SER B 1 121 ? 36.909 18.299 -13.275 0.50 19.54 121 SER B CA 1
ATOM 2612 C CA B SER B 1 121 ? 36.880 18.279 -13.213 0.50 19.90 121 SER B CA 1
ATOM 2613 C C A SER B 1 121 ? 36.755 19.627 -12.504 0.50 19.57 121 SER B C 1
ATOM 2614 C C B SER B 1 121 ? 36.800 19.681 -12.591 0.50 19.81 121 SER B C 1
ATOM 2615 O O A SER B 1 121 ? 37.620 19.965 -11.692 0.50 20.07 121 SER B O 1
ATOM 2616 O O B SER B 1 121 ? 37.775 20.138 -11.991 0.50 20.52 121 SER B O 1
ATOM 2621 N N . GLY B 1 122 ? 35.658 20.354 -12.718 1.00 19.24 122 GLY B N 1
ATOM 2622 C CA . GLY B 1 122 ? 35.465 21.674 -12.111 1.00 18.66 122 GLY B CA 1
ATOM 2623 C C . GLY B 1 122 ? 35.046 21.642 -10.648 1.00 17.95 122 GLY B C 1
ATOM 2624 O O . GLY B 1 122 ? 35.053 20.593 -10.003 1.00 18.11 122 GLY B O 1
ATOM 2625 N N . THR B 1 123 ? 34.687 22.817 -10.136 1.00 17.00 123 THR B N 1
ATOM 2626 C CA . THR B 1 123 ? 34.248 22.997 -8.761 1.00 16.26 123 THR B CA 1
ATOM 2627 C C . THR B 1 123 ? 32.742 23.229 -8.762 1.00 15.41 123 THR B C 1
ATOM 2628 O O . THR B 1 123 ? 32.249 24.128 -9.452 1.00 15.16 123 THR B O 1
ATOM 2632 N N . TRP B 1 124 ? 32.036 22.419 -7.976 1.00 14.38 124 TRP B N 1
ATOM 2633 C CA . TRP B 1 124 ? 30.577 22.422 -7.891 1.00 13.74 124 TRP B CA 1
ATOM 2634 C C . TRP B 1 124 ? 30.122 22.850 -6.501 1.00 13.55 124 TRP B C 1
ATOM 2635 O O . TRP B 1 124 ? 30.868 22.717 -5.520 1.00 13.56 124 TRP B O 1
ATOM 2646 N N . GLY B 1 125 ? 28.881 23.318 -6.408 1.00 13.14 125 GLY B N 1
ATOM 2647 C CA . GLY B 1 125 ? 28.287 23.687 -5.121 1.00 13.16 125 GLY B CA 1
ATOM 2648 C C . GLY B 1 125 ? 28.231 22.529 -4.136 1.00 13.03 125 GLY B C 1
ATOM 2649 O O . GLY B 1 125 ? 28.416 22.707 -2.928 1.00 12.81 125 GLY B O 1
ATOM 2650 N N . MET B 1 126 ? 27.975 21.335 -4.661 1.00 13.12 126 MET B N 1
ATOM 2651 C CA . MET B 1 126 ? 27.903 20.129 -3.843 1.00 13.21 126 MET B CA 1
ATOM 2652 C C . MET B 1 126 ? 29.273 19.770 -3.261 1.00 13.07 126 MET B C 1
ATOM 2653 O O . MET B 1 126 ? 29.359 19.267 -2.139 1.00 12.80 126 MET B O 1
ATOM 2658 N N . GLY B 1 127 ? 30.333 20.024 -4.031 1.00 13.23 127 GLY B N 1
ATOM 2659 C CA . GLY B 1 127 ? 31.711 19.872 -3.554 1.00 13.25 127 GLY B CA 1
ATOM 2660 C C . GLY B 1 127 ? 32.067 20.862 -2.456 1.00 13.52 127 GLY B C 1
ATOM 2661 O O . GLY B 1 127 ? 32.792 20.510 -1.522 1.00 13.48 127 GLY B O 1
ATOM 2662 N N . GLN B 1 128 ? 31.553 22.091 -2.571 1.00 13.54 128 GLN B N 1
ATOM 2663 C CA . GLN B 1 128 ? 31.704 23.115 -1.526 1.00 13.87 128 GLN B CA 1
ATOM 2664 C C . GLN B 1 128 ? 30.934 22.756 -0.240 1.00 14.30 128 GLN B C 1
ATOM 2665 O O . GLN B 1 128 ? 31.410 23.004 0.868 1.00 14.22 128 GLN B O 1
ATOM 2671 N N . LEU B 1 129 ? 29.745 22.185 -0.404 1.00 14.81 129 LEU B N 1
ATOM 2672 C CA . LEU B 1 129 ? 28.935 21.699 0.716 1.00 15.25 129 LEU B CA 1
ATOM 2673 C C . LEU B 1 129 ? 29.690 20.659 1.562 1.00 15.68 129 LEU B C 1
ATOM 2674 O O . LEU B 1 129 ? 29.771 20.781 2.789 1.00 15.99 129 LEU B O 1
ATOM 2679 N N . VAL B 1 130 ? 30.251 19.657 0.892 1.00 16.05 130 VAL B N 1
ATOM 2680 C CA . VAL B 1 130 ? 31.062 18.624 1.549 1.00 16.35 130 VAL B CA 1
ATOM 2681 C C . VAL B 1 130 ? 32.245 19.260 2.293 1.00 16.61 130 VAL B C 1
ATOM 2682 O O . VAL B 1 130 ? 32.511 18.907 3.445 1.00 16.15 130 VAL B O 1
ATOM 2686 N N . ALA B 1 131 ? 32.936 20.194 1.634 1.00 17.13 131 ALA B N 1
ATOM 2687 C CA . ALA B 1 131 ? 34.115 20.864 2.214 1.00 17.52 131 ALA B CA 1
ATOM 2688 C C . ALA B 1 131 ? 33.773 21.738 3.418 1.00 18.14 131 ALA B C 1
ATOM 2689 O O . ALA B 1 131 ? 34.578 21.855 4.342 1.00 18.57 131 ALA B O 1
ATOM 2691 N N . ASN B 1 132 ? 32.574 22.324 3.409 1.00 18.53 132 ASN B N 1
ATOM 2692 C CA . ASN B 1 132 ? 32.066 23.143 4.507 1.00 18.82 132 ASN B CA 1
ATOM 2693 C C . ASN B 1 132 ? 31.372 22.269 5.557 1.00 18.44 132 ASN B C 1
ATOM 2694 O O . ASN B 1 132 ? 30.213 22.508 5.892 1.00 18.76 132 ASN B O 1
ATOM 2699 N N . ASN B 1 133 ? 32.076 21.266 6.080 1.00 18.07 133 ASN B N 1
ATOM 2700 C CA . ASN B 1 133 ? 31.556 20.411 7.153 1.00 17.95 133 ASN B CA 1
ATOM 2701 C C . ASN B 1 133 ? 30.206 19.757 6.804 1.00 16.31 133 ASN B C 1
ATOM 2702 O O . ASN B 1 133 ? 29.329 19.642 7.658 1.00 15.80 133 ASN B O 1
ATOM 2707 N N . ASN B 1 134 ? 30.043 19.358 5.543 1.00 14.88 134 ASN B N 1
ATOM 2708 C CA . ASN B 1 134 ? 28.792 18.780 5.053 1.00 14.22 134 ASN B CA 1
ATOM 2709 C C . ASN B 1 134 ? 27.581 19.643 5.415 1.00 13.70 134 ASN B C 1
ATOM 2710 O O . ASN B 1 134 ? 26.592 19.148 5.973 1.00 13.22 134 ASN B O 1
ATOM 2715 N N . SER B 1 135 ? 27.680 20.937 5.106 1.00 13.11 135 SER B N 1
ATOM 2716 C CA . SER B 1 135 ? 26.638 21.898 5.469 1.00 13.08 135 SER B CA 1
ATOM 2717 C C . SER B 1 135 ? 26.498 23.029 4.459 1.00 12.77 135 SER B C 1
ATOM 2718 O O . SER B 1 135 ? 27.408 23.296 3.670 1.00 12.61 135 SER B O 1
ATOM 2721 N N . TRP B 1 136 ? 25.343 23.682 4.506 1.00 12.52 136 TRP B N 1
ATOM 2722 C CA . TRP B 1 136 ? 25.015 24.763 3.590 1.00 12.67 136 TRP B CA 1
ATOM 2723 C C . TRP B 1 136 ? 24.322 25.881 4.359 1.00 12.84 136 TRP B C 1
ATOM 2724 O O . TRP B 1 136 ? 23.265 25.676 4.952 1.00 12.57 136 TRP B O 1
ATOM 2735 N N . THR B 1 137 ? 24.935 27.054 4.351 1.00 13.50 137 THR B N 1
ATOM 2736 C CA . THR B 1 137 ? 24.425 28.207 5.078 1.00 14.18 137 THR B CA 1
ATOM 2737 C C . THR B 1 137 ? 24.066 29.327 4.105 1.00 14.72 137 THR B C 1
ATOM 2738 O O . THR B 1 137 ? 24.906 29.773 3.333 1.00 14.72 137 THR B O 1
ATOM 2742 N N . THR B 1 138 ? 22.811 29.759 4.142 1.00 15.37 138 THR B N 1
ATOM 2743 C CA . THR B 1 138 ? 22.377 30.946 3.417 1.00 16.26 138 THR B CA 1
ATOM 2744 C C . THR B 1 138 ? 21.316 31.663 4.251 1.00 17.02 138 THR B C 1
ATOM 2745 O O . THR B 1 138 ? 20.870 31.134 5.265 1.00 17.42 138 THR B O 1
ATOM 2749 N N . SER B 1 139 ? 20.937 32.872 3.850 1.00 17.86 139 SER B N 1
ATOM 2750 C CA . SER B 1 139 ? 20.030 33.693 4.658 1.00 18.21 139 SER B CA 1
ATOM 2751 C C . SER B 1 139 ? 18.623 33.681 4.084 1.00 18.51 139 SER B C 1
ATOM 2752 O O . SER B 1 139 ? 18.443 33.586 2.875 1.00 18.82 139 SER B O 1
ATOM 2755 N N . ILE B 1 140 ? 17.626 33.786 4.956 1.00 18.67 140 ILE B N 1
ATOM 2756 C CA . ILE B 1 140 ? 16.258 34.043 4.522 1.00 18.80 140 ILE B CA 1
ATOM 2757 C C . ILE B 1 140 ? 16.242 35.505 4.042 1.00 19.04 140 ILE B C 1
ATOM 2758 O O . ILE B 1 140 ? 16.753 36.369 4.745 1.00 18.15 140 ILE B O 1
ATOM 2763 N N . PRO B 1 141 ? 15.684 35.781 2.844 1.00 19.67 141 PRO B N 1
ATOM 2764 C CA . PRO B 1 141 ? 15.647 37.161 2.340 1.00 20.62 141 PRO B CA 1
ATOM 2765 C C . PRO B 1 141 ? 15.122 38.197 3.356 1.00 21.31 141 PRO B C 1
ATOM 2766 O O . PRO B 1 141 ? 14.011 38.039 3.885 1.00 21.10 141 PRO B O 1
ATOM 2770 N N . SER B 1 142 ? 15.924 39.235 3.613 1.00 22.04 142 SER B N 1
ATOM 2771 C CA . SER B 1 142 ? 15.603 40.285 4.598 1.00 23.11 142 SER B CA 1
ATOM 2772 C C . SER B 1 142 ? 14.203 40.886 4.410 1.00 23.02 142 SER B C 1
ATOM 2773 O O . SER B 1 142 ? 13.520 41.179 5.386 1.00 22.79 142 SER B O 1
ATOM 2776 N N . SER B 1 143 ? 13.787 41.031 3.153 1.00 22.85 143 SER B N 1
ATOM 2777 C CA . SER B 1 143 ? 12.502 41.627 2.800 1.00 22.98 143 SER B CA 1
ATOM 2778 C C . SER B 1 143 ? 11.273 40.718 2.919 1.00 22.71 143 SER B C 1
ATOM 2779 O O . SER B 1 143 ? 10.154 41.227 2.908 1.00 22.68 143 SER B O 1
ATOM 2782 N N . LEU B 1 144 ? 11.463 39.400 3.022 1.00 22.78 144 LEU B N 1
ATOM 2783 C CA . LEU B 1 144 ? 10.359 38.432 2.887 1.00 22.72 144 LEU B CA 1
ATOM 2784 C C . LEU B 1 144 ? 9.179 38.697 3.833 1.00 23.31 144 LEU B C 1
ATOM 2785 O O . LEU B 1 144 ? 9.372 38.920 5.032 1.00 24.01 144 LEU B O 1
ATOM 2790 N N . ALA B 1 145 ? 7.965 38.656 3.283 1.00 23.56 145 ALA B N 1
ATOM 2791 C CA . ALA B 1 145 ? 6.740 38.889 4.046 1.00 24.15 145 ALA B CA 1
ATOM 2792 C C . ALA B 1 145 ? 6.647 37.918 5.205 1.00 25.05 145 ALA B C 1
ATOM 2793 O O . ALA B 1 145 ? 6.975 36.738 5.050 1.00 25.92 145 ALA B O 1
ATOM 2795 N N . ALA B 1 146 ? 6.204 38.404 6.363 1.00 25.36 146 ALA B N 1
ATOM 2796 C CA . ALA B 1 146 ? 6.034 37.534 7.530 1.00 25.20 146 ALA B CA 1
ATOM 2797 C C . ALA B 1 146 ? 4.983 36.464 7.233 1.00 25.23 146 ALA B C 1
ATOM 2798 O O . ALA B 1 146 ? 3.993 36.731 6.544 1.00 24.88 146 ALA B O 1
ATOM 2800 N N . GLY B 1 147 ? 5.221 35.252 7.731 1.00 25.00 147 GLY B N 1
ATOM 2801 C CA . GLY B 1 147 ? 4.306 34.142 7.507 1.00 24.55 147 GLY B CA 1
ATOM 2802 C C . GLY B 1 147 ? 4.868 32.777 7.846 1.00 24.38 147 GLY B C 1
ATOM 2803 O O . GLY B 1 147 ? 5.944 32.651 8.429 1.00 23.78 147 GLY B O 1
ATOM 2804 N N . ASN B 1 148 ? 4.100 31.762 7.464 1.00 24.08 148 ASN B N 1
ATOM 2805 C CA . ASN B 1 148 ? 4.444 30.363 7.633 1.00 24.13 148 ASN B CA 1
ATOM 2806 C C . ASN B 1 148 ? 5.020 29.839 6.312 1.00 23.64 148 ASN B C 1
ATOM 2807 O O . ASN B 1 148 ? 4.354 29.891 5.270 1.00 23.14 148 ASN B O 1
ATOM 2812 N N . TYR B 1 149 ? 6.256 29.344 6.362 1.00 23.04 149 TYR B N 1
ATOM 2813 C CA . TYR B 1 149 ? 6.963 28.874 5.171 1.00 22.13 149 TYR B CA 1
ATOM 2814 C C . TYR B 1 149 ? 7.546 27.477 5.367 1.00 21.53 149 TYR B C 1
ATOM 2815 O O . TYR B 1 149 ? 7.883 27.085 6.489 1.00 21.20 149 TYR B O 1
ATOM 2824 N N . ILE B 1 150 ? 7.652 26.732 4.265 1.00 20.20 150 ILE B N 1
ATOM 2825 C CA . ILE B 1 150 ? 8.524 25.570 4.203 1.00 19.23 150 ILE B CA 1
ATOM 2826 C C . ILE B 1 150 ? 9.883 26.065 3.720 1.00 18.13 150 ILE B C 1
ATOM 2827 O O . ILE B 1 150 ? 9.953 26.885 2.798 1.00 18.11 150 ILE B O 1
ATOM 2832 N N . LEU B 1 151 ? 10.945 25.576 4.357 1.00 16.63 151 LEU B N 1
ATOM 2833 C CA . LEU B 1 151 ? 12.326 25.798 3.916 1.00 15.75 151 LEU B CA 1
ATOM 2834 C C . LEU B 1 151 ? 12.809 24.476 3.355 1.00 14.78 151 LEU B C 1
ATOM 2835 O O . LEU B 1 151 ? 12.812 23.473 4.067 1.00 14.83 151 LEU B O 1
ATOM 2840 N N . ARG B 1 152 ? 13.224 24.483 2.092 1.00 13.90 152 ARG B N 1
ATOM 2841 C CA . ARG B 1 152 ? 13.519 23.265 1.346 1.00 13.22 152 ARG B CA 1
ATOM 2842 C C . ARG B 1 152 ? 14.959 23.296 0.834 1.00 12.87 152 ARG B C 1
ATOM 2843 O O . ARG B 1 152 ? 15.326 24.219 0.105 1.00 12.31 152 ARG B O 1
ATOM 2851 N N . HIS B 1 153 ? 15.759 22.293 1.209 1.00 12.32 153 HIS B N 1
ATOM 2852 C CA . HIS B 1 153 ? 17.115 22.108 0.663 1.00 12.12 153 HIS B CA 1
ATOM 2853 C C . HIS B 1 153 ? 17.096 20.952 -0.322 1.00 11.98 153 HIS B C 1
ATOM 2854 O O . HIS B 1 153 ? 16.349 19.983 -0.129 1.00 11.80 153 HIS B O 1
ATOM 2861 N N . GLU B 1 154 ? 17.911 21.070 -1.371 1.00 11.62 154 GLU B N 1
ATOM 2862 C CA . GLU B 1 154 ? 17.947 20.096 -2.448 1.00 11.51 154 GLU B CA 1
ATOM 2863 C C . GLU B 1 154 ? 19.341 19.962 -3.044 1.00 11.51 154 GLU B C 1
ATOM 2864 O O . GLU B 1 154 ? 19.985 20.962 -3.376 1.00 11.51 154 GLU B O 1
ATOM 2870 N N . LEU B 1 155 ? 19.780 18.714 -3.185 1.00 11.37 155 LEU B N 1
ATOM 2871 C CA . LEU B 1 155 ? 20.997 18.376 -3.907 1.00 11.30 155 LEU B CA 1
ATOM 2872 C C . LEU B 1 155 ? 20.596 17.576 -5.129 1.00 11.29 155 LEU B C 1
ATOM 2873 O O . LEU B 1 155 ? 19.730 16.695 -5.042 1.00 11.42 155 LEU B O 1
ATOM 2878 N N . LEU B 1 156 ? 21.215 17.902 -6.259 1.00 11.29 156 LEU B N 1
ATOM 2879 C CA . LEU B 1 156 ? 20.984 17.214 -7.519 1.00 11.39 156 LEU B CA 1
ATOM 2880 C C . LEU B 1 156 ? 22.314 16.621 -7.935 1.00 11.44 156 LEU B C 1
ATOM 2881 O O . LEU B 1 156 ? 23.129 17.302 -8.545 1.00 11.42 156 LEU B O 1
ATOM 2886 N N . ALA B 1 157 ? 22.532 15.356 -7.577 1.00 11.53 157 ALA B N 1
ATOM 2887 C CA . ALA B 1 157 ? 23.755 14.646 -7.930 1.00 11.64 157 ALA B CA 1
ATOM 2888 C C . ALA B 1 157 ? 23.649 14.124 -9.361 1.00 11.61 157 ALA B C 1
ATOM 2889 O O . ALA B 1 157 ? 22.758 13.338 -9.667 1.00 11.74 157 ALA B O 1
ATOM 2891 N N . ILE B 1 158 ? 24.569 14.562 -10.221 1.00 11.68 158 ILE B N 1
ATOM 2892 C CA . ILE B 1 158 ? 24.549 14.231 -11.656 1.00 11.86 158 ILE B CA 1
ATOM 2893 C C . ILE B 1 158 ? 25.783 13.412 -12.092 1.00 11.88 158 ILE B C 1
ATOM 2894 O O . ILE B 1 158 ? 26.225 13.476 -13.236 1.00 11.83 158 ILE B O 1
ATOM 2899 N N . HIS B 1 159 ? 26.305 12.625 -11.158 1.00 12.16 159 HIS B N 1
ATOM 2900 C CA . HIS B 1 159 ? 27.443 11.728 -11.396 1.00 12.58 159 HIS B CA 1
ATOM 2901 C C . HIS B 1 159 ? 27.086 10.464 -12.197 1.00 12.94 159 HIS B C 1
ATOM 2902 O O . HIS B 1 159 ? 27.982 9.836 -12.760 1.00 12.75 159 HIS B O 1
ATOM 2909 N N . THR B 1 160 ? 25.809 10.072 -12.222 1.00 13.43 160 THR B N 1
ATOM 2910 C CA . THR B 1 160 ? 25.366 8.901 -13.007 1.00 14.23 160 THR B CA 1
ATOM 2911 C C . THR B 1 160 ? 24.745 9.366 -14.326 1.00 14.45 160 THR B C 1
ATOM 2912 O O . THR B 1 160 ? 23.722 10.046 -14.311 1.00 14.52 160 THR B O 1
ATOM 2916 N N . SER B 1 161 ? 25.371 8.994 -15.447 1.00 14.83 161 SER B N 1
ATOM 2917 C CA . SER B 1 161 ? 24.914 9.353 -16.805 1.00 15.00 161 SER B CA 1
ATOM 2918 C C . SER B 1 161 ? 23.399 9.256 -17.004 1.00 15.13 161 SER B C 1
ATOM 2919 O O . SER B 1 161 ? 22.824 8.175 -16.907 1.00 15.37 161 SER B O 1
ATOM 2922 N N . ASN B 1 162 ? 22.763 10.393 -17.262 1.00 15.11 162 ASN B N 1
ATOM 2923 C CA . ASN B 1 162 ? 21.338 10.453 -17.635 1.00 15.23 162 ASN B CA 1
ATOM 2924 C C . ASN B 1 162 ? 20.358 9.981 -16.542 1.00 15.33 162 ASN B C 1
ATOM 2925 O O . ASN B 1 162 ? 19.188 9.749 -16.825 1.00 15.45 162 ASN B O 1
ATOM 2930 N N . GLN B 1 163 ? 20.840 9.866 -15.303 1.00 15.74 163 GLN B N 1
ATOM 2931 C CA . GLN B 1 163 ? 20.029 9.512 -14.144 1.00 15.90 163 GLN B CA 1
ATOM 2932 C C . GLN B 1 163 ? 20.220 10.612 -13.087 1.00 15.37 163 GLN B C 1
ATOM 2933 O O . GLN B 1 163 ? 21.149 10.522 -12.273 1.00 15.23 163 GLN B O 1
ATOM 2939 N N . PRO B 1 164 ? 19.357 11.658 -13.103 1.00 14.64 164 PRO B N 1
ATOM 2940 C CA . PRO B 1 164 ? 19.412 12.665 -12.039 1.00 14.26 164 PRO B CA 1
ATOM 2941 C C . PRO B 1 164 ? 19.009 12.074 -10.696 1.00 13.87 164 PRO B C 1
ATOM 2942 O O . PRO B 1 164 ? 18.114 11.224 -10.635 1.00 13.87 164 PRO B O 1
ATOM 2946 N N . GLN B 1 165 ? 19.674 12.522 -9.640 1.00 13.05 165 GLN B N 1
ATOM 2947 C CA . GLN B 1 165 ? 19.381 12.072 -8.295 1.00 12.52 165 GLN B CA 1
ATOM 2948 C C . GLN B 1 165 ? 19.030 13.284 -7.446 1.00 12.05 165 GLN B C 1
ATOM 2949 O O . GLN B 1 165 ? 19.912 14.049 -7.065 1.00 11.76 165 GLN B O 1
ATOM 2955 N N . PHE B 1 166 ? 17.736 13.464 -7.190 1.00 11.66 166 PHE B N 1
ATOM 2956 C CA . PHE B 1 166 ? 17.244 14.570 -6.378 1.00 11.56 166 PHE B CA 1
ATOM 2957 C C . PHE B 1 166 ? 17.151 14.120 -4.927 1.00 11.57 166 PHE B C 1
ATOM 2958 O O . PHE B 1 166 ? 16.577 13.078 -4.633 1.00 11.38 166 PHE B O 1
ATOM 2966 N N . TYR B 1 167 ? 17.729 14.910 -4.033 1.00 11.66 167 TYR B N 1
ATOM 2967 C CA . TYR B 1 167 ? 17.692 14.645 -2.603 1.00 11.90 167 TYR B CA 1
ATOM 2968 C C . TYR B 1 167 ? 17.079 15.863 -1.892 1.00 12.03 167 TYR B C 1
ATOM 2969 O O . TYR B 1 167 ? 17.800 16.779 -1.496 1.00 11.89 167 TYR B O 1
ATOM 2978 N N . PRO B 1 168 ? 15.741 15.894 -1.762 1.00 12.45 168 PRO B N 1
ATOM 2979 C CA . PRO B 1 168 ? 15.075 17.030 -1.134 1.00 12.63 168 PRO B CA 1
ATOM 2980 C C . PRO B 1 168 ? 14.659 16.763 0.316 1.00 12.93 168 PRO B C 1
ATOM 2981 O O . PRO B 1 168 ? 14.259 15.652 0.639 1.00 12.39 168 PRO B O 1
ATOM 2985 N N . GLU B 1 169 ? 14.789 17.774 1.177 1.00 13.42 169 GLU B N 1
ATOM 2986 C CA . GLU B 1 169 ? 14.143 17.779 2.496 1.00 13.80 169 GLU B CA 1
ATOM 2987 C C . GLU B 1 169 ? 13.525 19.134 2.766 1.00 14.36 169 GLU B C 1
ATOM 2988 O O . GLU B 1 169 ? 13.893 20.133 2.142 1.00 14.22 169 GLU B O 1
ATOM 2994 N N . CYS B 1 170 ? 12.598 19.142 3.721 1.00 14.81 170 CYS B N 1
ATOM 2995 C CA . CYS B 1 170 ? 11.796 20.307 4.061 1.00 15.38 170 CYS B CA 1
ATOM 2996 C C . CYS B 1 170 ? 11.720 20.501 5.570 1.00 15.56 170 CYS B C 1
ATOM 2997 O O . CYS B 1 170 ? 11.575 19.523 6.313 1.00 15.35 170 CYS B O 1
ATOM 3000 N N . ALA B 1 171 ? 11.791 21.763 5.997 1.00 15.74 171 ALA B N 1
ATOM 3001 C CA . ALA B 1 171 ? 11.562 22.164 7.387 1.00 15.97 171 ALA B CA 1
ATOM 3002 C C . ALA B 1 171 ? 10.503 23.261 7.428 1.00 16.45 171 ALA B C 1
ATOM 3003 O O . ALA B 1 171 ? 10.441 24.107 6.528 1.00 16.27 171 ALA B O 1
ATOM 3005 N N . GLN B 1 172 ? 9.671 23.239 8.465 1.00 17.02 172 GLN B N 1
ATOM 3006 C CA . GLN B 1 172 ? 8.636 24.253 8.652 1.00 17.50 172 GLN B CA 1
ATOM 3007 C C . GLN B 1 172 ? 9.212 25.435 9.416 1.00 18.22 172 GLN B C 1
ATOM 3008 O O . GLN B 1 172 ? 9.869 25.245 10.443 1.00 18.30 172 GLN B O 1
ATOM 3014 N N . LEU B 1 173 ? 8.976 26.644 8.906 1.00 19.08 173 LEU B N 1
ATOM 3015 C CA . LEU B 1 173 ? 9.370 27.878 9.579 1.00 19.83 173 LEU B CA 1
ATOM 3016 C C . LEU B 1 173 ? 8.161 28.756 9.883 1.00 20.78 173 LEU B C 1
ATOM 3017 O O . LEU B 1 173 ? 7.132 28.671 9.207 1.00 20.62 173 LEU B O 1
ATOM 3022 N N . ILE B 1 174 ? 8.310 29.597 10.906 1.00 21.57 174 ILE B N 1
ATOM 3023 C CA . ILE B 1 174 ? 7.464 30.769 11.121 1.00 22.19 174 ILE B CA 1
ATOM 3024 C C . ILE B 1 174 ? 8.383 31.974 10.929 1.00 22.45 174 ILE B C 1
ATOM 3025 O O . ILE B 1 174 ? 9.273 32.211 11.745 1.00 23.34 174 ILE B O 1
ATOM 3030 N N . VAL B 1 175 ? 8.180 32.708 9.837 1.00 22.29 175 VAL B N 1
ATOM 3031 C CA . VAL B 1 175 ? 9.011 33.857 9.487 1.00 22.29 175 VAL B CA 1
ATOM 3032 C C . VAL B 1 175 ? 8.374 35.124 10.045 1.00 22.77 175 VAL B C 1
ATOM 3033 O O . VAL B 1 175 ? 7.262 35.482 9.660 1.00 22.48 175 VAL B O 1
ATOM 3037 N N . THR B 1 176 ? 9.088 35.800 10.941 1.00 23.64 176 THR B N 1
ATOM 3038 C CA . THR B 1 176 ? 8.610 37.042 11.551 1.00 24.70 176 THR B CA 1
ATOM 3039 C C . THR B 1 176 ? 9.348 38.245 10.980 1.00 25.51 176 THR B C 1
ATOM 3040 O O . THR B 1 176 ? 10.450 38.114 10.440 1.00 26.03 176 THR B O 1
ATOM 3044 N N . GLY B 1 177 ? 8.731 39.417 11.100 1.00 26.55 177 GLY B N 1
ATOM 3045 C CA . GLY B 1 177 ? 9.353 40.669 10.675 1.00 27.00 177 GLY B CA 1
ATOM 3046 C C . GLY B 1 177 ? 9.334 40.815 9.168 1.00 27.41 177 GLY B C 1
ATOM 3047 O O . GLY B 1 177 ? 8.352 40.463 8.520 1.00 26.89 177 GLY B O 1
ATOM 3048 N N . GLY B 1 178 ? 10.428 41.327 8.613 1.00 28.42 178 GLY B N 1
ATOM 3049 C CA . GLY B 1 178 ? 10.534 41.556 7.176 1.00 29.65 178 GLY B CA 1
ATOM 3050 C C . GLY B 1 178 ? 9.883 42.849 6.712 1.00 30.96 178 GLY B C 1
ATOM 3051 O O . GLY B 1 178 ? 9.377 43.633 7.519 1.00 31.22 178 GLY B O 1
ATOM 3052 N N . GLU B 1 179 ? 9.899 43.045 5.394 1.00 31.89 179 GLU B N 1
ATOM 3053 C CA . GLU B 1 179 ? 9.432 44.261 4.730 1.00 32.24 179 GLU B CA 1
ATOM 3054 C C . GLU B 1 179 ? 8.252 43.954 3.788 1.00 31.74 179 GLU B C 1
ATOM 3055 O O . GLU B 1 179 ? 8.074 44.632 2.774 1.00 32.12 179 GLU B O 1
ATOM 3061 N N . GLY B 1 180 ? 7.465 42.923 4.117 1.00 31.11 180 GLY B N 1
ATOM 3062 C CA . GLY B 1 180 ? 6.247 42.574 3.371 1.00 30.24 180 GLY B CA 1
ATOM 3063 C C . GLY B 1 180 ? 6.382 42.136 1.916 1.00 29.72 180 GLY B C 1
ATOM 3064 O O . GLY B 1 180 ? 5.390 42.120 1.184 1.00 29.21 180 GLY B O 1
ATOM 3065 N N . ALA B 1 181 ? 7.588 41.765 1.493 1.00 29.39 181 ALA B N 1
ATOM 3066 C CA . ALA B 1 181 ? 7.841 41.423 0.095 1.00 29.17 181 ALA B CA 1
ATOM 3067 C C . ALA B 1 181 ? 7.476 39.963 -0.184 1.00 29.58 181 ALA B C 1
ATOM 3068 O O . ALA B 1 181 ? 7.744 39.081 0.637 1.00 28.97 181 ALA B O 1
ATOM 3070 N N . THR B 1 182 ? 6.844 39.729 -1.335 1.00 29.72 182 THR B N 1
ATOM 3071 C CA . THR B 1 182 ? 6.615 38.383 -1.861 1.00 28.97 182 THR B CA 1
ATOM 3072 C C . THR B 1 182 ? 7.210 38.299 -3.267 1.00 27.40 182 THR B C 1
ATOM 3073 O O . THR B 1 182 ? 7.201 39.286 -3.993 1.00 27.09 182 THR B O 1
ATOM 3077 N N . PRO B 1 183 ? 7.727 37.122 -3.664 1.00 26.93 183 PRO B N 1
ATOM 3078 C CA . PRO B 1 183 ? 8.260 36.983 -5.025 1.00 26.16 183 PRO B CA 1
ATOM 3079 C C . PRO B 1 183 ? 7.169 37.098 -6.110 1.00 25.33 183 PRO B C 1
ATOM 3080 O O . PRO B 1 183 ? 6.067 36.576 -5.910 1.00 24.67 183 PRO B O 1
ATOM 3084 N N . PRO B 1 184 ? 7.469 37.775 -7.245 1.00 24.58 184 PRO B N 1
ATOM 3085 C CA . PRO B 1 184 ? 6.530 37.802 -8.377 1.00 24.74 184 PRO B CA 1
ATOM 3086 C C . PRO B 1 184 ? 6.274 36.415 -8.976 1.00 24.89 184 PRO B C 1
ATOM 3087 O O . PRO B 1 184 ? 7.063 35.494 -8.762 1.00 25.36 184 PRO B O 1
ATOM 3091 N N . ALA B 1 185 ? 5.186 36.299 -9.735 1.00 24.31 185 ALA B N 1
ATOM 3092 C CA . ALA B 1 185 ? 4.760 35.041 -10.360 1.00 23.75 185 ALA B CA 1
ATOM 3093 C C . ALA B 1 185 ? 5.838 34.352 -11.206 1.00 23.46 185 ALA B C 1
ATOM 3094 O O . ALA B 1 185 ? 5.875 33.126 -11.273 1.00 23.23 185 ALA B O 1
ATOM 3096 N N . SER B 1 186 ? 6.708 35.140 -11.839 1.00 23.14 186 SER B N 1
ATOM 3097 C CA . SER B 1 186 ? 7.815 34.608 -12.652 1.00 22.80 186 SER B CA 1
ATOM 3098 C C . SER B 1 186 ? 8.821 33.726 -11.888 1.00 21.92 186 SER B C 1
ATOM 3099 O O . SER B 1 186 ? 9.456 32.860 -12.496 1.00 22.26 186 SER B O 1
ATOM 3102 N N . TYR B 1 187 ? 8.969 33.945 -10.579 1.00 20.81 187 TYR B N 1
ATOM 3103 C CA . TYR B 1 187 ? 9.895 33.152 -9.742 1.00 20.19 187 TYR B CA 1
ATOM 3104 C C . TYR B 1 187 ? 9.262 31.901 -9.132 1.00 19.41 187 TYR B C 1
ATOM 3105 O O . TYR B 1 187 ? 9.964 31.097 -8.527 1.00 19.12 187 TYR B O 1
ATOM 3114 N N . LEU B 1 188 ? 7.950 31.737 -9.306 1.00 19.24 188 LEU B N 1
ATOM 3115 C CA . LEU B 1 188 ? 7.171 30.721 -8.596 1.00 19.16 188 LEU B CA 1
ATOM 3116 C C . LEU B 1 188 ? 7.042 29.462 -9.443 1.00 18.52 188 LEU B C 1
ATOM 3117 O O . LEU B 1 188 ? 6.728 29.540 -10.623 1.00 18.11 188 LEU B O 1
ATOM 3122 N N . VAL B 1 189 ? 7.276 28.306 -8.830 1.00 18.02 189 VAL B N 1
ATOM 3123 C CA . VAL B 1 189 ? 7.113 27.023 -9.509 1.00 17.59 189 VAL B CA 1
ATOM 3124 C C . VAL B 1 189 ? 6.425 26.001 -8.606 1.00 17.55 189 VAL B C 1
ATOM 3125 O O . VAL B 1 189 ? 6.360 26.168 -7.386 1.00 16.90 189 VAL B O 1
ATOM 3129 N N . LYS B 1 190 ? 5.893 24.958 -9.236 1.00 17.81 190 LYS B N 1
ATOM 3130 C CA . LYS B 1 190 ? 5.368 23.792 -8.541 1.00 18.00 190 LYS B CA 1
ATOM 3131 C C . LYS B 1 190 ? 6.445 22.731 -8.465 1.00 17.59 190 LYS B C 1
ATOM 3132 O O . LYS B 1 190 ? 7.384 22.730 -9.266 1.00 16.86 190 LYS B O 1
ATOM 3138 N N . LEU B 1 191 ? 6.286 21.825 -7.502 1.00 17.57 191 LEU B N 1
ATOM 3139 C CA . LEU B 1 191 ? 7.189 20.684 -7.318 1.00 17.54 191 LEU B CA 1
ATOM 3140 C C . LEU B 1 191 ? 6.385 19.421 -6.970 1.00 17.52 191 LEU B C 1
ATOM 3141 O O . LEU B 1 191 ? 5.918 19.304 -5.834 1.00 17.72 191 LEU B O 1
ATOM 3146 N N . PRO B 1 192 ? 6.208 18.478 -7.910 1.00 17.08 192 PRO B N 1
ATOM 3147 C CA . PRO B 1 192 ? 6.760 18.513 -9.274 1.00 16.86 192 PRO B CA 1
ATOM 3148 C C . PRO B 1 192 ? 6.147 19.593 -10.182 1.00 16.48 192 PRO B C 1
ATOM 3149 O O . PRO B 1 192 ? 5.101 20.156 -9.859 1.00 16.10 192 PRO B O 1
ATOM 3153 N N . GLY B 1 193 ? 6.814 19.857 -11.303 1.00 16.17 193 GLY B N 1
ATOM 3154 C CA . GLY B 1 193 ? 6.408 20.893 -12.265 1.00 16.04 193 GLY B CA 1
ATOM 3155 C C . GLY B 1 193 ? 7.590 21.709 -12.765 1.00 15.80 193 GLY B C 1
ATOM 3156 O O . GLY B 1 193 ? 7.681 22.018 -13.950 1.00 15.71 193 GLY B O 1
ATOM 3157 N N . ALA B 1 194 ? 8.489 22.054 -11.849 1.00 15.50 194 ALA B N 1
ATOM 3158 C CA . ALA B 1 194 ? 9.666 22.862 -12.152 1.00 15.50 194 ALA B CA 1
ATOM 3159 C C . ALA B 1 194 ? 10.680 22.143 -13.041 1.00 15.36 194 ALA B C 1
ATOM 3160 O O . ALA B 1 194 ? 11.354 22.782 -13.848 1.00 15.00 194 ALA B O 1
ATOM 3162 N N . TYR B 1 195 ? 10.791 20.823 -12.870 1.00 15.36 195 TYR B N 1
ATOM 3163 C CA . TYR B 1 195 ? 11.839 20.029 -13.508 1.00 15.34 195 TYR B CA 1
ATOM 3164 C C . TYR B 1 195 ? 11.260 19.053 -14.524 1.00 15.26 195 TYR B C 1
ATOM 3165 O O . TYR B 1 195 ? 10.124 18.598 -14.392 1.00 15.72 195 TYR B O 1
ATOM 3174 N N . SER B 1 196 ? 12.049 18.729 -15.539 1.00 14.98 196 SER B N 1
ATOM 3175 C CA . SER B 1 196 ? 11.714 17.627 -16.434 1.00 14.80 196 SER B CA 1
ATOM 3176 C C . SER B 1 196 ? 12.970 17.075 -17.075 1.00 14.39 196 SER B C 1
ATOM 3177 O O . SER B 1 196 ? 14.043 17.677 -16.987 1.00 13.75 196 SER B O 1
ATOM 3180 N N . MET B 1 197 ? 12.817 15.934 -17.739 1.00 14.22 197 MET B N 1
ATOM 3181 C CA . MET B 1 197 ? 13.936 15.287 -18.421 1.00 14.28 197 MET B CA 1
ATOM 3182 C C . MET B 1 197 ? 14.414 15.984 -19.698 1.00 14.19 197 MET B C 1
ATOM 3183 O O . MET B 1 197 ? 15.408 15.554 -20.266 1.00 14.80 197 MET B O 1
ATOM 3188 N N . SER B 1 198 ? 13.749 17.047 -20.150 1.00 14.02 198 SER B N 1
ATOM 3189 C CA . SER B 1 198 ? 14.285 17.848 -21.252 1.00 14.09 198 SER B CA 1
ATOM 3190 C C . SER B 1 198 ? 15.067 19.077 -20.764 1.00 13.90 198 SER B C 1
ATOM 3191 O O . SER B 1 198 ? 15.559 19.853 -21.582 1.00 13.88 198 SER B O 1
ATOM 3194 N N . ASP B 1 199 ? 15.198 19.250 -19.445 1.00 13.73 199 ASP B N 1
ATOM 3195 C CA . ASP B 1 199 ? 16.093 20.271 -18.886 1.00 13.38 199 ASP B CA 1
ATOM 3196 C C . ASP B 1 199 ? 17.544 19.853 -19.085 1.00 13.09 199 ASP B C 1
ATOM 3197 O O . ASP B 1 199 ? 17.912 18.747 -18.705 1.00 13.22 199 ASP B O 1
ATOM 3202 N N . PRO B 1 200 ? 18.384 20.739 -19.650 1.00 13.01 200 PRO B N 1
ATOM 3203 C CA . PRO B 1 200 ? 19.776 20.333 -19.909 1.00 12.91 200 PRO B CA 1
ATOM 3204 C C . PRO B 1 200 ? 20.580 19.995 -18.650 1.00 12.60 200 PRO B C 1
ATOM 3205 O O . PRO B 1 200 ? 21.512 19.196 -18.724 1.00 12.80 200 PRO B O 1
ATOM 3209 N N . GLY B 1 201 ? 20.213 20.584 -17.515 1.00 12.22 201 GLY B N 1
ATOM 3210 C CA . GLY B 1 201 ? 20.834 20.261 -16.234 1.00 11.93 201 GLY B CA 1
ATOM 3211 C C . GLY B 1 201 ? 20.316 19.027 -15.506 1.00 11.60 201 GLY B C 1
ATOM 3212 O O . GLY B 1 201 ? 20.904 18.628 -14.508 1.00 11.53 201 GLY B O 1
ATOM 3213 N N . VAL B 1 202 ? 19.226 18.429 -15.985 1.00 11.39 202 VAL B N 1
ATOM 3214 C CA . VAL B 1 202 ? 18.583 17.291 -15.314 1.00 11.40 202 VAL B CA 1
ATOM 3215 C C . VAL B 1 202 ? 18.939 15.987 -16.012 1.00 11.50 202 VAL B C 1
ATOM 3216 O O . VAL B 1 202 ? 19.313 15.019 -15.359 1.00 11.50 202 VAL B O 1
ATOM 3220 N N . ASN B 1 203 ? 18.774 15.959 -17.332 1.00 11.59 203 ASN B N 1
ATOM 3221 C CA . ASN B 1 203 ? 19.087 14.791 -18.139 1.00 11.64 203 ASN B CA 1
ATOM 3222 C C . ASN B 1 203 ? 20.408 15.072 -18.829 1.00 11.60 203 ASN B C 1
ATOM 3223 O O . ASN B 1 203 ? 20.460 15.669 -19.900 1.00 11.66 203 ASN B O 1
ATOM 3228 N N . ILE B 1 204 ? 21.481 14.639 -18.188 1.00 11.72 204 ILE B N 1
ATOM 3229 C CA . ILE B 1 204 ? 22.817 15.036 -18.577 1.00 11.78 204 ILE B CA 1
ATOM 3230 C C . ILE B 1 204 ? 23.760 13.843 -18.420 1.00 11.91 204 ILE B C 1
ATOM 3231 O O . ILE B 1 204 ? 23.568 12.991 -17.546 1.00 11.40 204 ILE B O 1
ATOM 3236 N N . ASP B 1 205 ? 24.733 13.773 -19.324 1.00 12.23 205 ASP B N 1
ATOM 3237 C CA . ASP B 1 205 ? 25.823 12.818 -19.260 1.00 12.56 205 ASP B CA 1
ATOM 3238 C C . ASP B 1 205 ? 27.083 13.668 -19.245 1.00 12.72 205 ASP B C 1
ATOM 3239 O O . ASP B 1 205 ? 27.569 14.094 -20.294 1.00 12.73 205 ASP B O 1
ATOM 3244 N N . ILE B 1 206 ? 27.585 13.940 -18.042 1.00 13.03 206 ILE B N 1
ATOM 3245 C CA . ILE B 1 206 ? 28.768 14.791 -17.873 1.00 13.28 206 ILE B CA 1
ATOM 3246 C C . ILE B 1 206 ? 29.998 14.219 -18.602 1.00 13.70 206 ILE B C 1
ATOM 3247 O O . ILE B 1 206 ? 30.804 14.981 -19.131 1.00 13.47 206 ILE B O 1
ATOM 3252 N N . TYR B 1 207 ? 30.087 12.887 -18.677 1.00 14.21 207 TYR B N 1
ATOM 3253 C CA . TYR B 1 207 ? 31.245 12.184 -19.256 1.00 14.90 207 TYR B CA 1
ATOM 3254 C C . TYR B 1 207 ? 31.322 12.233 -20.789 1.00 15.48 207 TYR B C 1
ATOM 3255 O O . TYR B 1 207 ? 32.366 11.916 -21.359 1.00 15.70 207 TYR B O 1
ATOM 3264 N N . SER B 1 208 ? 30.228 12.611 -21.446 1.00 16.17 208 SER B N 1
ATOM 3265 C CA . SER B 1 208 ? 30.249 12.942 -22.871 1.00 17.21 208 SER B CA 1
ATOM 3266 C C . SER B 1 208 ? 30.436 14.443 -23.126 1.00 17.71 208 SER B C 1
ATOM 3267 O O . SER B 1 208 ? 30.370 14.867 -24.273 1.00 17.81 208 SER B O 1
ATOM 3270 N N . HIS B 1 209 ? 30.655 15.235 -22.069 1.00 18.29 209 HIS B N 1
ATOM 3271 C CA . HIS B 1 209 ? 30.777 16.696 -22.169 1.00 19.04 209 HIS B CA 1
ATOM 3272 C C . HIS B 1 209 ? 31.874 17.195 -21.233 1.00 19.76 209 HIS B C 1
ATOM 3273 O O . HIS B 1 209 ? 31.689 18.163 -20.486 1.00 19.49 209 HIS B O 1
ATOM 3280 N N . GLU B 1 210 ? 33.031 16.542 -21.308 1.00 20.62 210 GLU B N 1
ATOM 3281 C CA . GLU B 1 210 ? 34.107 16.748 -2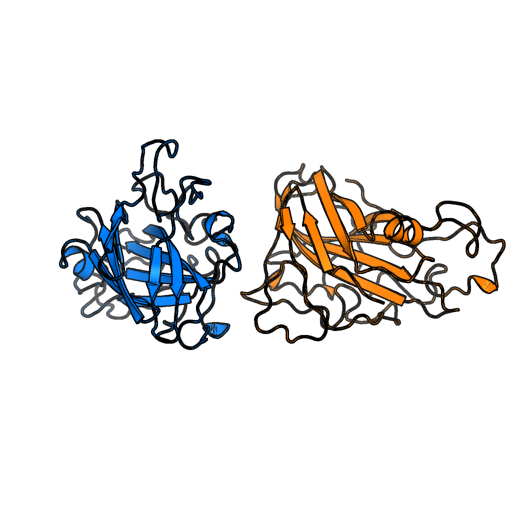0.342 1.00 21.77 210 GLU B CA 1
ATOM 3282 C C . GLU B 1 210 ? 34.881 18.060 -20.479 1.00 21.17 210 GLU B C 1
ATOM 3283 O O . GLU B 1 210 ? 35.652 18.404 -19.587 1.00 21.12 210 GLU B O 1
ATOM 3289 N N . THR B 1 211 ? 34.684 18.778 -21.581 1.00 20.77 211 THR B N 1
ATOM 3290 C CA . THR B 1 211 ? 35.242 20.115 -21.768 1.00 20.68 211 THR B CA 1
ATOM 3291 C C . THR B 1 211 ? 34.198 21.213 -21.526 1.00 20.43 211 THR B C 1
ATOM 3292 O O . THR B 1 211 ? 34.549 22.391 -21.500 1.00 20.25 211 THR B O 1
ATOM 3296 N N . GLU B 1 212 ? 32.930 20.831 -21.343 1.00 19.85 212 GLU B N 1
ATOM 3297 C CA . GLU B 1 212 ? 31.835 21.787 -21.148 1.00 20.00 212 GLU B CA 1
ATOM 3298 C C . GLU B 1 212 ? 31.998 22.552 -19.831 1.00 19.44 212 GLU B C 1
ATOM 3299 O O . GLU B 1 212 ? 32.229 21.950 -18.787 1.00 19.38 212 GLU B O 1
ATOM 3305 N N . THR B 1 213 ? 31.862 23.874 -19.909 1.00 18.60 213 THR B N 1
ATOM 3306 C CA . THR B 1 213 ? 32.052 24.775 -18.775 1.00 18.42 213 THR B CA 1
ATOM 3307 C C . THR B 1 213 ? 30.768 25.505 -18.342 1.00 17.59 213 THR B C 1
ATOM 3308 O O . THR B 1 213 ? 30.804 26.278 -17.394 1.00 18.09 213 THR B O 1
ATOM 3312 N N . ASN B 1 214 ? 29.651 25.272 -19.034 1.00 17.01 214 ASN B N 1
ATOM 3313 C CA . ASN B 1 214 ? 28.351 25.840 -18.648 1.00 16.56 214 ASN B CA 1
ATOM 3314 C C . ASN B 1 214 ? 27.429 24.770 -18.091 1.00 15.57 214 ASN B C 1
ATOM 3315 O O . ASN B 1 214 ? 27.496 23.607 -18.479 1.00 15.07 214 ASN B O 1
ATOM 3320 N N . TYR B 1 215 ? 26.552 25.194 -17.191 1.00 14.72 215 TYR B N 1
ATOM 3321 C CA . TYR B 1 215 ? 25.546 24.327 -16.622 1.00 14.18 215 TYR B CA 1
ATOM 3322 C C . TYR B 1 215 ? 24.403 25.199 -16.139 1.00 13.72 215 TYR B C 1
ATOM 3323 O O . TYR B 1 215 ? 24.527 25.906 -15.141 1.00 13.45 215 TYR B O 1
ATOM 3332 N N . THR B 1 216 ? 23.299 25.143 -16.869 1.00 13.33 216 THR B N 1
ATOM 3333 C CA . THR B 1 216 ? 22.069 25.810 -16.479 1.00 13.15 216 THR B CA 1
ATOM 3334 C C . THR B 1 216 ? 21.402 25.003 -15.376 1.00 12.86 216 THR B C 1
ATOM 3335 O O . THR B 1 216 ? 20.989 23.860 -15.593 1.00 12.56 216 THR B O 1
ATOM 3339 N N . ILE B 1 217 ? 21.311 25.609 -14.198 1.00 12.77 217 ILE B N 1
ATOM 3340 C CA . ILE B 1 217 ? 20.759 24.947 -13.036 1.00 13.05 217 ILE B CA 1
ATOM 3341 C C . ILE B 1 217 ? 19.244 24.904 -13.260 1.00 13.47 217 ILE B C 1
ATOM 3342 O O . ILE B 1 217 ? 18.653 25.938 -13.586 1.00 13.74 217 ILE B O 1
ATOM 3347 N N . PRO B 1 218 ? 18.610 23.717 -13.117 1.00 13.84 218 PRO B N 1
ATOM 3348 C CA . PRO B 1 218 ? 17.160 23.645 -13.352 1.00 14.09 218 PRO B CA 1
ATOM 3349 C C . PRO B 1 218 ? 16.331 24.416 -12.338 1.00 14.23 218 PRO B C 1
ATOM 3350 O O . PRO B 1 218 ? 16.803 24.719 -11.237 1.00 14.06 218 PRO B O 1
ATOM 3354 N N . GLY B 1 219 ? 15.097 24.715 -12.727 1.00 14.54 219 GLY B N 1
ATOM 3355 C CA . GLY B 1 219 ? 14.183 25.482 -11.897 1.00 14.92 219 GLY B CA 1
ATOM 3356 C C . GLY B 1 219 ? 14.298 26.967 -12.159 1.00 15.15 219 GLY B C 1
ATOM 3357 O O . GLY B 1 219 ? 15.042 27.383 -13.044 1.00 15.40 219 GLY B O 1
ATOM 3358 N N . PRO B 1 220 ? 13.568 27.783 -11.378 1.00 15.52 220 PRO B N 1
ATOM 3359 C CA . PRO B 1 220 ? 13.485 29.220 -11.638 1.00 15.57 220 PRO B CA 1
ATOM 3360 C C . PRO B 1 220 ? 14.747 30.004 -11.248 1.00 15.65 220 PRO B C 1
ATOM 3361 O O . PRO B 1 220 ? 15.683 29.446 -10.676 1.00 15.33 220 PRO B O 1
ATOM 3365 N N . ALA B 1 221 ? 14.756 31.293 -11.582 1.00 15.83 221 ALA B N 1
ATOM 3366 C CA . ALA B 1 221 ? 15.798 32.226 -11.130 1.00 15.91 221 ALA B CA 1
ATOM 3367 C C . ALA B 1 221 ? 15.725 32.406 -9.618 1.00 15.91 221 ALA B C 1
ATOM 3368 O O . ALA B 1 221 ? 14.686 32.158 -9.002 1.00 15.27 221 ALA B O 1
ATOM 3370 N N . VAL B 1 222 ? 16.841 32.834 -9.034 1.00 16.20 222 VAL B N 1
ATOM 3371 C CA . VAL B 1 222 ? 16.923 33.087 -7.598 1.00 16.66 222 VAL B CA 1
ATOM 3372 C C . VAL B 1 222 ? 16.238 34.415 -7.240 1.00 17.14 222 VAL B C 1
ATOM 3373 O O . VAL B 1 222 ? 16.496 35.449 -7.866 1.00 17.86 222 VAL B O 1
ATOM 3377 N N . TRP B 1 223 ? 15.357 34.365 -6.241 1.00 17.62 223 TRP B N 1
ATOM 3378 C CA . TRP B 1 223 ? 14.737 35.555 -5.655 1.00 18.01 223 TRP B CA 1
ATOM 3379 C C . TRP B 1 223 ? 15.449 35.913 -4.349 1.00 18.03 223 TRP B C 1
ATOM 3380 O O . TRP B 1 223 ? 15.293 35.225 -3.340 1.00 17.70 223 TRP B O 1
ATOM 3391 N N . GLN B 1 224 ? 16.220 36.996 -4.381 1.00 18.51 224 GLN B N 1
ATOM 3392 C CA . GLN B 1 224 ? 16.950 37.474 -3.208 1.00 19.32 224 GLN B CA 1
ATOM 3393 C C . GLN B 1 224 ? 16.217 38.552 -2.387 1.00 19.91 224 GLN B C 1
ATOM 3394 O O . GLN B 1 224 ? 16.782 39.066 -1.423 1.00 20.05 224 GLN B O 1
ATOM 3400 N N . GLY B 1 225 ? 14.975 38.884 -2.752 1.00 20.57 225 GLY B N 1
ATOM 3401 C CA . GLY B 1 225 ? 14.175 39.865 -2.006 1.00 21.12 225 GLY B CA 1
ATOM 3402 C C . GLY B 1 225 ? 13.486 40.888 -2.891 1.00 21.63 225 GLY B C 1
ATOM 3403 O O . GLY B 1 225 ? 13.828 41.040 -4.069 1.00 22.57 225 GLY B O 1
#

Nearest PDB structures (foldseek):
  5nns-assembly2_B  TM=1.004E+00  e=2.104E-47  Heterobasidion irregulare TC 32-1
  6ha5-assembly2_B  TM=9.092E-01  e=4.137E-22  Aspergillus fumigatus Af293
  7a8v-assembly1_A  TM=8.978E-01  e=2.944E-22  Talaromyces verruculosus
  6haq-assembly1_A  TM=9.077E-01  e=4.478E-21  Aspergillus fumigatus Af293
  7vfc-assembly1_A  TM=8.975E-01  e=2.540E-21  compost metagenome

Solvent-accessible surface area: 17331 Å² total; per-residue (Å²): 81,1,0,0,67,8,0,27,2,51,80,68,160,44,70,4,2,78,12,146,90,86,50,114,79,27,40,0,2,0,7,9,0,44,31,66,76,26,6,63,70,2,71,40,76,33,0,2,2,5,82,78,8,34,37,21,44,130,35,20,92,42,0,79,5,50,16,33,18,55,0,15,0,56,15,24,160,9,76,35,72,34,0,0,0,0,0,0,0,0,64,8,73,43,81,3,28,112,18,90,11,43,29,10,38,0,4,0,9,34,46,40,6,30,77,67,36,27,0,43,96,26,63,4,0,0,23,70,0,44,89,78,115,24,6,21,73,21,59,1,10,76,18,0,18,62,23,52,3,0,0,0,0,0,0,0,0,2,44,52,51,75,80,3,15,0,1,0,0,0,0,0,0,69,2,56,58,35,137,57,30,88,16,73,73,99,64,30,29,43,0,37,63,22,4,38,80,103,36,98,1,1,60,16,31,0,105,81,88,87,122,46,92,98,26,92,30,6,31,17,66,45,16,156,52,78,2,0,0,66,9,0,27,1,52,81,67,156,41,78,5,2,79,13,148,91,86,48,115,82,29,29,1,1,0,8,9,0,42,30,66,76,23,7,69,68,3,72,37,78,33,0,2,2,5,84,79,8,32,41,24,39,26,15,4,48,35,0,82,4,52,15,34,16,57,0,15,0,51,14,23,164,8,79,35,72,30,0,0,0,0,0,0,0,0,69,8,75,42,85,4,23,113,18,87,12,41,65,15,79,0,5,0,8,35,46,41,6,29,76,70,38,26,0,42,97,24,65,5,0,0,23,73,0,46,90,78,114,26,6,22,74,23,55,0,10,78,16,0,17,64,23,51,3,0,0,0,0,0,0,0,0,2,46,51,52,78,79,3,13,0,2,0,1,0,0,0,0,70,2,59,51,40,139,58,29,92,17,71,87,95,63,52,29,86,0,38,59,22,3,41,80,105,36,95,0,1,59,17,29,0,105,78,84,96,122,48,92,100,24,90,32,8,30,17,66,45,15,155,53

InterPro domains:
  IPR005103 Auxiliary Activity family 9, catalytic domain [PF03443] (20-234)
  IPR005103 Auxiliary Activity family 9, catalytic domain [cd21175] (20-242)
  IPR049892 Auxiliary Activity family 9 [PTHR33353] (7-244)

B-factor: mean 18.24, std 6.12, range [4.29, 50.04]